Protein AF-A0A0P9TXM3-F1 (afdb_monomer_lite)

Foldseek 3Di:
DVVDLLAADEAEDQDQDALVRVQVVCQVPLCVLQQADDDPFAEDDDSVVSSVSSVRYAAEYCYNNADWHQRPNGIHGHHHQVQAAWEFDQPLDQELVHGDLARHTPDPVDFLQDQHDPRGYGYAYEYHHEHNDHDDLVSCQPPVQAPLSVCCSLPPRCCVRNVRDGHPHYHYPPCVHHQNVQVNLCLVQNWKWFFLAFFNPSVHGTQHIHRWDPDDDPWIDKDKDFPPDSSHHALRTWWIKTAQHAAQKKKKFDLDRVNFPQAKIKIKGFHHGHYHPDIDIDRGLDDWDDDPTITMDIQHAPGRNRRTGIMIIGGHDDLLQLQAWKKFFALAFQSDYHTQWIGRQRAWDKWWAPPPTDPTNRHALRGFKMKTQWAAAQWKKKWALDRVPDQQRKMKIKTFRHTPNDIDMRRGLQDFDDDNGMGIDIDNHGPSNRRTTMMTTGTDRPPPDDPPPPPPPDDD

Structure (mmCIF, N/CA/C/O backbone):
data_AF-A0A0P9TXM3-F1
#
_entry.id   AF-A0A0P9TXM3-F1
#
loop_
_atom_site.group_PDB
_atom_site.id
_atom_site.type_symbol
_atom_site.label_atom_id
_atom_site.label_alt_id
_atom_site.label_comp_id
_atom_site.label_asym_id
_atom_site.label_entity_id
_atom_site.label_seq_id
_atom_site.pdbx_PDB_ins_code
_atom_site.Cartn_x
_atom_site.Cartn_y
_atom_site.Cartn_z
_atom_site.occupancy
_atom_site.B_iso_or_equiv
_atom_site.auth_seq_id
_atom_site.auth_comp_id
_atom_site.auth_asym_id
_atom_site.auth_atom_id
_atom_site.pdbx_PDB_model_num
ATOM 1 N N . MET A 1 1 ? 19.476 -16.121 -15.595 1.00 88.12 1 MET A N 1
ATOM 2 C CA . MET A 1 1 ? 18.408 -16.994 -16.146 1.00 88.12 1 MET A CA 1
ATOM 3 C C . MET A 1 1 ? 18.594 -18.487 -15.880 1.00 88.12 1 MET A C 1
ATOM 5 O O . MET A 1 1 ? 17.586 -19.148 -15.661 1.00 88.12 1 MET A O 1
ATOM 9 N N . LYS A 1 2 ? 19.824 -19.037 -15.873 1.00 90.19 2 LYS A N 1
ATOM 10 C CA . LYS A 1 2 ? 20.076 -20.423 -15.410 1.00 90.19 2 LYS A CA 1
ATOM 11 C C . LYS A 1 2 ? 19.761 -20.600 -13.911 1.00 90.19 2 LYS A C 1
ATOM 13 O O . LYS A 1 2 ? 19.123 -21.569 -13.533 1.00 90.19 2 LYS A O 1
ATOM 18 N N . LYS A 1 3 ? 20.149 -19.619 -13.082 1.00 93.31 3 LYS A N 1
ATOM 19 C CA . LYS A 1 3 ? 19.954 -19.621 -11.616 1.00 93.31 3 LYS A CA 1
ATOM 20 C C . LYS A 1 3 ? 18.492 -19.497 -11.164 1.00 93.31 3 LYS A C 1
ATOM 22 O O . LYS A 1 3 ? 18.127 -20.059 -10.144 1.00 93.31 3 LYS A O 1
ATOM 27 N N . ASP A 1 4 ? 17.681 -18.743 -11.901 1.00 92.00 4 ASP A N 1
ATOM 28 C CA . ASP A 1 4 ? 16.283 -18.480 -11.559 1.00 92.00 4 ASP A CA 1
ATOM 29 C C . ASP A 1 4 ? 15.416 -18.730 -12.791 1.00 92.00 4 ASP A C 1
ATOM 31 O O . ASP A 1 4 ? 15.574 -18.054 -13.814 1.00 92.00 4 ASP A O 1
ATOM 35 N N . ARG A 1 5 ? 14.529 -19.726 -12.693 1.00 90.56 5 ARG A N 1
ATOM 36 C CA . ARG A 1 5 ? 13.625 -20.168 -13.763 1.00 90.56 5 ARG A CA 1
ATOM 37 C C . ARG A 1 5 ? 12.443 -19.218 -13.978 1.00 90.56 5 ARG A C 1
ATOM 39 O O . ARG A 1 5 ? 11.879 -19.231 -15.075 1.00 90.56 5 ARG A O 1
ATOM 46 N N . ASN A 1 6 ? 12.117 -18.397 -12.985 1.00 90.94 6 ASN A N 1
ATOM 47 C CA . ASN A 1 6 ? 11.002 -17.453 -13.006 1.00 90.94 6 ASN A CA 1
ATOM 48 C C . ASN A 1 6 ? 11.439 -16.044 -13.424 1.00 90.94 6 ASN A C 1
ATOM 50 O O . ASN A 1 6 ? 10.600 -15.240 -13.818 1.00 90.94 6 ASN A O 1
ATOM 54 N N . ALA A 1 7 ? 12.742 -15.749 -13.395 1.00 91.75 7 ALA A N 1
ATOM 55 C CA . ALA A 1 7 ? 13.265 -14.473 -13.867 1.00 91.75 7 ALA A CA 1
ATOM 56 C C . ALA A 1 7 ? 12.969 -14.258 -15.361 1.00 91.75 7 ALA A C 1
ATOM 58 O O . ALA A 1 7 ? 13.367 -15.081 -16.195 1.00 91.75 7 ALA A O 1
ATOM 59 N N . VAL A 1 8 ? 12.330 -13.127 -15.668 1.00 93.75 8 VAL A N 1
ATOM 60 C CA . VAL A 1 8 ? 12.175 -12.554 -17.011 1.00 93.75 8 VAL A CA 1
ATOM 61 C C . VAL A 1 8 ? 13.026 -11.292 -17.076 1.00 93.75 8 VAL A C 1
ATOM 63 O O . VAL A 1 8 ? 12.968 -10.457 -16.177 1.00 93.75 8 VAL A O 1
ATOM 66 N N . ILE A 1 9 ? 13.852 -11.178 -18.111 1.00 95.31 9 ILE A N 1
ATOM 67 C CA . ILE A 1 9 ? 14.848 -10.117 -18.259 1.00 95.31 9 ILE A CA 1
ATOM 68 C C . ILE A 1 9 ? 14.579 -9.363 -19.556 1.00 95.31 9 ILE A C 1
ATOM 70 O O . ILE A 1 9 ? 14.288 -9.957 -20.594 1.00 95.31 9 ILE A O 1
ATOM 74 N N . SER A 1 10 ? 14.703 -8.042 -19.503 1.00 94.81 10 SER A N 1
ATOM 75 C CA . SER A 1 10 ? 14.757 -7.195 -20.691 1.00 94.81 10 SER A CA 1
ATOM 76 C C . SER A 1 10 ? 16.107 -6.501 -20.745 1.00 94.81 10 SER A C 1
ATOM 78 O O . SER A 1 10 ? 16.549 -5.936 -19.747 1.00 94.81 10 SER A O 1
ATOM 80 N N . MET A 1 11 ? 16.768 -6.571 -21.894 1.00 93.44 11 MET A N 1
ATOM 81 C CA . MET A 1 11 ? 18.023 -5.881 -22.160 1.00 93.44 11 MET A CA 1
ATOM 82 C C . MET A 1 11 ? 17.757 -4.786 -23.187 1.00 93.44 11 MET A C 1
ATOM 84 O O . MET A 1 11 ? 17.397 -5.079 -24.327 1.00 93.44 11 MET A O 1
ATOM 88 N N . LEU A 1 12 ? 17.888 -3.533 -22.760 1.00 90.94 12 LEU A N 1
ATOM 89 C CA . LEU A 1 12 ? 17.726 -2.355 -23.606 1.00 90.94 12 LEU A CA 1
ATOM 90 C C . LEU A 1 12 ? 19.124 -1.802 -23.884 1.00 90.94 12 LEU A C 1
ATOM 92 O O . LEU A 1 12 ? 19.784 -1.316 -22.969 1.00 90.94 12 LEU A O 1
ATOM 96 N N . PHE A 1 13 ? 19.585 -1.907 -25.128 1.00 85.00 13 PHE A N 1
ATOM 97 C CA . PHE A 1 13 ? 20.918 -1.458 -25.518 1.00 85.00 13 PHE A CA 1
ATOM 98 C C . PHE A 1 13 ? 20.850 -0.166 -26.335 1.00 85.00 13 PHE A C 1
ATOM 100 O O . PHE A 1 13 ? 20.314 -0.147 -27.449 1.00 85.00 13 PHE A O 1
ATOM 107 N N . GLU A 1 14 ? 21.498 0.885 -25.835 1.00 81.94 14 GLU A N 1
ATOM 108 C CA . GLU A 1 14 ? 21.903 2.055 -26.628 1.00 81.94 14 GLU A CA 1
ATOM 109 C C . GLU A 1 14 ? 23.142 1.692 -27.458 1.00 81.94 14 GLU A C 1
ATOM 111 O O . GLU A 1 14 ? 24.258 2.125 -27.187 1.00 81.94 14 GLU A O 1
ATOM 116 N N . SER A 1 15 ? 22.956 0.786 -28.418 1.00 79.56 15 SER A N 1
ATOM 117 C CA . SER A 1 15 ? 24.051 0.227 -29.207 1.00 79.56 15 SER A CA 1
ATOM 118 C C . SER A 1 15 ? 24.254 0.996 -30.505 1.00 79.56 15 SER A C 1
ATOM 120 O O . SER A 1 15 ? 23.298 1.277 -31.227 1.00 79.56 15 SER A O 1
ATOM 122 N N . THR A 1 16 ? 25.514 1.272 -30.826 1.00 84.81 16 THR A N 1
ATOM 123 C CA . THR A 1 16 ? 25.953 1.743 -32.145 1.00 84.81 16 THR A CA 1
ATOM 124 C C . THR A 1 16 ? 26.417 0.599 -33.049 1.00 84.81 16 THR A C 1
ATOM 126 O O . THR A 1 16 ? 26.791 0.858 -34.191 1.00 84.81 16 THR A O 1
ATOM 129 N N . LEU A 1 17 ? 26.394 -0.648 -32.560 1.00 90.19 17 LEU A N 1
ATOM 130 C CA . LEU A 1 17 ? 26.839 -1.814 -33.318 1.00 90.19 17 LEU A CA 1
ATOM 131 C C . LEU A 1 17 ? 25.897 -2.107 -34.484 1.00 90.19 17 LEU A C 1
ATOM 133 O O . LEU A 1 17 ? 24.669 -2.039 -34.361 1.00 90.19 17 LEU A O 1
ATOM 137 N N . SER A 1 18 ? 26.492 -2.518 -35.596 1.00 93.00 18 SER A N 1
ATOM 138 C CA . SER A 1 18 ? 25.791 -3.127 -36.713 1.00 93.00 18 SER A CA 1
ATOM 139 C C . SER A 1 18 ? 25.423 -4.590 -36.424 1.00 93.00 18 SER A C 1
ATOM 141 O O . SER A 1 18 ? 26.015 -5.247 -35.561 1.00 93.00 18 SER A O 1
ATOM 143 N N . PRO A 1 19 ? 24.479 -5.152 -37.198 1.00 93.94 19 PRO A N 1
ATOM 144 C CA . PRO A 1 19 ? 24.193 -6.580 -37.239 1.00 93.94 19 PRO A CA 1
ATOM 145 C C . PRO A 1 19 ? 25.423 -7.496 -37.265 1.00 93.94 19 PRO A C 1
ATOM 147 O O . PRO A 1 19 ? 25.481 -8.464 -36.508 1.00 93.94 19 PRO A O 1
ATOM 150 N N . ALA A 1 20 ? 26.400 -7.174 -38.117 1.00 95.00 20 ALA A N 1
ATOM 151 C CA . ALA A 1 20 ? 27.601 -7.976 -38.325 1.00 95.00 20 ALA A CA 1
ATOM 152 C C . ALA A 1 20 ? 28.582 -7.895 -37.148 1.00 95.00 20 ALA A C 1
ATOM 154 O O . ALA A 1 20 ? 29.306 -8.851 -36.900 1.00 95.00 20 ALA A O 1
ATOM 155 N N . GLU A 1 21 ? 28.590 -6.782 -36.412 1.00 94.88 21 GLU A N 1
ATOM 156 C CA . GLU A 1 21 ? 29.445 -6.601 -35.234 1.00 94.88 21 GLU A CA 1
ATOM 157 C C . GLU A 1 21 ? 28.839 -7.234 -33.977 1.00 94.88 21 GLU A C 1
ATOM 159 O O . GLU A 1 21 ? 29.572 -7.738 -33.131 1.00 94.88 21 GLU A O 1
ATOM 164 N N . LEU A 1 22 ? 27.505 -7.246 -33.850 1.00 93.50 22 LEU A N 1
ATOM 165 C CA . LEU A 1 22 ? 26.840 -7.884 -32.711 1.00 93.50 22 LEU A CA 1
ATOM 166 C C . LEU A 1 22 ? 26.825 -9.419 -32.820 1.00 93.50 22 LEU A C 1
ATOM 168 O O . LEU A 1 22 ? 26.863 -10.094 -31.794 1.00 93.50 22 LEU A O 1
ATOM 172 N N . LEU A 1 23 ? 26.764 -9.979 -34.035 1.00 95.56 23 LEU A N 1
ATOM 173 C CA . LEU A 1 23 ? 26.659 -11.430 -34.232 1.00 95.56 23 LEU A CA 1
ATOM 174 C C . LEU A 1 23 ? 27.795 -12.217 -33.538 1.00 95.56 23 LEU A C 1
ATOM 176 O O . LEU A 1 23 ? 27.452 -13.093 -32.745 1.00 95.56 23 LEU A O 1
ATOM 180 N N . PRO A 1 24 ? 29.093 -11.893 -33.717 1.00 96.19 24 PRO A N 1
ATOM 181 C CA . PRO A 1 24 ? 30.177 -12.604 -33.033 1.00 96.19 24 PRO A CA 1
ATOM 182 C C . PRO A 1 24 ? 30.057 -12.577 -31.503 1.00 96.19 24 PRO A C 1
ATOM 184 O O . PRO A 1 24 ? 30.315 -13.580 -30.849 1.00 96.19 24 PRO A O 1
ATOM 187 N N . VAL A 1 25 ? 29.592 -11.462 -30.924 1.00 93.62 25 VAL A N 1
ATOM 188 C CA . VAL A 1 25 ? 29.378 -11.336 -29.469 1.00 93.62 25 VAL A CA 1
ATOM 189 C C . VAL A 1 25 ? 28.266 -12.274 -28.991 1.00 93.62 25 VAL A C 1
ATOM 191 O O . VAL A 1 25 ? 28.370 -12.888 -27.932 1.00 93.62 25 VAL A O 1
ATOM 194 N N . LEU A 1 26 ? 27.186 -12.406 -29.766 1.00 94.62 26 LEU A N 1
ATOM 195 C CA . LEU A 1 26 ? 26.107 -13.345 -29.454 1.00 94.62 26 LEU A CA 1
ATOM 196 C C . LEU A 1 26 ? 26.537 -14.809 -29.650 1.00 94.62 26 LEU A C 1
ATOM 198 O O . LEU A 1 26 ? 26.047 -15.684 -28.936 1.00 94.62 26 LEU A O 1
ATOM 202 N N . GLU A 1 27 ? 27.445 -15.082 -30.588 1.00 96.69 27 GLU A N 1
ATOM 203 C CA . GLU A 1 27 ? 28.004 -16.417 -30.837 1.00 96.69 27 GLU A CA 1
ATOM 204 C C . GLU A 1 27 ? 28.936 -16.906 -29.720 1.00 96.69 27 GLU A C 1
ATOM 206 O O . GLU A 1 27 ? 29.068 -18.117 -29.547 1.00 96.69 27 GLU A O 1
ATOM 211 N N . GLU A 1 28 ? 29.511 -16.009 -28.911 1.00 97.19 28 GLU A N 1
ATOM 212 C CA . GLU A 1 28 ? 30.228 -16.386 -27.681 1.00 97.19 28 GLU A CA 1
ATOM 213 C C . GLU A 1 28 ? 29.291 -16.982 -26.615 1.00 97.19 28 GLU A C 1
ATOM 215 O O . GLU A 1 28 ? 29.739 -17.719 -25.733 1.00 97.19 28 GLU A O 1
ATOM 220 N N . VAL A 1 29 ? 27.986 -16.688 -26.692 1.00 94.94 29 VAL A N 1
ATOM 221 C CA . VAL A 1 29 ? 26.965 -17.142 -25.732 1.00 94.94 29 VAL A CA 1
ATOM 222 C C . VAL A 1 29 ? 25.712 -17.646 -26.471 1.00 94.94 29 VAL A C 1
ATOM 224 O O . VAL A 1 29 ? 24.613 -17.097 -26.311 1.00 94.94 29 VAL A O 1
ATOM 227 N N . PRO A 1 30 ? 25.824 -18.708 -27.291 1.00 95.50 30 PRO A N 1
ATOM 228 C CA . PRO A 1 30 ? 24.750 -19.137 -28.186 1.00 95.50 30 PRO A CA 1
ATOM 229 C C . PRO A 1 30 ? 23.513 -19.645 -27.430 1.00 95.50 30 PRO A C 1
ATOM 231 O O . PRO A 1 30 ? 22.404 -19.631 -27.974 1.00 95.50 30 PRO A O 1
ATOM 234 N N . GLU A 1 31 ? 23.652 -20.035 -26.155 1.00 94.81 31 GLU A N 1
ATOM 235 C CA . GLU A 1 31 ? 22.516 -20.410 -25.307 1.00 94.81 31 GLU A CA 1
ATOM 236 C C . GLU A 1 31 ? 21.523 -19.262 -25.072 1.00 94.81 31 GLU A C 1
ATOM 238 O O . GLU A 1 31 ? 20.410 -19.498 -24.604 1.00 94.81 31 GLU A O 1
ATOM 243 N N . ILE A 1 32 ? 21.872 -18.012 -25.392 1.00 94.88 32 ILE A N 1
ATOM 244 C CA . ILE A 1 32 ? 20.954 -16.878 -25.259 1.00 94.88 32 ILE A CA 1
ATOM 245 C C . ILE A 1 32 ? 19.688 -17.063 -26.116 1.00 94.88 32 ILE A C 1
ATOM 247 O O . ILE A 1 32 ? 18.595 -16.666 -25.700 1.00 94.88 32 ILE A O 1
ATOM 251 N N . ALA A 1 33 ? 19.796 -17.763 -27.254 1.00 96.88 33 ALA A N 1
ATOM 252 C CA . ALA A 1 33 ? 18.666 -18.108 -28.120 1.00 96.88 33 ALA A CA 1
ATOM 253 C C . ALA A 1 33 ? 17.669 -19.084 -27.466 1.00 96.88 33 ALA A C 1
ATOM 255 O O . ALA A 1 33 ? 16.483 -19.105 -27.818 1.00 96.88 33 ALA A O 1
ATOM 256 N N . ASP A 1 34 ? 18.093 -19.856 -26.458 1.00 96.31 34 ASP A N 1
ATOM 257 C CA . ASP A 1 34 ? 17.166 -20.690 -25.687 1.00 96.31 34 ASP A CA 1
ATOM 258 C C . ASP A 1 34 ? 16.156 -19.852 -24.917 1.00 96.31 34 ASP A C 1
ATOM 260 O O . ASP A 1 34 ? 14.999 -20.259 -24.783 1.00 96.31 34 ASP A O 1
ATOM 264 N N . TYR A 1 35 ? 16.572 -18.661 -24.497 1.00 97.19 35 TYR A N 1
ATOM 265 C CA . TYR A 1 35 ? 15.777 -17.757 -23.682 1.00 97.19 35 TYR A CA 1
ATOM 266 C C . TYR A 1 35 ? 15.163 -16.600 -24.469 1.00 97.19 35 TYR A C 1
ATOM 268 O O . TYR A 1 35 ? 14.219 -15.984 -23.983 1.00 97.19 35 TYR A O 1
ATOM 276 N N . SER A 1 36 ? 15.687 -16.279 -25.651 1.00 97.44 36 SER A N 1
ATOM 277 C CA . SER A 1 36 ? 15.246 -15.119 -26.425 1.00 97.44 36 SER A CA 1
ATOM 278 C C . SER A 1 36 ? 13.789 -15.249 -26.874 1.00 97.44 36 SER A C 1
ATOM 280 O O . SER A 1 36 ? 13.385 -16.238 -27.491 1.00 97.44 36 SER A O 1
ATOM 282 N N . HIS A 1 37 ? 12.996 -14.234 -26.546 1.00 96.00 37 HIS A N 1
ATOM 283 C CA . HIS A 1 37 ? 11.673 -14.032 -27.102 1.00 96.00 37 HIS A CA 1
ATOM 284 C C . HIS A 1 37 ? 11.800 -13.607 -28.565 1.00 96.00 37 HIS A C 1
ATOM 286 O O . HIS A 1 37 ? 12.473 -12.628 -28.874 1.00 96.00 37 HIS A O 1
ATOM 292 N N . VAL A 1 38 ? 11.115 -14.341 -29.440 1.00 95.62 38 VAL A N 1
ATOM 293 C CA . VAL A 1 38 ? 10.945 -13.997 -30.851 1.00 95.62 38 VAL A CA 1
ATOM 294 C C . VAL A 1 38 ? 9.496 -13.566 -31.037 1.00 95.62 38 VAL A C 1
ATOM 296 O O . VAL A 1 38 ? 8.570 -14.319 -30.728 1.00 95.62 38 VAL A O 1
ATOM 299 N N . SER A 1 39 ? 9.310 -12.342 -31.507 1.00 91.75 39 SER A N 1
ATOM 300 C CA . SER A 1 39 ? 8.022 -11.683 -31.640 1.00 91.75 39 SER A CA 1
ATOM 301 C C . SER A 1 39 ? 7.202 -12.258 -32.793 1.00 91.75 39 SER A C 1
ATOM 303 O O . SER A 1 39 ? 7.714 -12.559 -33.877 1.00 91.75 39 SER A O 1
ATOM 305 N N . ASN A 1 40 ? 5.889 -12.351 -32.566 1.00 89.12 40 ASN A N 1
ATOM 306 C CA . ASN A 1 40 ? 4.890 -12.611 -33.605 1.00 89.12 40 ASN A CA 1
ATOM 307 C C . ASN A 1 40 ? 4.419 -11.322 -34.312 1.00 89.12 40 ASN A C 1
ATOM 309 O O . ASN A 1 40 ? 3.592 -11.386 -35.217 1.00 89.12 40 ASN A O 1
ATOM 313 N N . GLY A 1 41 ? 4.912 -10.157 -33.880 1.00 86.69 41 GLY A N 1
ATOM 314 C CA . GLY A 1 41 ? 4.560 -8.839 -34.403 1.00 86.69 41 GLY A CA 1
ATOM 315 C C . GLY A 1 41 ? 3.231 -8.263 -33.906 1.00 86.69 41 GLY A C 1
ATOM 316 O O . GLY A 1 41 ? 2.978 -7.094 -34.166 1.00 86.69 41 GLY A O 1
ATOM 317 N N . GLN A 1 42 ? 2.408 -9.024 -33.178 1.00 86.00 42 GLN A N 1
ATOM 318 C CA . GLN A 1 42 ? 1.020 -8.660 -32.858 1.00 86.00 42 GLN A CA 1
ATOM 319 C C . GLN A 1 42 ? 0.779 -8.390 -31.370 1.00 86.00 42 GLN A C 1
ATOM 321 O O . GLN A 1 42 ? 0.073 -7.448 -31.018 1.00 86.00 42 GLN A O 1
ATOM 326 N N . SER A 1 43 ? 1.351 -9.199 -30.477 1.00 89.19 43 SER A N 1
ATOM 327 C CA . SER A 1 43 ? 1.072 -9.119 -29.039 1.00 89.19 43 SER A CA 1
ATOM 328 C C . SER A 1 43 ? 2.281 -9.494 -28.190 1.00 89.19 43 SER A C 1
ATOM 330 O O . SER A 1 43 ? 3.051 -10.381 -28.552 1.00 89.19 43 SER A O 1
ATOM 332 N N . TRP A 1 44 ? 2.402 -8.876 -27.014 1.00 91.50 44 TRP A N 1
ATOM 333 C CA . TRP A 1 44 ? 3.348 -9.340 -26.002 1.00 91.50 44 TRP A CA 1
ATOM 334 C C . TRP A 1 44 ? 2.830 -10.610 -25.324 1.00 91.50 44 TRP A C 1
ATOM 336 O O . TRP A 1 44 ? 1.644 -10.655 -24.984 1.00 91.50 44 TRP A O 1
ATOM 346 N N . PRO A 1 45 ? 3.689 -11.615 -25.079 1.00 92.94 45 PRO A N 1
ATOM 347 C CA . PRO A 1 45 ? 3.343 -12.700 -24.176 1.00 92.94 45 PRO A CA 1
ATOM 348 C C . PRO A 1 45 ? 3.173 -12.161 -22.753 1.00 92.94 45 PRO A C 1
ATOM 350 O O . PRO A 1 45 ? 3.824 -11.199 -22.333 1.00 92.94 45 PRO A O 1
ATOM 353 N N . THR A 1 46 ? 2.328 -12.819 -21.975 1.00 91.69 46 THR A N 1
ATOM 354 C CA . THR A 1 46 ? 2.283 -12.622 -20.529 1.00 91.69 46 THR A CA 1
ATOM 355 C C . THR A 1 46 ? 3.593 -13.087 -19.891 1.00 91.69 46 THR A C 1
ATOM 357 O O . THR A 1 46 ? 4.272 -13.988 -20.388 1.00 91.69 46 THR A O 1
ATOM 360 N N . VAL A 1 47 ? 3.926 -12.535 -18.719 1.00 89.75 47 VAL A N 1
ATOM 361 C CA . VAL A 1 47 ? 5.085 -12.991 -17.927 1.00 89.75 47 VAL A CA 1
ATOM 362 C C . VAL A 1 47 ? 5.021 -14.501 -17.675 1.00 89.75 47 VAL A C 1
ATOM 364 O O . VAL A 1 47 ? 6.046 -15.176 -17.714 1.00 89.75 47 VAL A O 1
ATOM 367 N N . ARG A 1 48 ? 3.818 -15.055 -17.470 1.00 90.50 48 ARG A N 1
ATOM 368 C CA . ARG A 1 48 ? 3.641 -16.491 -17.254 1.00 90.50 48 ARG A CA 1
ATOM 369 C C . ARG A 1 48 ? 3.942 -17.315 -18.502 1.00 90.50 48 ARG A C 1
ATOM 371 O O . ARG A 1 48 ? 4.684 -18.278 -18.392 1.00 90.50 48 ARG A O 1
ATOM 378 N N . GLU A 1 49 ? 3.473 -16.908 -19.679 1.00 95.06 49 GLU A N 1
ATOM 379 C CA . GLU A 1 49 ? 3.804 -17.592 -20.940 1.00 95.06 49 GLU A CA 1
ATOM 380 C C . GLU A 1 49 ? 5.305 -17.541 -21.246 1.00 95.06 49 GLU A C 1
ATOM 382 O O . GLU A 1 49 ? 5.883 -18.532 -21.699 1.00 95.06 49 GLU A O 1
ATOM 387 N N . MET A 1 50 ? 5.966 -16.415 -20.959 1.00 96.00 50 MET A N 1
ATOM 388 C CA . MET A 1 50 ? 7.424 -16.303 -21.079 1.00 96.00 50 MET A CA 1
ATOM 389 C C . MET A 1 50 ? 8.133 -17.286 -20.149 1.00 96.00 50 MET A C 1
ATOM 391 O O . MET A 1 50 ? 9.076 -17.966 -20.563 1.00 96.00 50 MET A O 1
ATOM 395 N N . ILE A 1 51 ? 7.668 -17.392 -18.899 1.00 94.75 51 ILE A N 1
ATOM 396 C CA . ILE A 1 51 ? 8.181 -18.376 -17.949 1.00 94.75 51 ILE A CA 1
ATOM 397 C C . ILE A 1 51 ? 7.924 -19.782 -18.485 1.00 94.75 51 ILE A C 1
ATOM 399 O O . ILE A 1 51 ? 8.886 -20.511 -18.701 1.00 94.75 51 ILE A O 1
ATOM 403 N N . ASP A 1 52 ? 6.692 -20.165 -18.785 1.00 95.56 52 ASP A N 1
ATOM 404 C CA . ASP A 1 52 ? 6.337 -21.537 -19.160 1.00 95.56 52 ASP A CA 1
ATOM 405 C C . ASP A 1 52 ? 7.085 -22.002 -20.426 1.00 95.56 52 ASP A C 1
ATOM 407 O O . ASP A 1 52 ? 7.676 -23.083 -20.435 1.00 95.56 52 ASP A O 1
ATOM 411 N N . SER A 1 53 ? 7.206 -21.139 -21.440 1.00 95.69 53 SER A N 1
ATOM 412 C CA . SER A 1 53 ? 7.936 -21.422 -22.692 1.00 95.69 53 SER A CA 1
ATOM 413 C C . SER A 1 53 ? 9.466 -21.332 -22.591 1.00 95.69 53 SER A C 1
ATOM 415 O O . SER A 1 53 ? 10.174 -21.621 -23.556 1.00 95.69 53 SER A O 1
ATOM 417 N N . ASN A 1 54 ? 9.996 -20.897 -21.443 1.00 96.25 54 ASN A N 1
ATOM 418 C CA . ASN A 1 54 ? 11.403 -20.537 -21.233 1.00 96.25 54 ASN A CA 1
ATOM 419 C C . ASN A 1 54 ? 11.911 -19.388 -22.134 1.00 96.25 54 ASN A C 1
ATOM 421 O O . ASN A 1 54 ? 13.106 -19.100 -22.107 1.00 96.25 54 ASN A O 1
ATOM 425 N N . LYS A 1 55 ? 11.037 -18.679 -22.861 1.00 97.00 55 LYS A N 1
ATOM 426 C CA . LYS A 1 55 ? 11.381 -17.497 -23.669 1.00 97.00 55 LYS A CA 1
ATOM 427 C C . LYS A 1 55 ? 11.324 -16.221 -22.828 1.00 97.00 55 LYS A C 1
ATOM 429 O O . LYS A 1 55 ? 10.411 -15.409 -22.943 1.00 97.00 55 LYS A O 1
ATOM 434 N N . ARG A 1 56 ? 12.293 -16.097 -21.918 1.00 96.75 56 ARG A N 1
ATOM 435 C CA . ARG A 1 56 ? 12.339 -15.141 -20.797 1.00 96.75 56 ARG A CA 1
ATOM 436 C C . ARG A 1 56 ? 13.284 -13.954 -20.996 1.00 96.75 56 ARG A C 1
ATOM 438 O O . ARG A 1 56 ? 13.509 -13.210 -20.046 1.00 96.75 56 ARG A O 1
ATOM 445 N N . LEU A 1 57 ? 13.851 -13.786 -22.185 1.00 97.38 57 LEU A N 1
ATOM 446 C CA . LEU A 1 57 ? 14.745 -12.682 -22.517 1.00 97.38 57 LEU A CA 1
ATOM 447 C C . LEU A 1 57 ? 14.169 -11.847 -23.660 1.00 97.38 57 LEU A C 1
ATOM 449 O O . LEU A 1 57 ? 14.016 -12.349 -24.770 1.00 97.38 57 LEU A O 1
ATOM 453 N N . VAL A 1 58 ? 13.920 -10.565 -23.413 1.00 96.38 58 VAL A N 1
ATOM 454 C CA . VAL A 1 58 ? 13.597 -9.581 -24.458 1.00 96.38 58 VAL A CA 1
ATOM 455 C C . VAL A 1 58 ? 14.826 -8.719 -24.701 1.00 96.38 58 VAL A C 1
ATOM 457 O O . VAL A 1 58 ? 15.374 -8.162 -23.754 1.00 96.38 58 VAL A O 1
ATOM 460 N N . MET A 1 59 ? 15.262 -8.592 -25.949 1.00 95.88 59 MET A N 1
ATOM 461 C CA . MET A 1 59 ? 16.360 -7.701 -26.322 1.00 95.88 59 MET A CA 1
ATOM 462 C C . MET A 1 59 ? 15.815 -6.585 -27.199 1.00 95.88 59 MET A C 1
ATOM 464 O O . MET A 1 59 ? 15.066 -6.849 -28.139 1.00 95.88 59 MET A O 1
ATOM 468 N N . LEU A 1 60 ? 16.176 -5.346 -26.885 1.00 94.19 60 LEU A N 1
ATOM 469 C CA . LEU A 1 60 ? 15.748 -4.159 -27.612 1.00 94.19 60 LEU A CA 1
ATOM 470 C C . LEU A 1 60 ? 16.961 -3.289 -27.934 1.00 94.19 60 LEU A C 1
ATOM 472 O O . LEU A 1 60 ? 17.853 -3.130 -27.099 1.00 94.19 60 LEU A O 1
ATOM 476 N N . SER A 1 61 ? 16.986 -2.701 -29.127 1.00 93.12 61 SER A N 1
ATOM 477 C CA . SER A 1 61 ? 18.028 -1.754 -29.522 1.00 93.12 61 SER A CA 1
ATOM 478 C C . SER A 1 61 ? 17.456 -0.560 -30.271 1.00 93.12 61 SER A C 1
ATOM 480 O O . SER A 1 61 ? 16.571 -0.709 -31.115 1.00 93.12 61 SER A O 1
ATOM 482 N N . ASN A 1 62 ? 17.993 0.624 -29.973 1.00 87.75 62 ASN A N 1
ATOM 483 C CA . ASN A 1 62 ? 17.736 1.851 -30.731 1.00 87.75 62 ASN A CA 1
ATOM 484 C C . ASN A 1 62 ? 18.621 1.970 -31.992 1.00 87.75 62 ASN A C 1
ATOM 486 O O . ASN A 1 62 ? 18.393 2.859 -32.812 1.00 87.75 62 ASN A O 1
ATOM 490 N N . GLY A 1 63 ? 19.605 1.078 -32.159 1.00 85.31 63 GLY A N 1
ATOM 491 C CA . GLY A 1 63 ? 20.557 1.067 -33.269 1.00 85.31 63 GLY A CA 1
ATOM 492 C C . GLY A 1 63 ? 20.211 0.089 -34.394 1.00 85.31 63 GLY A C 1
ATOM 493 O O . GLY A 1 63 ? 19.136 -0.512 -34.439 1.00 85.31 63 GLY A O 1
ATOM 494 N N . SER A 1 64 ? 21.158 -0.085 -35.317 1.00 88.81 64 SER A N 1
ATOM 495 C CA . SER A 1 64 ? 21.018 -0.958 -36.491 1.00 88.81 64 SER A CA 1
ATOM 496 C C . SER A 1 64 ? 21.107 -2.452 -36.163 1.00 88.81 64 SER A C 1
ATOM 498 O O . SER A 1 64 ? 20.724 -3.268 -36.994 1.00 88.81 64 SER A O 1
ATOM 500 N N . ALA A 1 65 ? 21.541 -2.821 -34.955 1.00 91.88 65 ALA A N 1
ATOM 501 C CA . ALA A 1 65 ? 21.582 -4.201 -34.465 1.00 91.88 65 ALA A CA 1
ATOM 502 C C . ALA A 1 65 ? 20.204 -4.892 -34.344 1.00 91.88 65 ALA A C 1
ATOM 504 O O . ALA A 1 65 ? 20.129 -6.075 -34.023 1.00 91.88 65 ALA A O 1
ATOM 505 N N . ALA A 1 66 ? 19.096 -4.181 -34.553 1.00 92.62 66 ALA A N 1
ATOM 506 C CA . ALA A 1 66 ? 17.766 -4.768 -34.470 1.00 92.62 66 ALA A CA 1
ATOM 507 C C . ALA A 1 66 ? 17.471 -5.713 -35.651 1.00 92.62 66 ALA A C 1
ATOM 509 O O . ALA A 1 66 ? 17.157 -5.265 -36.754 1.00 92.62 66 ALA A O 1
ATOM 510 N N . GLN A 1 67 ? 17.547 -7.024 -35.412 1.00 93.44 67 GLN A N 1
ATOM 511 C CA . GLN A 1 67 ? 17.175 -8.074 -36.361 1.00 93.44 67 GLN A CA 1
ATOM 512 C C . GLN A 1 67 ? 16.978 -9.430 -35.660 1.00 93.44 67 GLN A C 1
ATOM 514 O O . GLN A 1 67 ? 17.172 -9.571 -34.448 1.00 93.44 67 GLN A O 1
ATOM 519 N N . LYS A 1 68 ? 16.646 -10.456 -36.451 1.00 96.19 68 LYS A N 1
ATOM 520 C CA . LYS A 1 68 ? 16.696 -11.860 -36.031 1.00 96.19 68 LYS A CA 1
ATOM 521 C C . LYS A 1 68 ? 18.081 -12.446 -36.306 1.00 96.19 68 LYS A C 1
ATOM 523 O O . LYS A 1 68 ? 18.613 -12.308 -37.404 1.00 96.19 68 LYS A O 1
ATOM 528 N N . TYR A 1 69 ? 18.635 -13.115 -35.306 1.00 97.00 69 TYR A N 1
ATOM 529 C CA . TYR A 1 69 ? 19.920 -13.799 -35.319 1.00 97.00 69 TYR A CA 1
ATOM 530 C C . TYR A 1 69 ? 19.696 -15.305 -35.206 1.00 97.00 69 TYR A C 1
ATOM 532 O O . TYR A 1 69 ? 18.839 -15.759 -34.447 1.00 97.00 69 TYR A O 1
ATOM 540 N N . THR A 1 70 ? 20.495 -16.088 -35.931 1.00 97.44 70 THR A N 1
ATOM 541 C CA . THR A 1 70 ? 20.495 -17.550 -35.808 1.00 97.44 70 THR A CA 1
ATOM 542 C C . THR A 1 70 ? 21.737 -17.980 -35.042 1.00 97.44 70 THR A C 1
ATOM 544 O O . THR A 1 70 ? 22.841 -17.841 -35.552 1.00 97.44 70 THR A O 1
ATOM 547 N N . LEU A 1 71 ? 21.558 -18.513 -33.834 1.00 97.19 71 LEU A N 1
ATOM 548 C CA . LEU A 1 71 ? 22.633 -18.958 -32.944 1.00 97.19 71 LEU A CA 1
ATOM 549 C C . LEU A 1 71 ? 22.451 -20.451 -32.674 1.00 97.19 71 LEU A C 1
ATOM 551 O O . LEU A 1 71 ? 21.400 -20.865 -32.183 1.00 97.19 71 LEU A O 1
ATOM 555 N N . ALA A 1 72 ? 23.437 -21.274 -33.041 1.00 94.94 72 ALA A N 1
ATOM 556 C CA . ALA A 1 72 ? 23.377 -22.736 -32.899 1.00 94.94 72 ALA A CA 1
ATOM 557 C C . ALA A 1 72 ? 22.048 -23.360 -33.405 1.00 94.94 72 ALA A C 1
ATOM 559 O O . ALA A 1 72 ? 21.461 -24.234 -32.765 1.00 94.94 72 ALA A O 1
ATOM 560 N N . GLY A 1 73 ? 21.538 -22.870 -34.544 1.00 95.50 73 GLY A N 1
ATOM 561 C CA . GLY A 1 73 ? 20.289 -23.338 -35.163 1.00 95.50 73 GLY A CA 1
ATOM 562 C C . GLY A 1 73 ? 18.992 -22.826 -34.516 1.00 95.50 73 GLY A C 1
ATOM 563 O O . GLY A 1 73 ? 17.907 -23.215 -34.946 1.00 95.50 73 GLY A O 1
ATOM 564 N N . LYS A 1 74 ? 19.072 -21.950 -33.508 1.00 97.19 74 LYS A N 1
ATOM 565 C CA . LYS A 1 74 ? 17.921 -21.348 -32.816 1.00 97.19 74 LYS A CA 1
ATOM 566 C C . LYS A 1 74 ? 17.843 -19.852 -33.098 1.00 97.19 74 LYS A C 1
ATOM 568 O O . LYS A 1 74 ? 18.851 -19.207 -33.361 1.00 97.19 74 LYS A O 1
ATOM 573 N N . GLN A 1 75 ? 16.635 -19.301 -33.040 1.00 97.50 75 GLN A N 1
ATOM 574 C CA . GLN A 1 75 ? 16.405 -17.878 -33.276 1.00 97.50 75 GLN A CA 1
ATOM 575 C C . GLN A 1 75 ? 16.547 -17.072 -31.982 1.00 97.50 75 GLN A C 1
ATOM 577 O O . GLN A 1 75 ? 16.006 -17.460 -30.944 1.00 97.50 75 GLN A O 1
ATOM 582 N N . ALA A 1 76 ? 17.219 -15.931 -32.081 1.00 97.31 76 ALA A N 1
ATOM 583 C CA . ALA A 1 76 ? 17.198 -14.856 -31.103 1.00 97.31 76 ALA A CA 1
ATOM 584 C C . ALA A 1 76 ? 16.810 -13.552 -31.806 1.00 97.31 76 ALA A C 1
ATOM 586 O O . ALA A 1 76 ? 17.241 -13.310 -32.929 1.00 97.31 76 ALA A O 1
ATOM 587 N N . GLU A 1 77 ? 15.998 -12.709 -31.179 1.00 96.12 77 GLU A N 1
ATOM 588 C CA . GLU A 1 77 ? 15.552 -11.455 -31.789 1.00 96.12 77 GLU A CA 1
ATOM 589 C C . GLU A 1 77 ? 15.953 -10.253 -30.941 1.00 96.12 77 GLU A C 1
ATOM 591 O O . GLU A 1 77 ? 15.706 -10.212 -29.734 1.00 96.12 77 GLU A O 1
ATOM 596 N N . VAL A 1 78 ? 16.560 -9.267 -31.603 1.00 95.56 78 VAL A N 1
ATOM 597 C CA . VAL A 1 78 ? 16.754 -7.918 -31.076 1.00 95.56 78 VAL A CA 1
ATOM 598 C C . VAL A 1 78 ? 15.704 -7.031 -31.732 1.00 95.56 78 VAL A C 1
ATOM 600 O O . VAL A 1 78 ? 15.745 -6.771 -32.933 1.00 95.56 78 VAL A O 1
ATOM 603 N N . LEU A 1 79 ? 14.736 -6.582 -30.941 1.00 93.94 79 LEU A N 1
ATOM 604 C CA . LEU A 1 79 ? 13.640 -5.749 -31.412 1.00 93.94 79 LEU A CA 1
ATOM 605 C C . LEU A 1 79 ? 14.113 -4.309 -31.621 1.00 93.94 79 LEU A C 1
ATOM 607 O O . LEU A 1 79 ? 14.862 -3.760 -30.811 1.00 93.94 79 LEU A O 1
ATOM 611 N N . TRP A 1 80 ? 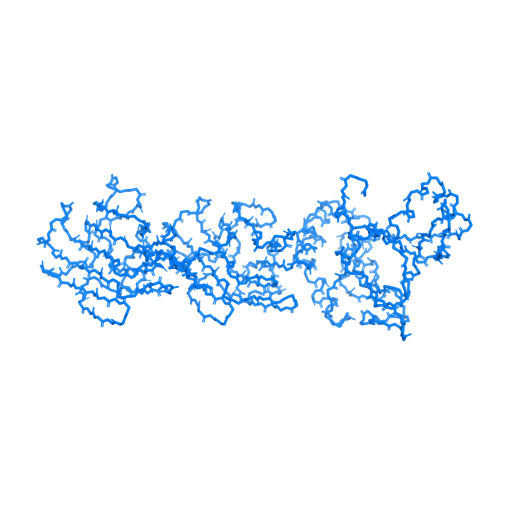13.631 -3.674 -32.690 1.00 91.62 80 TRP A N 1
ATOM 612 C CA . TRP A 1 80 ? 13.893 -2.257 -32.924 1.00 91.62 80 TRP A CA 1
ATOM 613 C C . TRP A 1 80 ? 13.046 -1.425 -31.966 1.00 91.62 80 TRP A C 1
ATOM 615 O O . TRP A 1 80 ? 11.827 -1.303 -32.136 1.00 91.62 80 TRP A O 1
ATOM 625 N N . ALA A 1 81 ? 13.701 -0.864 -30.953 1.00 90.25 81 ALA A N 1
ATOM 626 C CA . ALA A 1 81 ? 13.064 -0.167 -29.847 1.00 90.25 81 ALA A CA 1
ATOM 627 C C . ALA A 1 81 ? 12.079 0.921 -30.310 1.00 90.25 81 ALA A C 1
ATOM 629 O O . ALA A 1 81 ? 10.941 0.912 -29.838 1.00 90.25 81 ALA A O 1
ATOM 630 N N . PRO A 1 82 ? 12.378 1.783 -31.300 1.00 87.25 82 PRO A N 1
ATOM 631 C CA . PRO A 1 82 ? 11.412 2.791 -31.724 1.00 87.25 82 PRO A CA 1
ATOM 632 C C . PRO A 1 82 ? 10.176 2.236 -32.470 1.00 87.25 82 PRO A C 1
ATOM 634 O O . PRO A 1 82 ? 9.289 3.018 -32.814 1.00 87.25 82 PRO A O 1
ATOM 637 N N . ASN A 1 83 ? 10.018 0.918 -32.675 1.00 87.38 83 ASN A N 1
ATOM 638 C CA . ASN A 1 83 ? 8.735 0.282 -33.042 1.00 87.38 83 ASN A CA 1
ATOM 639 C C . ASN A 1 83 ? 8.013 -0.334 -31.835 1.00 87.38 83 ASN A C 1
ATOM 641 O O . ASN A 1 83 ? 6.800 -0.512 -31.893 1.00 87.38 83 ASN A O 1
ATOM 645 N N . THR A 1 84 ? 8.725 -0.648 -30.755 1.00 90.19 84 THR A N 1
ATOM 646 C CA . THR A 1 84 ? 8.208 -1.428 -29.619 1.00 90.19 84 THR A CA 1
ATOM 647 C C . THR A 1 84 ? 8.121 -0.643 -28.317 1.00 90.19 84 THR A C 1
ATOM 649 O O . THR A 1 84 ? 7.516 -1.132 -27.366 1.00 90.19 84 THR A O 1
ATOM 652 N N . GLN A 1 85 ? 8.685 0.562 -28.250 1.00 92.38 85 GLN A N 1
ATOM 653 C CA . GLN A 1 85 ? 8.629 1.418 -27.071 1.00 92.38 85 GLN A CA 1
ATOM 654 C C . GLN A 1 85 ? 8.409 2.893 -27.414 1.00 92.38 85 GLN A C 1
ATOM 656 O O . GLN A 1 85 ? 8.600 3.325 -28.551 1.00 92.38 85 GLN A O 1
ATOM 661 N N . VAL A 1 86 ? 7.963 3.653 -26.421 1.00 94.25 86 VAL A N 1
ATOM 662 C CA . VAL A 1 86 ? 8.100 5.112 -26.353 1.00 94.25 86 VAL A CA 1
ATOM 663 C C . VAL A 1 86 ? 8.893 5.455 -25.104 1.00 94.25 86 VAL A C 1
ATOM 665 O O . VAL A 1 86 ? 8.883 4.703 -24.125 1.00 94.25 86 VAL A O 1
ATOM 668 N N . GLU A 1 87 ? 9.537 6.613 -25.121 1.00 94.50 87 GLU A N 1
ATOM 669 C CA . GLU A 1 87 ? 10.392 7.039 -24.024 1.00 94.50 87 GLU A CA 1
ATOM 670 C C . GLU A 1 87 ? 10.331 8.549 -23.857 1.00 94.50 87 GLU A C 1
ATOM 672 O O . GLU A 1 87 ? 10.306 9.287 -24.853 1.00 94.50 87 GLU A O 1
ATOM 677 N N . ASN A 1 88 ? 10.356 9.025 -22.613 1.00 94.50 88 ASN A N 1
ATOM 678 C CA . ASN A 1 88 ? 10.709 10.419 -22.378 1.00 94.50 88 ASN A CA 1
ATOM 679 C C . ASN A 1 88 ? 12.228 10.606 -22.488 1.00 94.50 88 ASN A C 1
ATOM 681 O O . ASN A 1 88 ? 13.004 9.653 -22.382 1.00 94.50 88 ASN A O 1
ATOM 685 N N . SER A 1 89 ? 12.655 11.843 -22.725 1.00 91.56 89 SER A N 1
ATOM 686 C CA . SER A 1 89 ? 14.065 12.214 -22.759 1.00 91.56 89 SER A CA 1
ATOM 687 C C . SER A 1 89 ? 14.739 11.885 -21.434 1.00 91.56 89 SER A C 1
ATOM 689 O O . SER A 1 89 ? 14.106 11.982 -20.384 1.00 91.56 89 SER A O 1
ATOM 691 N N . TYR A 1 90 ? 16.038 11.612 -21.477 1.00 88.19 90 TYR A N 1
ATOM 692 C CA . TYR A 1 90 ? 16.822 11.316 -20.280 1.00 88.19 90 TYR A CA 1
ATOM 693 C C . TYR A 1 90 ? 16.929 12.478 -19.304 1.00 88.19 90 TYR A C 1
ATOM 695 O O . TYR A 1 90 ? 17.143 12.236 -18.131 1.00 88.19 90 TYR A O 1
ATOM 703 N N . ASN A 1 91 ? 16.775 13.710 -19.791 1.00 83.69 91 ASN A N 1
ATOM 704 C CA . ASN A 1 91 ? 17.147 14.925 -19.085 1.00 83.69 91 ASN A CA 1
ATOM 705 C C . ASN A 1 91 ? 16.284 15.184 -17.837 1.00 83.69 91 ASN A C 1
ATOM 707 O O . ASN A 1 91 ? 15.261 15.862 -17.925 1.00 83.69 91 ASN A O 1
ATOM 711 N N . LEU A 1 92 ? 16.725 14.674 -16.684 1.00 89.19 92 LEU A N 1
ATOM 712 C CA . LEU A 1 92 ? 16.309 15.180 -15.378 1.00 89.19 92 LEU A CA 1
ATOM 713 C C . LEU A 1 92 ? 17.041 16.479 -15.038 1.00 89.19 92 LEU A C 1
ATOM 715 O O . LEU A 1 92 ? 16.589 17.215 -14.185 1.00 89.19 92 LEU A O 1
ATOM 719 N N . GLY A 1 93 ? 18.139 16.792 -15.718 1.00 85.62 93 GLY A N 1
ATOM 720 C CA . GLY A 1 93 ? 18.910 18.014 -15.540 1.00 85.62 93 GLY A CA 1
ATOM 721 C C . GLY A 1 93 ? 20.391 17.773 -15.794 1.00 85.62 93 GLY A C 1
ATOM 722 O O . GLY A 1 93 ? 20.866 16.637 -15.750 1.00 85.62 93 GLY A O 1
ATOM 723 N N . ILE A 1 94 ? 21.141 18.847 -16.059 1.00 82.81 94 ILE A N 1
ATOM 724 C CA . ILE A 1 94 ? 22.579 18.738 -16.358 1.00 82.81 94 ILE A CA 1
ATOM 725 C C . ILE A 1 94 ? 23.359 18.254 -15.131 1.00 82.81 94 ILE A C 1
ATOM 727 O O . ILE A 1 94 ? 24.273 17.452 -15.284 1.00 82.81 94 ILE A O 1
ATOM 731 N N . THR A 1 95 ? 22.993 18.729 -13.940 1.00 83.94 95 THR A N 1
ATOM 732 C CA . THR A 1 95 ? 23.639 18.401 -12.662 1.00 83.94 95 THR A CA 1
ATOM 733 C C . THR A 1 95 ? 22.592 18.038 -11.615 1.00 83.94 95 THR A C 1
ATOM 735 O O . THR A 1 95 ? 21.427 18.397 -11.772 1.00 83.94 95 THR A O 1
ATOM 738 N N . SER A 1 96 ? 23.016 17.425 -10.508 1.00 82.38 96 SER A N 1
ATOM 739 C CA . SER A 1 96 ? 22.154 17.108 -9.357 1.00 82.38 96 SER A CA 1
ATOM 740 C C . SER A 1 96 ? 21.530 18.331 -8.661 1.00 82.38 96 SER A C 1
ATOM 742 O O . SER A 1 96 ? 20.695 18.182 -7.780 1.00 82.38 96 SER A O 1
ATOM 744 N N . LEU A 1 97 ? 21.935 19.555 -9.021 1.00 84.62 97 LEU A N 1
ATOM 745 C CA . LEU A 1 97 ? 21.403 20.797 -8.446 1.00 84.62 97 LEU A CA 1
ATOM 746 C C . LEU A 1 97 ? 20.220 21.372 -9.237 1.00 84.62 97 LEU A C 1
ATOM 748 O O . LEU A 1 97 ? 19.622 22.357 -8.809 1.00 84.62 97 LEU A O 1
ATOM 752 N N . VAL A 1 98 ? 19.922 20.821 -10.415 1.00 86.31 98 VAL A N 1
ATOM 753 C CA . VAL A 1 98 ? 18.894 21.343 -11.319 1.00 86.31 98 VAL A CA 1
ATOM 754 C C . VAL A 1 98 ? 18.008 20.199 -11.773 1.00 86.31 98 VAL A C 1
ATOM 756 O O . VAL A 1 98 ? 18.497 19.280 -12.423 1.00 86.31 98 VAL A O 1
ATOM 759 N N . HIS A 1 99 ? 16.704 20.305 -11.514 1.00 90.19 99 HIS A N 1
ATOM 760 C CA . HIS A 1 99 ? 15.727 19.293 -11.908 1.00 90.19 99 HIS A CA 1
ATOM 761 C C . HIS A 1 99 ? 14.731 19.810 -12.949 1.00 90.19 99 HIS A C 1
ATOM 763 O O . HIS A 1 99 ? 13.940 20.713 -12.684 1.00 90.19 99 HIS A O 1
ATOM 769 N N . ASP A 1 100 ? 14.727 19.189 -14.124 1.00 92.12 100 ASP A N 1
ATOM 770 C CA . ASP A 1 100 ? 13.668 19.264 -15.123 1.00 92.12 100 ASP A CA 1
ATOM 771 C C . ASP A 1 100 ? 12.749 18.042 -14.986 1.00 92.12 100 ASP A C 1
ATOM 773 O O . ASP A 1 100 ? 12.981 16.948 -15.521 1.00 92.12 100 ASP A O 1
ATOM 777 N N . TRP A 1 101 ? 11.667 18.235 -14.233 1.00 91.88 101 TRP A N 1
ATOM 778 C CA . TRP A 1 101 ? 10.680 17.187 -14.002 1.00 91.88 101 TRP A CA 1
ATOM 779 C C . TRP A 1 101 ? 9.782 16.906 -15.221 1.00 91.88 101 TRP A C 1
ATOM 781 O O . TRP A 1 101 ? 9.006 15.950 -15.206 1.00 91.88 101 TRP A O 1
ATOM 791 N N . GLN A 1 102 ? 9.869 17.703 -16.293 1.00 91.94 102 GLN A N 1
ATOM 792 C CA . GLN A 1 102 ? 8.948 17.613 -17.426 1.00 91.94 102 GLN A CA 1
ATOM 793 C C . GLN A 1 102 ? 9.094 16.298 -18.205 1.00 91.94 102 GLN A C 1
ATOM 795 O O . GLN A 1 102 ? 10.188 15.855 -18.557 1.00 91.94 102 GLN A O 1
ATOM 800 N N . CYS A 1 103 ? 7.963 15.696 -18.576 1.00 93.75 103 CYS A N 1
ATOM 801 C CA . CYS A 1 103 ? 7.933 14.457 -19.350 1.00 93.75 103 CYS A CA 1
ATOM 802 C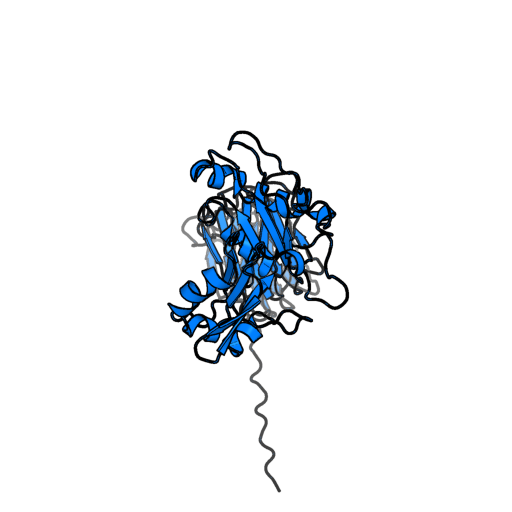 C . CYS A 1 103 ? 8.035 14.711 -20.862 1.00 93.75 103 CYS A C 1
ATOM 804 O O . CYS A 1 103 ? 7.104 14.470 -21.632 1.00 93.75 103 CYS A O 1
ATOM 806 N N . LYS A 1 104 ? 9.174 15.248 -21.303 1.00 94.31 104 LYS A N 1
ATOM 807 C CA . LYS A 1 104 ? 9.422 15.551 -22.720 1.00 94.31 104 LYS A CA 1
ATOM 808 C C . LYS A 1 104 ? 9.634 14.264 -23.504 1.00 94.31 104 LYS A C 1
ATOM 810 O O . LYS A 1 104 ? 10.425 13.422 -23.096 1.00 94.31 104 LYS A O 1
ATOM 815 N N . ARG A 1 105 ? 8.972 14.113 -24.650 1.00 94.44 105 ARG A N 1
ATOM 816 C CA . ARG A 1 105 ? 9.210 12.980 -25.560 1.00 94.44 105 ARG A CA 1
ATOM 817 C C . ARG A 1 105 ? 10.673 12.939 -26.012 1.00 94.44 105 ARG A C 1
ATOM 819 O O . ARG A 1 105 ? 11.240 13.974 -26.357 1.00 94.44 105 ARG A O 1
ATOM 826 N N . ARG A 1 106 ? 11.267 11.744 -26.040 1.00 91.56 106 ARG A N 1
ATOM 827 C CA . ARG A 1 106 ? 12.621 11.524 -26.576 1.00 91.56 106 ARG A CA 1
ATOM 828 C C . ARG A 1 106 ? 12.665 11.738 -28.089 1.00 91.56 106 ARG A C 1
ATOM 830 O O . ARG A 1 106 ? 13.592 12.355 -28.600 1.00 91.56 106 ARG A O 1
ATOM 837 N N . TYR A 1 107 ? 11.650 11.246 -28.795 1.00 89.81 107 TYR A N 1
ATOM 838 C CA . TYR A 1 107 ? 11.548 11.328 -30.250 1.00 89.81 107 TYR A CA 1
ATOM 839 C C . TYR A 1 107 ? 10.503 12.372 -30.645 1.00 89.81 107 TYR A C 1
ATOM 841 O O . TYR A 1 107 ? 9.341 12.274 -30.258 1.00 89.81 107 TYR A O 1
ATOM 849 N N . SER A 1 108 ? 10.893 13.366 -31.445 1.00 89.19 108 SER A N 1
ATOM 850 C CA . SER A 1 108 ? 10.012 14.475 -31.847 1.00 89.19 108 SER A CA 1
ATOM 851 C C . SER A 1 108 ? 8.802 14.044 -32.684 1.00 89.19 108 SER A C 1
ATOM 853 O O . SER A 1 108 ? 7.806 14.757 -32.718 1.00 89.19 108 SER A O 1
ATOM 855 N N . TYR A 1 109 ? 8.879 12.887 -33.339 1.00 89.50 109 TYR A N 1
ATOM 856 C CA . TYR A 1 109 ? 7.830 12.327 -34.193 1.00 89.50 109 TYR A CA 1
ATOM 857 C C . TYR A 1 109 ? 6.951 11.284 -33.481 1.00 89.50 109 TYR A C 1
ATOM 859 O O . TYR A 1 109 ? 6.110 10.660 -34.125 1.00 89.50 109 TYR A O 1
ATOM 867 N N . MET A 1 110 ? 7.166 11.037 -32.184 1.00 90.75 110 MET A N 1
ATOM 868 C CA . MET A 1 110 ? 6.493 9.961 -31.456 1.00 90.75 110 MET A CA 1
ATOM 869 C C . MET A 1 110 ? 5.958 10.453 -30.114 1.00 90.75 110 MET A C 1
ATOM 871 O O . MET A 1 110 ? 6.720 10.756 -29.195 1.00 90.75 110 MET A O 1
ATOM 875 N N . ASP A 1 111 ? 4.635 10.503 -29.993 1.00 93.50 111 ASP A N 1
ATOM 876 C CA . ASP A 1 111 ? 3.987 10.916 -28.754 1.00 93.50 111 ASP A CA 1
ATOM 877 C C . ASP A 1 111 ? 4.058 9.828 -27.682 1.00 93.50 111 ASP A C 1
ATOM 879 O O . ASP A 1 111 ? 3.928 8.631 -27.953 1.00 93.50 111 ASP A O 1
ATOM 883 N N . LEU A 1 112 ? 4.206 10.256 -26.426 1.00 94.88 112 LEU A N 1
ATOM 884 C CA . LEU A 1 112 ? 4.268 9.356 -25.273 1.00 94.88 112 LEU A CA 1
ATOM 885 C C . LEU A 1 112 ? 2.946 8.630 -25.006 1.00 94.88 112 LEU A C 1
ATOM 887 O O . LEU A 1 112 ? 2.938 7.640 -24.274 1.00 94.88 112 LEU A O 1
ATOM 891 N N . SER A 1 113 ? 1.834 9.068 -25.592 1.00 94.44 113 SER A N 1
ATOM 892 C CA . SER A 1 113 ? 0.540 8.388 -25.514 1.00 94.44 113 SER A CA 1
ATOM 893 C C . SER A 1 113 ? 0.406 7.253 -26.535 1.00 94.44 113 SER A C 1
ATOM 895 O O . SER A 1 113 ? -0.431 6.369 -26.343 1.00 94.44 113 SER A O 1
ATOM 897 N N . LEU A 1 114 ? 1.267 7.197 -27.562 1.00 92.25 114 LEU A N 1
ATOM 898 C CA . LEU A 1 114 ? 1.171 6.232 -28.658 1.00 92.25 114 LEU A CA 1
ATOM 899 C C . LEU A 1 114 ? 1.255 4.782 -28.150 1.00 92.25 114 LEU A C 1
ATOM 901 O O . LEU A 1 114 ? 2.240 4.378 -27.520 1.00 92.25 114 LEU A O 1
ATOM 905 N N . ARG A 1 115 ? 0.207 3.994 -28.423 1.00 89.00 115 ARG A N 1
ATOM 906 C CA . ARG A 1 115 ? 0.065 2.605 -27.952 1.00 89.00 115 ARG A CA 1
ATOM 907 C C . ARG A 1 115 ? 0.446 1.566 -28.996 1.00 89.00 115 ARG A C 1
ATOM 909 O O . ARG A 1 115 ? 1.016 0.561 -28.618 1.00 89.00 115 ARG A O 1
ATOM 916 N N . THR A 1 116 ? 0.180 1.786 -30.274 1.00 81.00 116 THR A N 1
ATOM 917 C CA . THR A 1 116 ? 0.518 0.858 -31.365 1.00 81.00 116 THR A CA 1
ATOM 918 C C . THR A 1 116 ? 0.781 1.659 -32.636 1.00 81.00 116 THR A C 1
ATOM 920 O O . THR A 1 116 ? 0.292 2.776 -32.788 1.00 81.00 116 THR A O 1
ATOM 923 N N . ARG A 1 117 ? 1.583 1.100 -33.543 1.00 68.81 117 ARG A N 1
ATOM 924 C CA . ARG A 1 117 ? 1.641 1.511 -34.953 1.00 68.81 117 ARG A CA 1
ATOM 925 C C . ARG A 1 117 ? 0.852 0.451 -35.719 1.00 68.81 117 ARG A C 1
ATOM 927 O O . ARG A 1 117 ? 1.129 -0.718 -35.477 1.00 68.81 117 ARG A O 1
ATOM 934 N N . ASP A 1 118 ? -0.137 0.839 -36.522 1.00 59.97 118 ASP A N 1
ATOM 935 C CA . ASP A 1 118 ? -1.110 -0.035 -37.211 1.00 59.97 118 ASP A CA 1
ATOM 936 C C . ASP A 1 118 ? -0.647 -1.492 -37.408 1.00 59.97 118 ASP A C 1
ATOM 938 O O . ASP A 1 118 ? 0.265 -1.769 -38.184 1.00 59.97 118 ASP A O 1
ATOM 942 N N . GLY A 1 119 ? -1.266 -2.428 -36.677 1.00 62.25 119 GLY A N 1
ATOM 943 C CA . GLY A 1 119 ? -0.994 -3.868 -36.797 1.00 62.25 119 GLY A CA 1
ATOM 944 C C . GLY A 1 119 ? 0.300 -4.390 -36.150 1.00 62.25 119 GLY A C 1
ATOM 945 O O . GLY A 1 119 ? 0.628 -5.555 -36.361 1.00 62.25 119 GLY A O 1
ATOM 946 N N . GLY A 1 120 ? 1.027 -3.569 -35.382 1.00 76.06 120 GLY A N 1
ATOM 947 C CA . GLY A 1 120 ? 2.256 -3.943 -34.670 1.00 76.06 120 GLY A CA 1
ATOM 948 C C . GLY A 1 120 ? 2.096 -4.162 -33.157 1.00 76.06 120 GLY A C 1
ATOM 949 O O . GLY A 1 120 ? 1.053 -3.862 -32.573 1.00 76.06 120 GLY A O 1
ATOM 950 N N . LEU A 1 121 ? 3.174 -4.628 -32.510 1.00 87.19 121 LEU A N 1
ATOM 951 C CA . LEU A 1 121 ? 3.252 -4.829 -31.058 1.00 87.19 121 LEU A CA 1
ATOM 952 C C . LEU A 1 121 ? 2.805 -3.580 -30.269 1.00 87.19 121 LEU A C 1
ATOM 954 O O . LEU A 1 121 ? 3.209 -2.461 -30.610 1.00 87.19 121 LEU A O 1
ATOM 958 N N . PRO A 1 122 ? 2.061 -3.750 -29.157 1.00 90.06 122 PRO A N 1
ATOM 959 C CA . PRO A 1 122 ? 1.813 -2.665 -28.217 1.00 90.06 122 PRO A CA 1
ATOM 960 C C . PRO A 1 122 ? 3.122 -2.051 -27.718 1.00 90.06 122 PRO A C 1
ATOM 962 O O . PRO A 1 122 ? 4.033 -2.752 -27.293 1.00 90.06 122 PRO A O 1
ATOM 965 N N . ARG A 1 123 ? 3.232 -0.730 -27.749 1.00 92.25 123 ARG A N 1
ATOM 966 C CA . ARG A 1 123 ? 4.421 -0.008 -27.317 1.00 92.25 123 ARG A CA 1
ATOM 967 C C . ARG A 1 123 ? 4.521 -0.010 -25.804 1.00 92.25 123 ARG A C 1
ATOM 969 O O . ARG A 1 123 ? 3.623 0.487 -25.120 1.00 92.25 123 ARG A O 1
ATOM 976 N N . LEU A 1 124 ? 5.646 -0.497 -25.304 1.00 93.31 124 LEU A N 1
ATOM 977 C CA . LEU A 1 124 ? 6.043 -0.355 -23.912 1.00 93.31 124 LEU A CA 1
ATOM 978 C C . LEU A 1 124 ? 6.409 1.108 -23.625 1.00 93.31 124 LEU A C 1
ATOM 980 O O . LEU A 1 124 ? 6.804 1.853 -24.522 1.00 93.31 124 LEU A O 1
ATOM 984 N N . PHE A 1 125 ? 6.264 1.540 -22.380 1.00 94.50 125 PHE A N 1
ATOM 985 C CA . PHE A 1 125 ? 6.722 2.851 -21.933 1.00 94.50 125 PHE A CA 1
ATOM 986 C C . PHE A 1 125 ? 7.942 2.703 -21.034 1.00 94.50 125 PHE A C 1
ATOM 988 O O . PHE A 1 125 ? 7.866 2.066 -19.981 1.00 94.50 125 PHE A O 1
ATOM 995 N N . VAL A 1 126 ? 9.050 3.309 -21.454 1.00 95.19 126 VAL A N 1
ATOM 996 C CA . VAL A 1 126 ? 10.236 3.501 -20.620 1.00 95.19 126 VAL A CA 1
ATOM 997 C C . VAL A 1 126 ? 10.183 4.923 -20.081 1.00 95.19 126 VAL A C 1
ATOM 999 O O . VAL A 1 126 ? 10.251 5.885 -20.850 1.00 95.19 126 VAL A O 1
ATOM 1002 N N . LEU A 1 127 ? 10.040 5.055 -18.766 1.00 95.88 127 LEU A N 1
ATOM 1003 C CA . LEU A 1 127 ? 10.222 6.337 -18.108 1.00 95.88 127 LEU A CA 1
ATOM 1004 C C . LEU A 1 127 ? 11.689 6.475 -17.731 1.00 95.88 127 LEU A C 1
ATOM 1006 O O . LEU A 1 127 ? 12.209 5.649 -16.989 1.00 95.88 127 LEU A O 1
ATOM 1010 N N . ASN A 1 128 ? 12.333 7.518 -18.236 1.00 94.00 128 ASN A N 1
ATOM 1011 C CA . ASN A 1 128 ? 13.727 7.830 -17.973 1.00 94.00 128 ASN A CA 1
ATOM 1012 C C . ASN A 1 128 ? 13.857 8.998 -16.988 1.00 94.00 128 ASN A C 1
ATOM 1014 O O . ASN A 1 128 ? 13.156 10.005 -17.115 1.00 94.00 128 ASN A O 1
ATOM 1018 N N . GLN A 1 129 ? 14.789 8.889 -16.052 1.00 92.38 129 GLN A N 1
ATOM 1019 C CA . GLN A 1 129 ? 15.087 9.899 -15.047 1.00 92.38 129 GLN A CA 1
ATOM 1020 C C . GLN A 1 129 ? 16.584 9.835 -14.704 1.00 92.38 129 GLN A C 1
ATOM 1022 O O . GLN A 1 129 ? 16.991 9.191 -13.741 1.00 92.38 129 GLN A O 1
ATOM 1027 N N . PHE A 1 130 ? 17.400 10.478 -15.540 1.00 90.75 130 PHE A N 1
ATOM 1028 C CA . PHE A 1 130 ? 18.858 10.480 -15.420 1.00 90.75 130 PHE A CA 1
ATOM 1029 C C . PHE A 1 130 ? 19.393 11.912 -15.414 1.00 90.75 130 PHE A C 1
ATOM 1031 O O . PHE A 1 130 ? 18.907 12.780 -16.148 1.00 90.75 130 PHE A O 1
ATOM 1038 N N . HIS A 1 131 ? 20.440 12.168 -14.644 1.00 89.56 131 HIS A N 1
ATOM 1039 C CA . HIS A 1 131 ? 21.217 13.389 -14.817 1.00 89.56 131 HIS A CA 1
ATOM 1040 C C . HIS A 1 131 ? 22.288 13.188 -15.890 1.00 89.56 131 HIS A C 1
ATOM 1042 O O . HIS A 1 131 ? 22.894 12.125 -16.006 1.00 89.56 131 HIS A O 1
ATOM 1048 N N . ALA A 1 132 ? 22.545 14.228 -16.687 1.00 84.12 132 ALA A N 1
ATOM 1049 C CA . ALA A 1 132 ? 23.568 14.147 -17.732 1.00 84.12 132 ALA A CA 1
ATOM 1050 C C . ALA A 1 132 ? 24.988 14.049 -17.146 1.00 84.12 132 ALA A C 1
ATOM 1052 O O . ALA A 1 132 ? 25.872 13.442 -17.750 1.00 84.12 132 ALA A O 1
ATOM 1053 N N . TRP A 1 133 ? 25.217 14.666 -15.985 1.00 81.38 133 TRP A N 1
ATOM 1054 C CA . TRP A 1 133 ? 26.504 14.673 -15.306 1.00 81.38 133 TRP A CA 1
ATOM 1055 C C . TRP A 1 133 ? 26.338 14.891 -13.794 1.00 81.38 133 TRP A C 1
ATOM 1057 O O . TRP A 1 133 ? 25.383 15.514 -13.337 1.00 81.38 133 TRP A O 1
ATOM 1067 N N . GLY A 1 134 ? 27.290 14.399 -12.998 1.00 80.94 134 GLY A N 1
ATOM 1068 C CA . GLY A 1 134 ? 27.401 14.753 -11.577 1.00 80.94 134 GLY A CA 1
ATOM 1069 C C . GLY A 1 134 ? 26.337 14.164 -10.643 1.00 80.94 134 GLY A C 1
ATOM 1070 O O . GLY A 1 134 ? 26.245 14.605 -9.500 1.00 80.94 134 GLY A O 1
ATOM 1071 N N . SER A 1 135 ? 25.552 13.177 -11.090 1.00 86.06 135 SER A N 1
ATOM 1072 C CA . SER A 1 135 ? 24.680 12.405 -10.196 1.00 86.06 135 SER A CA 1
ATOM 1073 C C . SER A 1 135 ? 25.512 11.633 -9.172 1.00 86.06 135 SER A C 1
ATOM 1075 O O . SER A 1 135 ? 26.593 11.126 -9.486 1.00 86.06 135 SER A O 1
ATOM 1077 N N . THR A 1 136 ? 25.005 11.508 -7.949 1.00 90.31 136 THR A N 1
ATOM 1078 C CA . THR A 1 136 ? 25.643 10.725 -6.883 1.00 90.31 136 THR A CA 1
ATOM 1079 C C . THR A 1 136 ? 24.625 9.796 -6.243 1.00 90.31 136 THR A C 1
ATOM 1081 O O . THR A 1 136 ? 23.431 10.081 -6.251 1.00 90.31 136 THR A O 1
ATOM 1084 N N . THR A 1 137 ? 25.094 8.706 -5.634 1.00 91.69 137 THR A N 1
ATOM 1085 C CA . THR A 1 137 ? 24.230 7.768 -4.902 1.00 91.69 137 THR A CA 1
ATOM 1086 C C . THR A 1 137 ? 23.445 8.452 -3.784 1.00 91.69 137 THR A C 1
ATOM 1088 O O . THR A 1 137 ? 22.274 8.149 -3.593 1.00 91.69 137 THR A O 1
ATOM 1091 N N . LEU A 1 138 ? 24.058 9.393 -3.058 1.00 89.94 138 LEU A N 1
ATOM 1092 C CA . LEU A 1 138 ? 23.395 10.108 -1.965 1.00 89.94 138 LEU A CA 1
ATOM 1093 C C . LEU A 1 138 ? 22.249 10.984 -2.483 1.00 89.94 138 LEU A C 1
ATOM 1095 O O . LEU A 1 138 ? 21.136 10.918 -1.970 1.00 89.94 138 LEU A O 1
ATOM 1099 N N . HIS A 1 139 ? 22.522 11.782 -3.516 1.00 91.06 139 HIS A N 1
ATOM 1100 C CA . HIS A 1 139 ? 21.523 12.658 -4.124 1.00 91.06 139 HIS A CA 1
ATOM 1101 C C . HIS A 1 139 ? 20.383 11.863 -4.764 1.00 91.06 139 HIS A C 1
ATOM 1103 O O . HIS A 1 139 ? 19.214 12.135 -4.499 1.00 91.06 139 HIS A O 1
ATOM 1109 N N . ALA A 1 140 ? 20.727 10.835 -5.543 1.00 91.69 140 ALA A N 1
ATOM 1110 C CA . ALA A 1 140 ? 19.739 9.975 -6.173 1.00 91.69 140 ALA A CA 1
ATOM 1111 C C . ALA A 1 140 ? 18.849 9.296 -5.126 1.00 91.69 140 ALA A C 1
ATOM 1113 O O . ALA A 1 140 ? 17.643 9.257 -5.302 1.00 91.69 140 ALA A O 1
ATOM 1114 N N . GLY A 1 141 ? 19.403 8.814 -4.009 1.00 90.44 141 GLY A N 1
ATOM 1115 C CA . GLY A 1 141 ? 18.608 8.194 -2.947 1.00 90.44 141 GLY A CA 1
ATOM 1116 C C . GLY A 1 141 ? 17.655 9.168 -2.251 1.00 90.44 141 GLY A C 1
ATOM 1117 O O . GLY A 1 141 ? 16.491 8.836 -2.052 1.00 90.44 141 GLY A O 1
ATOM 1118 N N . ASN A 1 142 ? 18.137 10.366 -1.910 1.00 89.31 142 ASN A N 1
ATOM 1119 C CA . ASN A 1 142 ? 17.380 11.330 -1.107 1.00 89.31 142 ASN A CA 1
ATOM 1120 C C . ASN A 1 142 ? 16.366 12.147 -1.917 1.00 89.31 142 ASN A C 1
ATOM 1122 O O . ASN A 1 142 ? 15.406 12.656 -1.344 1.00 89.31 142 ASN A O 1
ATOM 1126 N N . MET A 1 143 ? 16.588 12.318 -3.222 1.00 90.25 143 MET A N 1
ATOM 1127 C CA . MET A 1 143 ? 15.774 13.202 -4.054 1.00 90.25 143 MET A CA 1
ATOM 1128 C C . MET A 1 143 ? 15.199 12.479 -5.266 1.00 90.25 143 MET A C 1
ATOM 1130 O O . MET A 1 143 ? 13.987 12.316 -5.346 1.00 90.25 143 MET A O 1
ATOM 1134 N N . ASP A 1 144 ? 16.036 12.022 -6.196 1.00 91.88 144 ASP A N 1
ATOM 1135 C CA . ASP A 1 144 ? 15.548 11.531 -7.492 1.00 91.88 144 ASP A CA 1
ATOM 1136 C C . ASP A 1 144 ? 14.706 10.252 -7.323 1.00 91.88 144 ASP A C 1
ATOM 1138 O O . ASP A 1 144 ? 13.578 10.149 -7.808 1.00 91.88 144 ASP A O 1
ATOM 1142 N N . ASN A 1 145 ? 15.235 9.292 -6.574 1.00 93.31 145 ASN A N 1
ATOM 1143 C CA . ASN A 1 145 ? 14.641 7.985 -6.327 1.00 93.31 145 ASN A CA 1
ATOM 1144 C C . ASN A 1 145 ? 13.823 7.945 -5.031 1.00 93.31 145 ASN A C 1
ATOM 1146 O O . ASN A 1 145 ? 13.377 6.866 -4.643 1.00 93.31 145 ASN A O 1
ATOM 1150 N N . ASN A 1 146 ? 13.620 9.083 -4.362 1.00 92.81 146 ASN A N 1
ATOM 1151 C CA . ASN A 1 146 ? 12.668 9.173 -3.261 1.00 92.81 146 ASN A CA 1
ATOM 1152 C C . ASN A 1 146 ? 11.239 8.968 -3.795 1.00 92.81 146 ASN A C 1
ATOM 1154 O O . ASN A 1 146 ? 10.894 9.433 -4.891 1.00 92.81 146 ASN A O 1
ATOM 1158 N N . LEU A 1 147 ? 10.398 8.274 -3.026 1.00 94.25 147 LEU A N 1
ATOM 1159 C CA . LEU A 1 147 ? 9.053 7.902 -3.461 1.00 94.25 147 LEU A CA 1
ATOM 1160 C C . LEU A 1 147 ? 8.200 9.092 -3.910 1.00 94.25 147 LEU A C 1
ATOM 1162 O O . LEU A 1 147 ? 7.511 8.985 -4.928 1.00 94.25 147 LEU A O 1
ATOM 1166 N N . THR A 1 148 ? 8.262 10.220 -3.202 1.00 93.62 148 THR A N 1
ATOM 1167 C CA . THR A 1 148 ? 7.519 11.436 -3.553 1.00 93.62 148 THR A CA 1
ATOM 1168 C C . THR A 1 148 ? 7.817 11.859 -4.987 1.00 93.62 148 THR A C 1
ATOM 1170 O O . THR A 1 148 ? 6.903 12.085 -5.785 1.00 93.62 148 THR A O 1
ATOM 1173 N N . TRP A 1 149 ? 9.096 11.933 -5.351 1.00 93.12 149 TRP A N 1
ATOM 1174 C CA . TRP A 1 149 ? 9.512 12.398 -6.672 1.00 93.12 149 TRP A CA 1
ATOM 1175 C C . TRP A 1 149 ? 9.283 11.357 -7.759 1.00 93.12 149 TRP A C 1
ATOM 1177 O O . TRP A 1 149 ? 8.787 11.711 -8.832 1.00 93.12 149 TRP A O 1
ATOM 1187 N N . LEU A 1 150 ? 9.518 10.076 -7.470 1.00 94.62 150 LEU A N 1
ATOM 1188 C CA . LEU A 1 150 ? 9.176 8.987 -8.386 1.00 94.62 150 LEU A CA 1
ATOM 1189 C C . LEU A 1 150 ? 7.673 8.965 -8.701 1.00 94.62 150 LEU A C 1
ATOM 1191 O O . LEU A 1 150 ? 7.284 8.901 -9.873 1.00 94.62 150 LEU A O 1
ATOM 1195 N N . GLN A 1 151 ? 6.819 9.070 -7.676 1.00 94.56 151 GLN A N 1
ATOM 1196 C CA . GLN A 1 151 ? 5.370 9.097 -7.856 1.00 94.56 151 GLN A CA 1
ATOM 1197 C C . GLN A 1 151 ? 4.924 10.343 -8.614 1.00 94.56 151 GLN A C 1
ATOM 1199 O O . GLN A 1 151 ? 4.159 10.224 -9.575 1.00 94.56 151 GLN A O 1
ATOM 1204 N N . ARG A 1 152 ? 5.427 11.529 -8.251 1.00 93.31 152 ARG A N 1
ATOM 1205 C CA . ARG A 1 152 ? 5.124 12.769 -8.982 1.00 93.31 152 ARG A CA 1
ATOM 1206 C C . ARG A 1 152 ? 5.564 12.670 -10.440 1.00 93.31 152 ARG A C 1
ATOM 1208 O O . ARG A 1 152 ? 4.820 13.108 -11.318 1.00 93.31 152 ARG A O 1
ATOM 1215 N N . ARG A 1 153 ? 6.727 12.079 -10.734 1.00 93.56 153 ARG A N 1
ATOM 1216 C CA . ARG A 1 153 ? 7.209 11.920 -12.114 1.00 93.56 153 ARG A CA 1
ATOM 1217 C C . ARG A 1 153 ? 6.268 11.050 -12.936 1.00 93.56 153 ARG A C 1
ATOM 1219 O O . ARG A 1 153 ? 5.875 11.466 -14.023 1.00 93.56 153 ARG A O 1
ATOM 1226 N N . VAL A 1 154 ? 5.868 9.892 -12.415 1.00 94.38 154 VAL A N 1
ATOM 1227 C CA . VAL A 1 154 ? 4.935 8.982 -13.099 1.00 94.38 154 VAL A CA 1
ATOM 1228 C C . VAL A 1 154 ? 3.547 9.600 -13.244 1.00 94.38 154 VAL A C 1
ATOM 1230 O O . VAL A 1 154 ? 2.993 9.601 -14.342 1.00 94.38 154 VAL A O 1
ATOM 1233 N N . GLU A 1 155 ? 2.976 10.097 -12.149 1.00 91.69 155 GLU A N 1
ATOM 1234 C CA . GLU A 1 155 ? 1.557 10.448 -12.084 1.00 91.69 155 GLU A CA 1
ATOM 1235 C C . GLU A 1 155 ? 1.303 11.902 -12.497 1.00 91.69 155 GLU A C 1
ATOM 1237 O O . GLU A 1 155 ? 0.423 12.148 -13.312 1.00 91.69 155 GLU A O 1
ATOM 1242 N N . ASN A 1 156 ? 2.089 12.870 -12.024 1.00 92.12 156 ASN A N 1
ATOM 1243 C CA . ASN A 1 156 ? 1.806 14.288 -12.271 1.00 92.12 156 ASN A CA 1
ATOM 1244 C C . ASN A 1 156 ? 2.485 14.797 -13.547 1.00 92.12 156 ASN A C 1
ATOM 1246 O O . ASN A 1 156 ? 1.842 15.425 -14.384 1.00 92.12 156 ASN A O 1
ATOM 1250 N N . TYR A 1 157 ? 3.779 14.519 -13.721 1.00 94.06 157 TYR A N 1
ATOM 1251 C CA . TYR A 1 157 ? 4.537 15.057 -14.854 1.00 94.06 157 TYR A CA 1
ATOM 1252 C C . TYR A 1 157 ? 4.366 14.234 -16.136 1.00 94.06 157 TYR A C 1
ATOM 1254 O O . TYR A 1 157 ? 4.287 14.803 -17.224 1.00 94.06 157 TYR A O 1
ATOM 1262 N N . CYS A 1 158 ? 4.320 12.902 -16.028 1.00 95.50 158 CYS A N 1
ATOM 1263 C CA . CYS A 1 158 ? 4.150 12.001 -17.171 1.00 95.50 158 CYS A CA 1
ATOM 1264 C C . CYS A 1 158 ? 2.713 11.510 -17.377 1.00 95.50 158 CYS A C 1
ATOM 1266 O O . CYS A 1 158 ? 2.432 10.942 -18.436 1.00 95.50 158 CYS A O 1
ATOM 1268 N N . GLY A 1 159 ? 1.806 11.722 -16.418 1.00 94.31 159 GLY A N 1
ATOM 1269 C CA . GLY A 1 159 ? 0.441 11.195 -16.459 1.00 94.31 159 GLY A CA 1
ATOM 1270 C C . GLY A 1 159 ? -0.281 11.550 -17.753 1.00 94.31 159 GLY A C 1
ATOM 1271 O O . GLY A 1 159 ? -0.508 10.684 -18.594 1.00 94.31 159 GLY A O 1
ATOM 1272 N N . GLU A 1 160 ? -0.566 12.831 -17.975 1.00 95.06 160 GLU A N 1
ATOM 1273 C CA . GLU A 1 160 ? -1.282 13.280 -19.175 1.00 95.06 160 GLU A CA 1
ATOM 1274 C C . GLU A 1 160 ? -0.535 12.940 -20.475 1.00 95.06 160 GLU A C 1
ATOM 1276 O O . GLU A 1 160 ? -1.119 12.345 -21.383 1.00 95.06 160 GLU A O 1
ATOM 1281 N N . ALA A 1 161 ? 0.771 13.226 -20.545 1.00 95.00 161 ALA A N 1
ATOM 1282 C CA . ALA A 1 161 ? 1.584 13.004 -21.746 1.00 95.00 161 ALA A CA 1
ATOM 1283 C C . ALA A 1 161 ? 1.572 11.539 -22.212 1.00 95.00 161 ALA A C 1
ATOM 1285 O O . ALA A 1 161 ? 1.648 11.249 -23.407 1.00 95.00 161 ALA A O 1
ATOM 1286 N N . THR A 1 162 ? 1.451 10.600 -21.274 1.00 94.62 162 THR A N 1
ATOM 1287 C CA . THR A 1 162 ? 1.407 9.166 -21.568 1.00 94.62 162 THR A CA 1
ATOM 1288 C C . THR A 1 162 ? -0.019 8.640 -21.755 1.00 94.62 162 THR A C 1
ATOM 1290 O O . THR A 1 162 ? -0.206 7.457 -22.061 1.00 94.62 162 THR A O 1
ATOM 1293 N N . GLY A 1 163 ? -1.049 9.475 -21.605 1.00 93.44 163 GLY A N 1
ATOM 1294 C CA . GLY A 1 163 ? -2.441 9.028 -21.526 1.00 93.44 163 GLY A CA 1
ATOM 1295 C C . GLY A 1 163 ? -2.675 8.144 -20.299 1.00 93.44 163 GLY A C 1
ATOM 1296 O O . GLY A 1 163 ? -3.282 7.080 -20.413 1.00 93.44 163 GLY A O 1
ATOM 1297 N N . TRP A 1 164 ? -2.093 8.541 -19.168 1.00 91.69 164 TRP A N 1
ATOM 1298 C CA . TRP A 1 164 ? -2.191 7.927 -17.844 1.00 91.69 164 TRP A CA 1
ATOM 1299 C C . TRP A 1 164 ? -1.779 6.449 -17.787 1.00 91.69 164 TRP A C 1
ATOM 1301 O O . TRP A 1 164 ? -2.268 5.697 -16.942 1.00 91.69 164 TRP A O 1
ATOM 1311 N N . ARG A 1 165 ? -0.862 6.006 -18.668 1.00 90.75 165 ARG A N 1
ATOM 1312 C CA . ARG A 1 165 ? -0.250 4.677 -18.497 1.00 90.75 165 ARG A CA 1
ATOM 1313 C C . ARG A 1 165 ? 0.872 4.741 -17.484 1.00 90.75 165 ARG A C 1
ATOM 1315 O O . ARG A 1 165 ? 1.689 5.654 -17.478 1.00 90.75 165 ARG A O 1
ATOM 1322 N N . LYS A 1 166 ? 0.980 3.668 -16.718 1.00 92.12 166 LYS A N 1
ATOM 1323 C CA . LYS A 1 166 ? 2.173 3.399 -15.929 1.00 92.12 166 LYS A CA 1
ATOM 1324 C C . LYS A 1 166 ? 3.339 2.993 -16.834 1.00 92.12 166 LYS A C 1
ATOM 1326 O O . LYS A 1 166 ? 3.105 2.398 -17.892 1.00 92.12 166 LYS A O 1
ATOM 1331 N N . PRO A 1 167 ? 4.581 3.287 -16.429 1.00 95.19 167 PRO A N 1
ATOM 1332 C CA . PRO A 1 167 ? 5.751 2.783 -17.126 1.00 95.19 167 PRO A CA 1
ATOM 1333 C C . PRO A 1 167 ? 5.854 1.265 -17.016 1.00 95.19 167 PRO A C 1
ATOM 1335 O O . PRO A 1 167 ? 5.528 0.668 -15.990 1.00 95.19 167 PRO A O 1
ATOM 1338 N N . ASN A 1 168 ? 6.342 0.651 -18.089 1.00 93.50 168 ASN A N 1
ATOM 1339 C CA . ASN A 1 168 ? 6.792 -0.736 -18.092 1.00 93.50 168 ASN A CA 1
ATOM 1340 C C . ASN A 1 168 ? 8.209 -0.849 -17.516 1.00 93.50 168 ASN A C 1
ATOM 1342 O O . ASN A 1 168 ? 8.527 -1.854 -16.887 1.00 93.50 168 ASN A O 1
ATOM 1346 N N . TYR A 1 169 ? 9.029 0.190 -17.703 1.00 93.94 169 TYR A N 1
ATOM 1347 C CA . TYR A 1 169 ? 10.379 0.290 -17.155 1.00 93.94 169 TYR A CA 1
ATOM 1348 C C . TYR A 1 169 ? 10.606 1.672 -16.543 1.00 93.94 169 TYR A C 1
ATOM 1350 O O . TYR A 1 169 ? 10.242 2.682 -17.146 1.00 93.94 169 TYR A O 1
ATOM 1358 N N . LEU A 1 170 ? 11.236 1.699 -15.370 1.00 94.69 170 LEU A N 1
ATOM 1359 C CA . LEU A 1 170 ? 11.810 2.899 -14.764 1.00 94.69 170 LEU A CA 1
ATOM 1360 C C . LEU A 1 170 ? 13.328 2.855 -14.983 1.00 94.69 170 LEU A C 1
ATOM 1362 O O . LEU A 1 170 ? 14.015 2.033 -14.377 1.00 94.69 170 LEU A O 1
ATOM 1366 N N . GLY A 1 171 ? 13.838 3.691 -15.881 1.00 93.56 171 GLY A N 1
ATOM 1367 C CA . GLY A 1 171 ? 15.266 3.921 -16.082 1.00 93.56 171 GLY A CA 1
ATOM 1368 C C . GLY A 1 171 ? 15.715 5.097 -15.223 1.00 93.56 171 GLY A C 1
ATOM 1369 O O . GLY A 1 171 ? 15.287 6.219 -15.476 1.00 93.56 171 GLY A O 1
ATOM 1370 N N . ILE A 1 172 ? 16.546 4.839 -14.215 1.00 93.25 172 ILE A N 1
ATOM 1371 C CA . ILE A 1 172 ? 16.975 5.833 -13.221 1.00 93.25 172 ILE A CA 1
ATOM 1372 C C . ILE A 1 172 ? 18.461 5.674 -12.881 1.00 93.25 172 ILE A C 1
ATOM 1374 O O . ILE A 1 172 ? 19.007 4.569 -12.994 1.00 93.25 172 ILE A O 1
ATOM 1378 N N . ASP A 1 173 ? 19.096 6.748 -12.410 1.00 92.06 173 ASP A N 1
ATOM 1379 C CA . ASP A 1 173 ? 20.434 6.685 -11.813 1.00 92.06 173 ASP A CA 1
ATOM 1380 C C . ASP A 1 173 ? 20.414 5.896 -10.492 1.00 92.06 173 ASP A C 1
ATOM 1382 O O . ASP A 1 173 ? 19.511 6.054 -9.675 1.00 92.06 173 ASP A O 1
ATOM 1386 N N . PHE A 1 174 ? 21.429 5.053 -10.264 1.00 92.62 174 PHE A N 1
ATOM 1387 C CA . PHE A 1 174 ? 21.643 4.319 -9.003 1.00 92.62 174 PHE A CA 1
ATOM 1388 C C . PHE A 1 174 ? 20.385 3.612 -8.462 1.00 92.62 174 PHE A C 1
ATOM 1390 O O . PHE A 1 174 ? 19.961 3.829 -7.331 1.00 92.62 174 PHE A O 1
ATOM 1397 N N . ASN A 1 175 ? 19.776 2.726 -9.250 1.00 91.00 175 ASN A N 1
ATOM 1398 C CA . ASN A 1 175 ? 18.507 2.071 -8.896 1.00 91.00 175 ASN A CA 1
ATOM 1399 C C . ASN A 1 175 ? 18.504 1.219 -7.603 1.00 91.00 175 ASN A C 1
ATOM 1401 O O . ASN A 1 175 ? 17.470 0.651 -7.252 1.00 91.00 175 ASN A O 1
ATOM 1405 N N . GLN A 1 176 ? 19.644 1.090 -6.919 1.00 91.12 176 GLN A N 1
ATOM 1406 C CA . GLN A 1 176 ? 19.777 0.404 -5.635 1.00 91.12 176 GLN A CA 1
ATOM 1407 C C . GLN A 1 176 ? 19.537 1.317 -4.420 1.00 91.12 176 GLN A C 1
ATOM 1409 O O . GLN A 1 176 ? 19.527 0.812 -3.299 1.00 91.12 176 GLN A O 1
ATOM 1414 N N . VAL A 1 177 ? 19.375 2.631 -4.617 1.00 91.31 177 VAL A N 1
ATOM 1415 C CA . VAL A 1 177 ? 19.104 3.603 -3.542 1.00 91.31 177 VAL A CA 1
ATOM 1416 C C . VAL A 1 177 ? 17.708 4.217 -3.666 1.00 91.31 177 VAL A C 1
ATOM 1418 O O . VAL A 1 177 ? 17.131 4.252 -4.755 1.00 91.31 177 VAL A O 1
ATOM 1421 N N . GLY A 1 178 ? 17.186 4.726 -2.548 1.00 91.56 178 GLY A N 1
ATOM 1422 C CA . GLY A 1 178 ? 15.831 5.276 -2.457 1.00 91.56 178 GLY A CA 1
ATOM 1423 C C . GLY A 1 178 ? 14.745 4.197 -2.540 1.00 91.56 178 GLY A C 1
ATOM 1424 O O . GLY A 1 178 ? 14.970 3.030 -2.206 1.00 91.56 178 GLY A O 1
ATOM 1425 N N . ASP A 1 179 ? 13.574 4.584 -3.039 1.00 93.50 179 ASP A N 1
ATOM 1426 C CA . ASP A 1 179 ? 12.336 3.792 -3.035 1.00 93.50 179 ASP A CA 1
ATOM 1427 C C . ASP A 1 179 ? 11.995 3.183 -4.402 1.00 93.50 179 ASP A C 1
ATOM 1429 O O . ASP A 1 179 ? 10.891 2.681 -4.635 1.00 93.50 179 ASP A O 1
ATOM 1433 N N . ALA A 1 180 ? 12.950 3.187 -5.331 1.00 92.69 180 ALA A N 1
ATOM 1434 C CA . ALA A 1 180 ? 12.736 2.741 -6.703 1.00 92.69 180 ALA A CA 1
ATOM 1435 C C . ALA A 1 180 ? 12.225 1.298 -6.809 1.00 92.69 180 ALA A C 1
ATOM 1437 O O . ALA A 1 180 ? 11.277 1.022 -7.547 1.00 92.69 180 ALA A O 1
ATOM 1438 N N . LEU A 1 181 ? 12.835 0.369 -6.069 1.00 91.69 181 LEU A N 1
ATOM 1439 C CA . LEU A 1 181 ? 12.454 -1.045 -6.089 1.00 91.69 181 LEU A CA 1
ATOM 1440 C C . LEU A 1 181 ? 11.046 -1.300 -5.521 1.00 91.69 181 LEU A C 1
ATOM 1442 O O . LEU A 1 181 ? 10.248 -1.930 -6.226 1.00 91.69 181 LEU A O 1
ATOM 1446 N N . PRO A 1 182 ? 10.687 -0.840 -4.301 1.00 92.19 182 PRO A N 1
ATOM 1447 C CA . PRO A 1 182 ? 9.324 -1.011 -3.799 1.00 92.19 182 PRO A CA 1
ATOM 1448 C C . PRO A 1 182 ? 8.288 -0.287 -4.667 1.00 92.19 182 PRO A C 1
ATOM 1450 O O . PRO A 1 182 ? 7.214 -0.844 -4.905 1.00 92.19 182 PRO A O 1
ATOM 1453 N N . TYR A 1 183 ? 8.611 0.884 -5.225 1.00 94.50 183 TYR A N 1
ATOM 1454 C CA . TYR A 1 183 ? 7.704 1.597 -6.123 1.00 94.50 183 TYR A CA 1
ATOM 1455 C C . TYR A 1 183 ? 7.498 0.878 -7.464 1.00 94.50 183 TYR A C 1
ATOM 1457 O O . TYR A 1 183 ? 6.357 0.705 -7.898 1.00 94.50 183 TYR A O 1
ATOM 1465 N N . ALA A 1 184 ? 8.560 0.369 -8.095 1.00 93.00 184 ALA A N 1
ATOM 1466 C CA . ALA A 1 184 ? 8.458 -0.445 -9.310 1.00 93.00 184 ALA A CA 1
ATOM 1467 C C . ALA A 1 184 ? 7.630 -1.722 -9.075 1.00 93.00 184 ALA A C 1
ATOM 1469 O O . ALA A 1 184 ? 6.798 -2.110 -9.907 1.00 93.00 184 ALA A O 1
ATOM 1470 N N . ALA A 1 185 ? 7.807 -2.359 -7.913 1.00 90.69 185 ALA A N 1
ATOM 1471 C CA . ALA A 1 185 ? 6.968 -3.476 -7.501 1.00 90.69 185 ALA A CA 1
ATOM 1472 C C . ALA A 1 185 ? 5.504 -3.039 -7.350 1.00 90.69 185 ALA A C 1
ATOM 1474 O O . ALA A 1 185 ? 4.624 -3.683 -7.911 1.00 90.69 185 ALA A O 1
ATOM 1475 N N . ALA A 1 186 ? 5.224 -1.913 -6.692 1.00 93.19 186 ALA A N 1
ATOM 1476 C CA . ALA A 1 186 ? 3.860 -1.418 -6.517 1.00 93.19 186 ALA A CA 1
ATOM 1477 C C . ALA A 1 186 ? 3.181 -1.034 -7.845 1.00 93.19 186 ALA A C 1
ATOM 1479 O O . ALA A 1 186 ? 1.999 -1.312 -8.049 1.00 93.19 186 ALA A O 1
ATOM 1480 N N . LEU A 1 187 ? 3.919 -0.468 -8.804 1.00 92.69 187 LEU A N 1
ATOM 1481 C CA . LEU A 1 187 ? 3.389 -0.154 -10.135 1.00 92.69 187 LEU A CA 1
ATOM 1482 C C . LEU A 1 187 ? 2.922 -1.399 -10.898 1.00 92.69 187 LEU A C 1
ATOM 1484 O O . LEU A 1 187 ? 1.922 -1.324 -11.616 1.00 92.69 187 LEU A O 1
ATOM 1488 N N . SER A 1 188 ? 3.620 -2.524 -10.730 1.00 88.00 188 SER A N 1
ATOM 1489 C CA . SER A 1 188 ? 3.341 -3.785 -11.429 1.00 88.00 188 SER A CA 1
ATOM 1490 C C . SER A 1 188 ? 2.413 -4.727 -10.656 1.00 88.00 188 SER A C 1
ATOM 1492 O O . SER A 1 188 ? 1.705 -5.528 -11.265 1.00 88.00 188 SER A O 1
ATOM 1494 N N . GLN A 1 189 ? 2.391 -4.626 -9.328 1.00 86.94 189 GLN A N 1
ATOM 1495 C CA . GLN A 1 189 ? 1.725 -5.575 -8.429 1.00 86.94 189 GLN A CA 1
ATOM 1496 C C . GLN A 1 189 ? 0.603 -4.931 -7.609 1.00 86.94 189 GLN A C 1
ATOM 1498 O O . GLN A 1 189 ? -0.110 -5.636 -6.901 1.00 86.94 189 GLN A O 1
ATOM 1503 N N . GLY A 1 190 ? 0.425 -3.617 -7.687 1.00 92.38 190 GLY A N 1
ATOM 1504 C CA . GLY A 1 190 ? -0.412 -2.871 -6.755 1.00 92.38 190 GLY A CA 1
ATOM 1505 C C . GLY A 1 190 ? 0.324 -2.621 -5.444 1.00 92.38 190 GLY A C 1
ATOM 1506 O O . GLY A 1 190 ? 1.307 -3.294 -5.117 1.00 92.38 190 GLY A O 1
ATOM 1507 N N . GLY A 1 191 ? -0.164 -1.662 -4.669 1.00 94.31 191 GLY A N 1
ATOM 1508 C CA . GLY A 1 191 ? 0.477 -1.274 -3.423 1.00 94.31 191 GLY A CA 1
ATOM 1509 C C . GLY A 1 191 ? -0.435 -0.527 -2.462 1.00 94.31 191 GLY A C 1
ATOM 1510 O O . GLY A 1 191 ? -1.527 -0.076 -2.823 1.00 94.31 191 GLY A O 1
ATOM 1511 N N . LEU A 1 192 ? 0.062 -0.419 -1.234 1.00 96.31 192 LEU A N 1
ATOM 1512 C CA . LEU A 1 192 ? -0.402 0.479 -0.186 1.00 96.31 192 LEU A CA 1
ATOM 1513 C C . LEU A 1 192 ? 0.488 1.719 -0.227 1.00 96.31 192 LEU A C 1
ATOM 1515 O O . LEU A 1 192 ? 1.684 1.599 0.024 1.00 96.31 192 LEU A O 1
ATOM 1519 N N . TYR A 1 193 ? -0.072 2.867 -0.582 1.00 96.62 193 TYR A N 1
ATOM 1520 C CA . TYR A 1 193 ? 0.650 4.132 -0.714 1.00 96.62 193 TYR A CA 1
ATOM 1521 C C . TYR A 1 193 ? 0.350 4.972 0.514 1.00 96.62 193 TYR A C 1
ATOM 1523 O O . TYR A 1 193 ? -0.816 5.292 0.726 1.00 96.62 193 TYR A O 1
ATOM 1531 N N . PHE A 1 194 ? 1.358 5.285 1.320 1.00 97.19 194 PHE A N 1
ATOM 1532 C CA . PHE A 1 194 ? 1.201 6.035 2.562 1.00 97.19 194 PHE A CA 1
ATOM 1533 C C . PHE A 1 194 ? 1.653 7.482 2.384 1.00 97.19 194 PHE A C 1
ATOM 1535 O O . PHE A 1 194 ? 2.653 7.752 1.719 1.00 97.19 194 PHE A O 1
ATOM 1542 N N . TYR A 1 195 ? 0.913 8.400 2.995 1.00 96.50 195 TYR A N 1
ATOM 1543 C CA . TYR A 1 195 ? 1.110 9.841 2.869 1.00 96.50 195 TYR A CA 1
ATOM 1544 C C . TYR A 1 195 ? 1.251 10.487 4.241 1.00 96.50 195 TYR A C 1
ATOM 1546 O O . TYR A 1 195 ? 0.587 10.070 5.198 1.00 96.50 195 TYR A O 1
ATOM 1554 N N . GLU A 1 196 ? 2.073 11.529 4.294 1.00 95.19 196 GLU A N 1
ATOM 1555 C CA . GLU A 1 196 ? 2.351 12.305 5.512 1.00 95.19 196 GLU A CA 1
ATOM 1556 C C . GLU A 1 196 ? 1.271 13.341 5.807 1.00 95.19 196 GLU A C 1
ATOM 1558 O O . GLU A 1 196 ? 1.111 13.820 6.923 1.00 95.19 196 GLU A O 1
ATOM 1563 N N . ASP A 1 197 ? 0.473 13.646 4.790 1.00 96.25 197 ASP A N 1
ATOM 1564 C CA . ASP A 1 197 ? -0.697 14.497 4.872 1.00 96.25 197 ASP A CA 1
ATOM 1565 C C . ASP A 1 197 ? -1.980 13.673 4.892 1.00 96.25 197 ASP A C 1
ATOM 1567 O O . ASP A 1 197 ? -2.062 12.558 4.369 1.00 96.25 197 ASP A O 1
ATOM 1571 N N . ASN A 1 198 ? -3.044 14.281 5.409 1.00 97.38 198 ASN A N 1
ATOM 1572 C CA . ASN A 1 198 ? -4.389 13.741 5.278 1.00 97.38 198 ASN A CA 1
ATOM 1573 C C . ASN A 1 198 ? -4.915 13.813 3.831 1.00 97.38 198 ASN A C 1
ATOM 1575 O O . ASN A 1 198 ? -4.475 14.613 3.006 1.00 97.38 198 ASN A O 1
ATOM 1579 N N . ARG A 1 199 ? -5.934 13.000 3.535 1.00 96.81 199 ARG A N 1
ATOM 1580 C CA . ARG A 1 199 ? -6.644 12.897 2.243 1.00 96.81 199 ARG A CA 1
ATOM 1581 C C . ARG A 1 199 ? -5.772 12.439 1.078 1.00 96.81 199 ARG A C 1
ATOM 1583 O O . ARG A 1 199 ? -6.050 12.824 -0.059 1.00 96.81 199 ARG A O 1
ATOM 1590 N N . ALA A 1 200 ? -4.760 11.621 1.359 1.00 94.62 200 ALA A N 1
ATOM 1591 C CA . ALA A 1 200 ? -3.754 11.164 0.407 1.00 94.62 200 ALA A CA 1
ATOM 1592 C C . ALA A 1 200 ? -3.264 12.307 -0.487 1.00 94.62 200 ALA A C 1
ATOM 1594 O O . ALA A 1 200 ? -3.367 12.252 -1.717 1.00 94.62 200 ALA A O 1
ATOM 1595 N N . ASN A 1 201 ? -2.849 13.406 0.144 1.00 93.19 201 ASN A N 1
ATOM 1596 C CA . ASN A 1 201 ? -2.470 14.611 -0.570 1.00 93.19 201 ASN A CA 1
ATOM 1597 C C . ASN A 1 201 ? -1.204 14.367 -1.402 1.00 93.19 201 ASN A C 1
ATOM 1599 O O . ASN A 1 201 ? -0.087 14.458 -0.908 1.00 93.19 201 ASN A O 1
ATOM 1603 N N . ARG A 1 202 ? -1.381 14.128 -2.701 1.00 87.69 202 ARG A N 1
ATOM 1604 C CA . ARG A 1 202 ? -0.275 13.892 -3.644 1.00 87.69 202 ARG A CA 1
ATOM 1605 C C . ARG A 1 202 ? 0.556 15.139 -3.963 1.00 87.69 202 ARG A C 1
ATOM 1607 O O . ARG A 1 202 ? 1.568 15.033 -4.657 1.00 87.69 202 ARG A O 1
ATOM 1614 N N . ALA A 1 203 ? 0.102 16.318 -3.534 1.00 87.25 203 ALA A N 1
ATOM 1615 C CA . ALA A 1 203 ? 0.910 17.532 -3.587 1.00 87.25 203 ALA A CA 1
ATOM 1616 C C . ALA A 1 203 ? 1.893 17.615 -2.410 1.00 87.25 203 ALA A C 1
ATOM 1618 O O . ALA A 1 203 ? 2.917 18.275 -2.553 1.00 87.25 203 ALA A O 1
ATOM 1619 N N . GLY A 1 204 ? 1.592 16.941 -1.295 1.00 88.75 204 GLY A N 1
ATOM 1620 C CA . GLY A 1 204 ? 2.510 16.727 -0.179 1.00 88.75 204 GLY A CA 1
ATOM 1621 C C . GLY A 1 204 ? 3.420 15.525 -0.420 1.00 88.75 204 GLY A C 1
ATOM 1622 O O . GLY A 1 204 ? 3.535 15.035 -1.556 1.00 88.75 204 GLY A O 1
ATOM 1623 N N . ASP A 1 205 ? 4.072 15.074 0.643 1.00 90.06 205 ASP A N 1
ATOM 1624 C CA . ASP A 1 205 ? 5.074 14.019 0.572 1.00 90.06 205 ASP A CA 1
ATOM 1625 C C . ASP A 1 205 ? 4.440 12.631 0.742 1.00 90.06 205 ASP A C 1
ATOM 1627 O O . ASP A 1 205 ? 3.474 12.401 1.482 1.00 90.06 205 ASP A O 1
ATOM 1631 N N . THR A 1 206 ? 4.939 11.701 -0.068 1.00 93.06 206 THR A N 1
ATOM 1632 C CA . THR A 1 206 ? 4.572 10.288 -0.020 1.00 93.06 206 THR A CA 1
ATOM 1633 C C . THR A 1 206 ? 5.656 9.573 0.763 1.00 93.06 206 THR A C 1
ATOM 1635 O O . THR A 1 206 ? 6.742 9.361 0.231 1.00 93.06 206 THR A O 1
ATOM 1638 N N . SER A 1 207 ? 5.343 9.196 2.001 1.00 92.56 207 SER A N 1
ATOM 1639 C CA . SER A 1 207 ? 6.321 8.605 2.914 1.00 92.56 207 SER A CA 1
ATOM 1640 C C . SER A 1 207 ? 6.850 7.275 2.379 1.00 92.56 207 SER A C 1
ATOM 1642 O O . SER A 1 207 ? 8.042 7.115 2.157 1.00 92.56 207 SER A O 1
ATOM 1644 N N . CYS A 1 208 ? 5.966 6.309 2.092 1.00 93.62 208 CYS A N 1
ATOM 1645 C CA . CYS A 1 208 ? 6.398 5.005 1.589 1.00 93.62 208 CYS A CA 1
ATOM 1646 C C . CYS A 1 208 ? 5.310 4.232 0.832 1.00 93.62 208 CYS A C 1
ATOM 1648 O O . CYS A 1 208 ? 4.125 4.577 0.840 1.00 93.62 208 CYS A O 1
ATOM 1650 N N . VAL A 1 209 ? 5.721 3.141 0.173 1.00 95.06 209 VAL A N 1
ATOM 1651 C CA . VAL A 1 209 ? 4.822 2.234 -0.546 1.00 95.06 209 VAL A CA 1
ATOM 1652 C C . VAL A 1 209 ? 5.136 0.772 -0.244 1.00 95.06 209 VAL A C 1
ATOM 1654 O O . VAL A 1 209 ? 6.281 0.329 -0.334 1.00 95.06 209 VAL A O 1
ATOM 1657 N N . LEU A 1 210 ? 4.099 -0.008 0.064 1.00 94.19 210 LEU A N 1
ATOM 1658 C CA . LEU A 1 210 ? 4.208 -1.450 0.297 1.00 94.19 210 LEU A CA 1
ATOM 1659 C C . LEU A 1 210 ? 3.524 -2.228 -0.842 1.00 94.19 210 LEU A C 1
ATOM 1661 O O . LEU A 1 210 ? 2.304 -2.132 -0.985 1.00 94.19 210 LEU A O 1
ATOM 1665 N N . PRO A 1 211 ? 4.255 -3.002 -1.666 1.00 92.56 211 PRO A N 1
ATOM 1666 C CA . PRO A 1 211 ? 3.660 -3.773 -2.760 1.00 92.56 211 PRO A CA 1
ATOM 1667 C C . PRO A 1 211 ? 2.843 -4.974 -2.249 1.00 92.56 211 PRO A C 1
ATOM 1669 O O . PRO A 1 211 ? 3.307 -5.744 -1.417 1.00 92.56 211 PRO A O 1
ATOM 1672 N N . VAL A 1 212 ? 1.630 -5.191 -2.767 1.00 86.38 212 VAL A N 1
ATOM 1673 C CA . VAL A 1 212 ? 0.666 -6.140 -2.151 1.00 86.38 212 VAL A CA 1
ATOM 1674 C C . VAL A 1 212 ? 0.495 -7.485 -2.863 1.00 86.38 212 VAL A C 1
ATOM 1676 O O . VAL A 1 212 ? -0.120 -8.392 -2.302 1.00 86.38 212 VAL A O 1
ATOM 1679 N N . ASN A 1 213 ? 1.041 -7.659 -4.071 1.00 70.88 213 ASN A N 1
ATOM 1680 C CA . ASN A 1 213 ? 0.956 -8.917 -4.828 1.00 70.88 213 ASN A CA 1
ATOM 1681 C C . ASN A 1 213 ? 2.342 -9.438 -5.244 1.00 70.88 213 ASN A C 1
ATOM 1683 O O . ASN A 1 213 ? 2.660 -9.522 -6.429 1.00 70.88 213 ASN A O 1
ATOM 1687 N N . GLN A 1 214 ? 3.168 -9.839 -4.280 1.00 55.88 214 GLN A N 1
ATOM 1688 C CA . GLN A 1 214 ? 4.427 -10.524 -4.571 1.00 55.88 214 GLN A CA 1
ATOM 1689 C C . GLN A 1 214 ? 4.136 -12.013 -4.834 1.00 55.88 214 GLN A C 1
ATOM 1691 O O . GLN A 1 214 ? 3.821 -12.765 -3.920 1.00 55.88 214 GLN A O 1
ATOM 1696 N N . GLY A 1 215 ? 4.212 -12.441 -6.097 1.00 47.66 215 GLY A N 1
ATOM 1697 C CA . GLY A 1 215 ? 4.456 -13.843 -6.467 1.00 47.66 215 GLY A CA 1
ATOM 1698 C C . GLY A 1 215 ? 3.379 -14.887 -6.122 1.00 47.66 215 GLY A C 1
ATOM 1699 O O . GLY A 1 215 ? 3.566 -15.714 -5.241 1.00 47.66 215 GLY A O 1
ATOM 1700 N N . GLY A 1 216 ? 2.311 -14.957 -6.921 1.00 43.75 216 GLY A N 1
ATOM 1701 C CA . GLY A 1 216 ? 1.748 -16.243 -7.380 1.00 43.75 216 GLY A CA 1
ATOM 1702 C C . GLY A 1 216 ? 1.043 -17.194 -6.395 1.00 43.75 216 GLY A C 1
ATOM 1703 O O . GLY A 1 216 ? 0.655 -18.276 -6.832 1.00 43.75 216 GLY A O 1
ATOM 1704 N N . GLY A 1 217 ? 0.843 -16.833 -5.126 1.00 52.09 217 GLY A N 1
ATOM 1705 C CA . GLY A 1 217 ? 0.015 -17.593 -4.176 1.00 52.09 217 GLY A CA 1
ATOM 1706 C C . GLY A 1 217 ? -1.441 -17.110 -4.093 1.00 52.09 217 GLY A C 1
ATOM 1707 O O . GLY A 1 217 ? -1.767 -16.000 -4.515 1.00 52.09 217 GLY A O 1
ATOM 1708 N N . THR A 1 218 ? -2.326 -17.931 -3.512 1.00 51.91 218 THR A N 1
ATOM 1709 C CA . THR A 1 218 ? -3.695 -17.526 -3.116 1.00 51.91 218 THR A CA 1
ATOM 1710 C C . THR A 1 218 ? -3.715 -16.646 -1.863 1.00 51.91 218 THR A C 1
ATOM 1712 O O . THR A 1 218 ? -4.712 -15.983 -1.598 1.00 51.91 218 THR A O 1
ATOM 1715 N N . SER A 1 219 ? -2.621 -16.630 -1.102 1.00 55.53 219 SER A N 1
ATOM 1716 C CA . SER A 1 219 ? -2.423 -15.782 0.074 1.00 55.53 219 SER A CA 1
ATOM 1717 C C . SER A 1 219 ? -1.690 -14.508 -0.349 1.00 55.53 219 SER A C 1
ATOM 1719 O O . SER A 1 219 ? -0.684 -14.597 -1.052 1.00 55.53 219 SER A O 1
ATOM 1721 N N . GLY A 1 220 ? -2.200 -13.332 0.027 1.00 61.28 220 GLY A N 1
ATOM 1722 C CA . GLY A 1 220 ? -1.531 -12.053 -0.246 1.00 61.28 220 GLY A CA 1
ATOM 1723 C C . GLY A 1 220 ? -0.166 -11.936 0.445 1.00 61.28 220 GLY A C 1
ATOM 1724 O O . GLY A 1 220 ? 0.245 -12.821 1.197 1.00 61.28 220 GLY A O 1
ATOM 1725 N N . VAL A 1 221 ? 0.542 -10.831 0.196 1.00 73.06 221 VAL A N 1
ATOM 1726 C CA . VAL A 1 221 ? 1.804 -10.539 0.895 1.00 73.06 221 VAL A CA 1
ATOM 1727 C C . VAL A 1 221 ? 1.515 -10.226 2.354 1.00 73.06 221 VAL A C 1
ATOM 1729 O O . VAL A 1 221 ? 0.588 -9.472 2.648 1.00 73.06 221 VAL A O 1
ATOM 1732 N N . GLN A 1 222 ? 2.322 -10.794 3.251 1.00 85.75 222 GLN A N 1
ATOM 1733 C CA . GLN A 1 222 ? 2.269 -10.465 4.666 1.00 85.75 222 GLN A CA 1
ATOM 1734 C C . GLN A 1 222 ? 3.420 -9.541 5.053 1.00 85.75 222 GLN A C 1
ATOM 1736 O O . GLN A 1 222 ? 4.574 -9.786 4.698 1.00 85.75 222 GLN A O 1
ATOM 1741 N N . TYR A 1 223 ? 3.089 -8.499 5.803 1.00 90.25 223 TYR A N 1
ATOM 1742 C CA . TYR A 1 223 ? 4.037 -7.571 6.400 1.00 90.25 223 TYR A CA 1
ATOM 1743 C C . TYR A 1 223 ? 3.823 -7.546 7.911 1.00 90.25 223 TYR A C 1
ATOM 1745 O O . TYR A 1 223 ? 2.688 -7.533 8.378 1.00 90.25 223 TYR A O 1
ATOM 1753 N N . ASP A 1 224 ? 4.918 -7.512 8.660 1.00 93.38 224 ASP A N 1
ATOM 1754 C CA . ASP A 1 224 ? 4.945 -7.124 10.067 1.00 93.38 224 ASP A CA 1
ATOM 1755 C C . ASP A 1 224 ? 6.235 -6.334 10.283 1.00 93.38 224 ASP A C 1
ATOM 1757 O O . ASP A 1 224 ? 7.333 -6.895 10.224 1.00 93.38 224 ASP A O 1
ATOM 1761 N N . MET A 1 225 ? 6.112 -5.015 10.399 1.00 93.06 225 MET A N 1
ATOM 1762 C CA . MET A 1 225 ? 7.254 -4.109 10.359 1.00 93.06 225 MET A CA 1
ATOM 1763 C C . MET A 1 225 ? 7.115 -2.979 11.373 1.00 93.06 225 MET A C 1
ATOM 1765 O O . MET A 1 225 ? 6.105 -2.280 11.401 1.00 93.06 225 MET A O 1
ATOM 1769 N N . LYS A 1 226 ? 8.164 -2.801 12.181 1.00 94.00 226 LYS A N 1
ATOM 1770 C CA . LYS A 1 226 ? 8.377 -1.618 13.023 1.00 94.00 226 LYS A CA 1
ATOM 1771 C C . LYS A 1 226 ? 8.988 -0.500 12.178 1.00 94.00 226 LYS A C 1
ATOM 1773 O O . LYS A 1 226 ? 9.823 -0.798 11.319 1.00 94.00 226 LYS A O 1
ATOM 1778 N N . LEU A 1 227 ? 8.587 0.744 12.398 1.00 90.69 227 LEU A N 1
ATOM 1779 C CA . LEU A 1 227 ? 9.142 1.910 11.711 1.00 90.69 227 LEU A CA 1
ATOM 1780 C C . LEU A 1 227 ? 10.305 2.511 12.537 1.00 90.69 227 LEU A C 1
ATOM 1782 O O . LEU A 1 227 ? 10.391 2.294 13.741 1.00 90.69 227 LEU A O 1
ATOM 1786 N N . ALA A 1 228 ? 11.298 3.170 11.934 1.00 86.12 228 ALA A N 1
ATOM 1787 C CA . ALA A 1 228 ? 11.479 3.392 10.500 1.00 86.12 228 ALA A CA 1
ATOM 1788 C C . ALA A 1 228 ? 12.024 2.141 9.776 1.00 86.12 228 ALA A C 1
ATOM 1790 O O . ALA A 1 228 ? 13.074 1.599 10.130 1.00 86.12 228 ALA A O 1
ATOM 1791 N N . SER A 1 229 ? 11.322 1.658 8.748 1.00 79.19 229 SER A N 1
ATOM 1792 C CA . SER A 1 229 ? 11.800 0.548 7.912 1.00 79.19 229 SER A CA 1
ATOM 1793 C C . SER A 1 229 ? 11.147 0.533 6.532 1.00 79.19 229 SER A C 1
ATOM 1795 O O . SER A 1 229 ? 10.032 1.009 6.346 1.00 79.19 229 SER A O 1
ATOM 1797 N N . ARG A 1 230 ? 11.849 -0.037 5.539 1.00 74.69 230 ARG A N 1
ATOM 1798 C CA . ARG A 1 230 ? 11.397 -0.125 4.132 1.00 74.69 230 ARG A CA 1
ATOM 1799 C C . ARG A 1 230 ? 10.996 1.231 3.520 1.00 74.69 230 ARG A C 1
ATOM 1801 O O . ARG A 1 230 ? 10.030 1.289 2.768 1.00 74.69 230 ARG A O 1
ATOM 1808 N N . GLY A 1 231 ? 11.729 2.290 3.861 1.00 75.75 231 GLY A N 1
ATOM 1809 C CA . GLY A 1 231 ? 11.445 3.653 3.398 1.00 75.75 231 GLY A CA 1
ATOM 1810 C C . GLY A 1 231 ? 10.283 4.333 4.127 1.00 75.75 231 GLY A C 1
ATOM 1811 O O . GLY A 1 231 ? 10.050 5.504 3.898 1.00 75.75 231 GLY A O 1
ATOM 1812 N N . CYS A 1 232 ? 9.571 3.638 5.022 1.00 83.88 232 CYS A N 1
ATOM 1813 C CA . CYS A 1 232 ? 8.545 4.248 5.863 1.00 83.88 232 CYS A CA 1
ATOM 1814 C C . CYS A 1 232 ? 9.186 4.873 7.102 1.00 83.88 232 CYS A C 1
ATOM 1816 O O . CYS A 1 232 ? 9.844 4.163 7.875 1.00 83.88 232 CYS A O 1
ATOM 1818 N N . GLU A 1 233 ? 8.968 6.168 7.295 1.00 86.75 233 GLU A N 1
ATOM 1819 C CA . GLU A 1 233 ? 9.421 6.924 8.463 1.00 86.75 233 GLU A CA 1
ATOM 1820 C C . GLU A 1 233 ? 8.493 6.685 9.664 1.00 86.75 233 GLU A C 1
ATOM 1822 O O . GLU A 1 233 ? 7.313 6.367 9.500 1.00 86.75 233 GLU A O 1
ATOM 1827 N N . ASN A 1 234 ? 9.048 6.758 10.877 1.00 86.00 234 ASN A N 1
ATOM 1828 C CA . ASN A 1 234 ? 8.260 6.624 12.104 1.00 86.00 234 ASN A CA 1
ATOM 1829 C C . ASN A 1 234 ? 7.462 7.906 12.327 1.00 86.00 234 ASN A C 1
ATOM 1831 O O . ASN A 1 234 ? 8.031 8.979 12.177 1.00 86.00 234 ASN A O 1
ATOM 1835 N N . ASP A 1 235 ? 6.201 7.789 12.733 1.00 87.38 235 ASP A N 1
ATOM 1836 C CA . ASP A 1 235 ? 5.380 8.930 13.159 1.00 87.38 235 ASP A CA 1
ATOM 1837 C C . ASP A 1 235 ? 5.091 9.990 12.085 1.00 87.38 235 ASP A C 1
ATOM 1839 O O . ASP A 1 235 ? 4.765 11.128 12.393 1.00 87.38 235 ASP A O 1
ATOM 1843 N N . GLU A 1 236 ? 5.111 9.620 10.806 1.00 91.12 236 GLU A N 1
ATOM 1844 C CA . GLU A 1 236 ? 4.757 10.565 9.734 1.00 91.12 236 GLU A CA 1
ATOM 1845 C C . GLU A 1 236 ? 3.417 10.226 9.068 1.00 91.12 236 GLU A C 1
ATOM 1847 O O . GLU A 1 236 ? 2.721 11.089 8.539 1.00 91.12 236 GLU A O 1
ATOM 1852 N N . LEU A 1 237 ? 2.977 8.967 9.129 1.00 95.50 237 LEU A N 1
ATOM 1853 C CA . LEU A 1 237 ? 1.868 8.490 8.300 1.00 95.50 237 LEU A CA 1
ATOM 1854 C C . LEU A 1 237 ? 0.504 8.993 8.800 1.00 95.50 237 LEU A C 1
ATOM 1856 O O . LEU A 1 237 ? 0.113 8.721 9.936 1.00 95.50 237 LEU A O 1
ATOM 1860 N N . ARG A 1 238 ? -0.281 9.623 7.916 1.00 97.50 238 ARG A N 1
ATOM 1861 C CA . ARG A 1 238 ? -1.641 10.119 8.222 1.00 97.50 238 ARG A CA 1
ATOM 1862 C C . ARG A 1 238 ? -2.735 9.528 7.351 1.00 97.50 238 ARG A C 1
ATOM 1864 O O . ARG A 1 238 ? -3.873 9.389 7.781 1.00 97.50 238 ARG A O 1
ATOM 1871 N N . SER A 1 239 ? -2.431 9.195 6.102 1.00 98.00 239 SER A N 1
ATOM 1872 C CA . SER A 1 239 ? -3.444 8.683 5.180 1.00 98.00 239 SER A CA 1
ATOM 1873 C C . SER A 1 239 ? -2.858 7.721 4.155 1.00 98.00 239 SER A C 1
ATOM 1875 O O . SER A 1 239 ? -1.642 7.526 4.090 1.00 98.00 239 SER A O 1
ATOM 1877 N N . MET A 1 240 ? -3.719 7.066 3.369 1.00 98.06 240 MET A N 1
ATOM 1878 C CA . MET A 1 240 ? -3.246 6.111 2.368 1.00 98.06 240 MET A CA 1
ATOM 1879 C C . MET A 1 240 ? -4.142 5.967 1.135 1.00 98.06 240 MET A C 1
ATOM 1881 O O . MET A 1 240 ? -5.334 6.285 1.154 1.00 98.06 240 MET A O 1
ATOM 1885 N N . GLU A 1 241 ? -3.580 5.392 0.073 1.00 97.88 241 GLU A N 1
ATOM 1886 C CA . GLU A 1 241 ? -4.316 4.850 -1.070 1.00 97.88 241 GLU A CA 1
ATOM 1887 C C . GLU A 1 241 ? -4.028 3.360 -1.274 1.00 97.88 241 GLU A C 1
ATOM 1889 O O . GLU A 1 241 ? -2.911 2.873 -1.101 1.00 97.88 241 GLU A O 1
ATOM 1894 N N . LEU A 1 242 ? -5.060 2.636 -1.696 1.00 97.31 242 LEU A N 1
ATOM 1895 C CA . LEU A 1 242 ? -5.029 1.217 -2.022 1.00 97.31 242 LEU A CA 1
ATOM 1896 C C . LEU A 1 242 ? -5.164 1.033 -3.536 1.00 97.31 242 LEU A C 1
ATOM 1898 O O . LEU A 1 242 ? -6.078 1.589 -4.148 1.00 97.31 242 LEU A O 1
ATOM 1902 N N . GLU A 1 243 ? -4.318 0.202 -4.139 1.00 95.31 243 GLU A N 1
ATOM 1903 C CA . GLU A 1 243 ? -4.478 -0.262 -5.523 1.00 95.31 243 GLU A CA 1
ATOM 1904 C C . GLU A 1 243 ? -4.032 -1.710 -5.666 1.00 95.31 243 GLU A C 1
ATOM 1906 O O . GLU A 1 243 ? -3.022 -2.113 -5.095 1.00 95.31 243 GLU A O 1
ATOM 1911 N N . GLY A 1 244 ? -4.760 -2.493 -6.465 1.00 92.38 244 GLY A N 1
ATOM 1912 C CA . GLY A 1 244 ? -4.409 -3.894 -6.695 1.00 92.38 244 GLY A CA 1
ATOM 1913 C C . GLY A 1 244 ? -4.579 -4.776 -5.452 1.00 92.38 244 GLY A C 1
ATOM 1914 O O . GLY A 1 244 ? -4.134 -5.920 -5.455 1.00 92.38 244 GLY A O 1
ATOM 1915 N N . VAL A 1 245 ? -5.195 -4.270 -4.379 1.00 92.81 245 VAL A N 1
ATOM 1916 C CA . VAL A 1 245 ? -5.342 -4.985 -3.105 1.00 92.81 245 VAL A CA 1
ATOM 1917 C C . VAL A 1 245 ? -6.516 -5.957 -3.178 1.00 92.81 245 VAL A C 1
ATOM 1919 O O . VAL A 1 245 ? -7.608 -5.596 -3.616 1.00 92.81 245 VAL A O 1
ATOM 1922 N N . ARG A 1 246 ? -6.310 -7.205 -2.753 1.00 90.25 246 ARG A N 1
ATOM 1923 C CA . ARG A 1 246 ? -7.339 -8.251 -2.810 1.00 90.25 246 ARG A CA 1
ATOM 1924 C C . ARG A 1 246 ? -8.339 -8.128 -1.658 1.00 90.25 246 ARG A C 1
ATOM 1926 O O . ARG A 1 246 ? -8.001 -7.676 -0.568 1.00 90.25 246 ARG A O 1
ATOM 1933 N N . ALA A 1 247 ? -9.573 -8.574 -1.895 1.00 90.81 247 ALA A N 1
ATOM 1934 C CA . ALA A 1 247 ? -10.521 -8.818 -0.812 1.00 90.81 247 ALA A CA 1
ATOM 1935 C C . ALA A 1 247 ? -9.939 -9.827 0.191 1.00 90.81 247 ALA A C 1
ATOM 1937 O O . ALA A 1 247 ? -9.257 -10.775 -0.202 1.00 90.81 247 ALA A O 1
ATOM 1938 N N . GLY A 1 248 ? -10.224 -9.625 1.475 1.00 88.44 248 GLY A N 1
ATOM 1939 C CA . GLY A 1 248 ? -9.676 -10.441 2.555 1.00 88.44 248 GLY A CA 1
ATOM 1940 C C . GLY A 1 248 ? -8.282 -10.012 3.016 1.00 88.44 248 GLY A C 1
ATOM 1941 O O . GLY A 1 248 ? -7.708 -10.688 3.857 1.00 88.44 248 GLY A O 1
ATOM 1942 N N . THR A 1 249 ? -7.727 -8.903 2.523 1.00 91.81 249 THR A N 1
ATOM 1943 C CA . THR A 1 249 ? -6.537 -8.284 3.127 1.00 91.81 249 THR A CA 1
ATOM 1944 C C . THR A 1 249 ? -6.937 -7.456 4.350 1.00 91.81 249 THR A C 1
ATOM 1946 O O . THR A 1 249 ? -7.863 -6.649 4.266 1.00 91.81 249 THR A O 1
ATOM 1949 N N . ARG A 1 250 ? -6.217 -7.624 5.462 1.00 92.62 250 ARG A N 1
ATOM 1950 C CA . ARG A 1 250 ? -6.255 -6.739 6.630 1.00 92.62 250 ARG A CA 1
ATOM 1951 C C . ARG A 1 250 ? -4.972 -5.921 6.699 1.00 92.62 250 ARG A C 1
ATOM 1953 O O . ARG A 1 250 ? -3.885 -6.473 6.559 1.00 92.62 250 ARG A O 1
ATOM 1960 N N . ILE A 1 251 ? -5.107 -4.628 6.949 1.00 95.94 251 ILE A N 1
ATOM 1961 C CA . ILE A 1 251 ? -4.012 -3.702 7.237 1.00 95.94 251 ILE A CA 1
ATOM 1962 C C . ILE A 1 251 ? -4.222 -3.207 8.665 1.00 95.94 251 ILE A C 1
ATOM 1964 O O . ILE A 1 251 ? -5.316 -2.769 9.012 1.00 95.94 251 ILE A O 1
ATOM 1968 N N . GLU A 1 252 ? -3.200 -3.305 9.497 1.00 95.62 252 GLU A N 1
ATOM 1969 C CA . GLU A 1 252 ? -3.222 -2.861 10.885 1.00 95.62 252 GLU A CA 1
ATOM 1970 C C . GLU A 1 252 ? -2.123 -1.822 11.082 1.00 95.62 252 GLU A C 1
ATOM 1972 O O . GLU A 1 252 ? -0.976 -2.042 10.687 1.00 95.62 252 GLU A O 1
ATOM 1977 N N . LEU A 1 253 ? -2.491 -0.699 11.682 1.00 97.62 253 LEU A N 1
ATOM 1978 C CA . LEU A 1 253 ? -1.621 0.431 11.970 1.00 97.62 253 LEU A CA 1
ATOM 1979 C C . LEU A 1 253 ? -1.650 0.660 13.474 1.00 97.62 253 LEU A C 1
ATOM 1981 O O . LEU A 1 253 ? -2.733 0.671 14.060 1.00 97.62 253 LEU A O 1
ATOM 1985 N N . TYR A 1 254 ? -0.480 0.819 14.076 1.00 97.06 254 TYR A N 1
ATOM 1986 C CA . TYR A 1 254 ? -0.320 0.972 15.517 1.00 97.06 254 TYR A CA 1
ATOM 1987 C C . TYR A 1 254 ? 0.574 2.164 15.813 1.00 97.06 254 TYR A C 1
ATOM 1989 O O . TYR A 1 254 ? 1.606 2.313 15.153 1.00 97.06 254 TYR A O 1
ATOM 1997 N N . ASP A 1 255 ? 0.196 2.946 16.821 1.00 95.56 255 ASP A N 1
ATOM 1998 C CA . ASP A 1 255 ? 1.084 3.939 17.422 1.00 95.56 255 ASP A CA 1
ATOM 1999 C C . ASP A 1 255 ? 2.226 3.223 18.146 1.00 95.56 255 ASP A C 1
ATOM 2001 O O . ASP A 1 255 ? 3.399 3.423 17.864 1.00 95.56 255 ASP A O 1
ATOM 2005 N N . ASN A 1 256 ? 1.895 2.214 18.953 1.00 94.06 256 ASN A N 1
ATOM 2006 C CA . ASN A 1 256 ? 2.906 1.465 19.682 1.00 94.06 256 ASN A CA 1
ATOM 2007 C C . ASN A 1 256 ? 3.736 0.520 18.767 1.00 94.06 256 ASN A C 1
ATOM 2009 O O . ASN A 1 256 ? 3.170 -0.347 18.080 1.00 94.06 256 ASN A O 1
ATOM 2013 N N . PRO A 1 257 ? 5.086 0.563 18.813 1.00 94.25 257 PRO A N 1
ATOM 2014 C CA . PRO A 1 257 ? 5.952 -0.270 17.971 1.00 94.25 257 PRO A CA 1
ATOM 2015 C C . PRO A 1 257 ? 5.863 -1.773 18.284 1.00 94.25 257 PRO A C 1
ATOM 2017 O O . PRO A 1 257 ? 6.249 -2.614 17.466 1.00 94.25 257 PRO A O 1
ATOM 2020 N N . ASP A 1 258 ? 5.341 -2.172 19.440 1.00 93.00 258 ASP A N 1
ATOM 2021 C CA . ASP A 1 258 ? 5.089 -3.573 19.792 1.00 93.00 258 ASP A CA 1
ATOM 2022 C C . ASP A 1 258 ? 3.703 -4.071 19.354 1.00 93.00 258 ASP A C 1
ATOM 2024 O O . ASP A 1 258 ? 3.391 -5.250 19.532 1.00 93.00 258 ASP A O 1
ATOM 2028 N N . ALA A 1 259 ? 2.937 -3.226 18.650 1.00 90.94 259 ALA A N 1
ATOM 2029 C CA . ALA A 1 259 ? 1.543 -3.457 18.269 1.00 90.94 259 ALA A CA 1
ATOM 2030 C C . ALA A 1 259 ? 0.622 -3.662 19.484 1.00 90.94 259 ALA A C 1
ATOM 2032 O O . ALA A 1 259 ? -0.336 -4.442 19.427 1.00 90.94 259 ALA A O 1
ATOM 2033 N N . ASP A 1 260 ? 0.938 -2.977 20.586 1.00 88.06 260 ASP A N 1
ATOM 2034 C CA . ASP A 1 260 ? 0.055 -2.907 21.741 1.00 88.06 260 ASP A CA 1
ATOM 2035 C C . ASP A 1 260 ? -1.213 -2.123 21.378 1.00 88.06 260 ASP A C 1
ATOM 2037 O O . ASP A 1 260 ? -1.158 -1.056 20.771 1.00 88.06 260 ASP A O 1
ATOM 2041 N N . LYS A 1 261 ? -2.367 -2.681 21.743 1.00 88.56 261 LYS A N 1
ATOM 2042 C CA . LYS A 1 261 ? -3.695 -2.093 21.519 1.00 88.56 261 LYS A CA 1
ATOM 2043 C C . LYS A 1 261 ? -4.173 -1.266 22.714 1.00 88.56 261 LYS A C 1
ATOM 2045 O O . LYS A 1 261 ? -5.339 -0.876 22.749 1.00 88.56 261 LYS A O 1
ATOM 2050 N N . GLN A 1 262 ? -3.325 -1.077 23.721 1.00 83.56 262 GLN A N 1
ATOM 2051 C CA . GLN A 1 262 ? -3.551 -0.103 24.788 1.00 83.56 262 GLN A CA 1
ATOM 2052 C C . GLN A 1 262 ? -3.351 1.338 24.302 1.00 83.56 262 GLN A C 1
ATOM 2054 O O . GLN A 1 262 ? -3.853 2.250 24.945 1.00 83.56 262 GLN A O 1
ATOM 2059 N N . ASP A 1 263 ? -2.693 1.528 23.156 1.00 88.31 263 ASP A N 1
ATOM 2060 C CA . ASP A 1 263 ? -2.558 2.828 22.500 1.00 88.31 263 ASP A CA 1
ATOM 2061 C C . ASP A 1 263 ? -3.392 2.923 21.214 1.00 88.31 263 ASP A C 1
ATOM 2063 O O . ASP A 1 263 ? -4.130 1.991 20.878 1.00 88.31 263 ASP A O 1
ATOM 2067 N N . ASP A 1 264 ? -3.288 4.036 20.489 1.00 92.38 264 ASP A N 1
ATOM 2068 C CA . ASP A 1 264 ? -3.967 4.243 19.211 1.00 92.38 264 ASP A CA 1
ATOM 2069 C C . ASP A 1 264 ? -3.670 3.127 18.192 1.00 92.38 264 ASP A C 1
ATOM 2071 O O . ASP A 1 264 ? -2.525 2.742 17.925 1.00 92.38 264 ASP A O 1
ATOM 2075 N N . PHE A 1 265 ? -4.730 2.612 17.567 1.00 95.31 265 PHE A N 1
ATOM 2076 C CA . PHE A 1 265 ? -4.598 1.670 16.459 1.00 95.31 265 PHE A CA 1
ATOM 2077 C C . PHE A 1 265 ? -5.775 1.747 15.493 1.00 95.31 265 PHE A C 1
ATOM 2079 O O . PHE A 1 265 ? -6.923 2.007 15.870 1.00 95.31 265 PHE A O 1
ATOM 2086 N N . THR A 1 266 ? -5.490 1.409 14.238 1.00 95.94 266 THR A N 1
ATOM 2087 C CA . THR A 1 266 ? -6.475 1.353 13.163 1.00 95.94 266 THR A CA 1
ATOM 2088 C C . THR A 1 266 ? -6.378 0.039 12.406 1.00 95.94 266 THR A C 1
ATOM 2090 O O . THR A 1 266 ? -5.314 -0.371 11.951 1.00 95.94 266 THR A O 1
ATOM 2093 N N . LEU A 1 267 ? -7.522 -0.625 12.248 1.00 94.31 267 LEU A N 1
ATOM 2094 C CA . LEU A 1 267 ? -7.680 -1.855 11.477 1.00 94.31 267 LEU A CA 1
ATOM 2095 C C . LEU A 1 267 ? -8.470 -1.550 10.206 1.00 94.31 267 LEU A C 1
ATOM 2097 O O . LEU A 1 267 ? -9.554 -0.969 10.269 1.00 94.31 267 LEU A O 1
ATOM 2101 N N . ILE A 1 268 ? -7.955 -1.960 9.053 1.00 95.44 268 ILE A N 1
ATOM 2102 C CA . ILE A 1 268 ? -8.574 -1.767 7.742 1.00 95.44 268 ILE A CA 1
ATOM 2103 C C . ILE A 1 268 ? -8.734 -3.128 7.068 1.00 95.44 268 ILE A C 1
ATOM 2105 O O . ILE A 1 268 ? -7.757 -3.756 6.672 1.00 95.44 268 ILE A O 1
ATOM 2109 N N . ASP A 1 269 ? -9.977 -3.558 6.884 1.00 92.62 269 ASP A N 1
ATOM 2110 C CA . ASP A 1 269 ? -10.340 -4.778 6.171 1.00 92.62 269 ASP A CA 1
ATOM 2111 C C . ASP A 1 269 ? -10.797 -4.454 4.750 1.00 92.62 269 ASP A C 1
ATOM 2113 O O . ASP A 1 269 ? -11.806 -3.771 4.547 1.00 92.62 269 ASP A O 1
ATOM 2117 N N . VAL A 1 270 ? -10.100 -4.986 3.749 1.00 93.75 270 VAL A N 1
ATOM 2118 C CA . VAL A 1 270 ? -10.491 -4.877 2.340 1.00 93.75 270 VAL A CA 1
ATOM 2119 C C . VAL A 1 270 ? -11.587 -5.900 2.044 1.00 93.75 270 VAL A C 1
ATOM 2121 O O . VAL A 1 270 ? -11.376 -7.111 2.102 1.00 93.75 270 VAL A O 1
ATOM 2124 N N . LY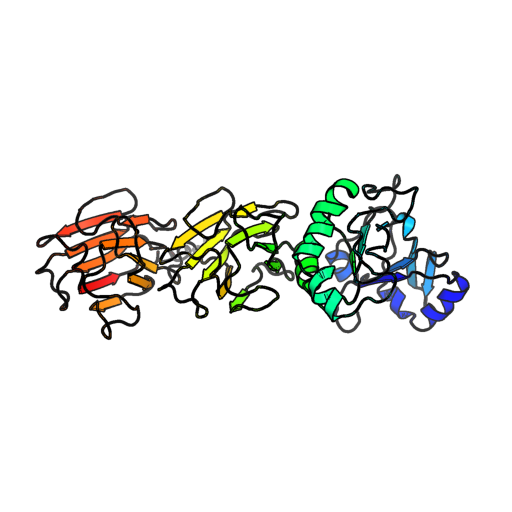S A 1 271 ? -12.782 -5.409 1.714 1.00 92.56 271 LYS A N 1
ATOM 2125 C CA . LYS A 1 271 ? -13.988 -6.218 1.473 1.00 92.56 271 LYS A CA 1
ATOM 2126 C C . LYS A 1 271 ? -14.142 -6.636 0.019 1.00 92.56 271 LYS A C 1
ATOM 2128 O O . LYS A 1 271 ? -14.737 -7.671 -0.256 1.00 92.56 271 LYS A O 1
ATOM 2133 N N . GLN A 1 272 ? -13.654 -5.809 -0.902 1.00 93.88 272 GLN A N 1
ATOM 2134 C CA . GLN A 1 272 ? -13.759 -6.022 -2.343 1.00 93.88 272 GLN A CA 1
ATOM 2135 C C . GLN A 1 272 ? -12.393 -5.826 -2.983 1.00 93.88 272 GLN A C 1
ATOM 2137 O O . GLN A 1 272 ? -11.698 -4.863 -2.664 1.00 93.88 272 GLN A O 1
ATOM 2142 N N . SER A 1 273 ? -12.025 -6.721 -3.901 1.00 92.94 273 SER A N 1
ATOM 2143 C CA . SER A 1 273 ? -10.758 -6.621 -4.620 1.00 92.94 273 SER A CA 1
ATOM 2144 C C . SER A 1 273 ? -10.711 -5.323 -5.422 1.00 92.94 273 SER A C 1
ATOM 2146 O O . SER A 1 273 ? -11.617 -5.013 -6.200 1.00 92.94 273 SER A O 1
ATOM 2148 N N . ILE A 1 274 ? -9.639 -4.567 -5.231 1.00 95.06 274 ILE A N 1
ATOM 2149 C CA . ILE A 1 274 ? -9.368 -3.313 -5.917 1.00 95.06 274 ILE A CA 1
ATOM 2150 C C . ILE A 1 274 ? -8.512 -3.652 -7.140 1.00 95.06 274 ILE A C 1
ATOM 2152 O O . ILE A 1 274 ? -7.416 -4.186 -6.974 1.00 95.06 274 ILE A O 1
ATOM 2156 N N . PRO A 1 275 ? -8.982 -3.394 -8.371 1.00 92.44 275 PRO A N 1
ATOM 2157 C CA . PRO A 1 275 ? -8.210 -3.713 -9.564 1.00 92.44 275 PRO A CA 1
ATOM 2158 C C . PRO A 1 275 ? -6.991 -2.792 -9.713 1.00 92.44 275 PRO A C 1
ATOM 2160 O O . PRO A 1 275 ? -6.954 -1.682 -9.180 1.00 92.44 275 PRO A O 1
ATOM 2163 N N . MET A 1 276 ? -6.005 -3.240 -10.493 1.00 89.62 276 MET A N 1
ATOM 2164 C CA . MET A 1 276 ? -4.919 -2.374 -10.962 1.00 89.62 276 MET A CA 1
ATOM 2165 C C . MET A 1 276 ? -5.481 -1.189 -11.758 1.00 89.62 276 MET A C 1
ATOM 2167 O O . MET A 1 276 ? -6.455 -1.338 -12.494 1.00 89.62 276 MET A O 1
ATOM 2171 N N . GLY A 1 277 ? -4.874 -0.013 -11.611 1.00 88.56 277 GLY A N 1
ATOM 2172 C CA . GLY A 1 277 ? -5.330 1.242 -12.213 1.00 88.56 277 GLY A CA 1
ATOM 2173 C C . GLY A 1 277 ? -6.426 1.957 -11.419 1.00 88.56 277 GLY A C 1
ATOM 2174 O O . GLY A 1 277 ? -6.764 3.091 -11.751 1.00 88.56 277 GLY A O 1
ATOM 2175 N N . LYS A 1 278 ? -6.976 1.338 -10.363 1.00 92.81 278 LYS A N 1
ATOM 2176 C CA . LYS A 1 278 ? -7.961 1.966 -9.477 1.00 92.81 278 LYS A CA 1
ATOM 2177 C C . LYS A 1 278 ? -7.358 2.258 -8.108 1.00 92.81 278 LYS A C 1
ATOM 2179 O O . LYS A 1 278 ? -6.910 1.349 -7.418 1.00 92.81 278 LYS A O 1
ATOM 2184 N N . ARG A 1 279 ? -7.434 3.524 -7.699 1.00 92.81 279 ARG A N 1
ATOM 2185 C CA . ARG A 1 279 ? -7.037 3.998 -6.369 1.00 92.81 279 ARG A CA 1
ATOM 2186 C C . ARG A 1 279 ? -8.264 4.133 -5.477 1.00 92.81 279 ARG A C 1
ATOM 2188 O O . ARG A 1 279 ? -9.249 4.762 -5.864 1.00 92.81 279 ARG A O 1
ATOM 2195 N N . VAL A 1 280 ? -8.211 3.532 -4.295 1.00 97.75 280 VAL A N 1
ATOM 2196 C CA . VAL A 1 280 ? -9.197 3.734 -3.228 1.00 97.75 280 VAL A CA 1
ATOM 2197 C C . VAL A 1 280 ? -8.510 4.466 -2.095 1.00 97.75 280 VAL A C 1
ATOM 2199 O O . VAL A 1 280 ? -7.523 3.978 -1.554 1.00 97.75 280 VAL A O 1
ATOM 2202 N N . ARG A 1 281 ? -9.038 5.633 -1.751 1.00 97.81 281 ARG A N 1
ATOM 2203 C CA . ARG A 1 281 ? -8.448 6.521 -0.760 1.00 97.81 281 ARG A CA 1
ATOM 2204 C C . ARG A 1 281 ? -8.990 6.250 0.638 1.00 97.81 281 ARG A C 1
ATOM 2206 O O . ARG A 1 281 ? -10.176 5.962 0.798 1.00 97.81 281 ARG A O 1
ATOM 2213 N N . ILE A 1 282 ? -8.116 6.380 1.626 1.00 98.31 282 ILE A N 1
ATOM 2214 C CA . ILE A 1 282 ? -8.431 6.406 3.050 1.00 98.31 282 ILE A CA 1
ATOM 2215 C C . ILE A 1 282 ? -7.918 7.741 3.572 1.00 98.31 282 ILE A C 1
ATOM 2217 O O . ILE A 1 282 ? -6.713 7.950 3.642 1.00 98.31 282 ILE A O 1
ATOM 2221 N N . ASP A 1 283 ? -8.842 8.649 3.887 1.00 97.75 283 ASP A N 1
ATOM 2222 C CA . ASP A 1 283 ? -8.534 10.074 4.066 1.00 97.75 283 ASP A CA 1
ATOM 2223 C C . ASP A 1 283 ? -7.754 10.415 5.341 1.00 97.75 283 ASP A C 1
ATOM 2225 O O . ASP A 1 283 ? -7.184 11.493 5.422 1.00 97.75 283 ASP A O 1
ATOM 2229 N N . SER A 1 284 ? -7.773 9.539 6.333 1.00 97.62 284 SER A N 1
ATOM 2230 C CA . SER A 1 284 ? -7.102 9.698 7.625 1.00 97.62 284 SER A CA 1
ATOM 2231 C C . SER A 1 284 ? -7.071 8.325 8.294 1.00 97.62 284 SER A C 1
ATOM 2233 O O . SER A 1 284 ? -7.913 7.471 7.960 1.00 97.62 284 SER A O 1
ATOM 2235 N N . PHE A 1 285 ? -6.165 8.081 9.230 1.00 97.25 285 PHE A N 1
ATOM 2236 C CA . PHE A 1 285 ? -6.212 6.905 10.096 1.00 97.25 285 PHE A CA 1
ATOM 2237 C C . PHE A 1 285 ? -7.140 7.098 11.294 1.00 97.25 285 PHE A C 1
ATOM 2239 O O . PHE A 1 285 ? -7.577 6.098 11.862 1.00 97.25 285 PHE A O 1
ATOM 2246 N N . GLU A 1 286 ? -7.601 8.321 11.550 1.00 94.38 286 GLU A N 1
ATOM 2247 C CA . GLU A 1 286 ? -8.609 8.634 12.564 1.00 94.38 286 GLU A CA 1
ATOM 2248 C C . GLU A 1 286 ? -10.026 8.219 12.183 1.00 94.38 286 GLU A C 1
ATOM 2250 O O . GLU A 1 286 ? -10.471 8.318 11.033 1.00 94.38 286 GLU A O 1
ATOM 2255 N N . GLY A 1 287 ? -10.797 7.827 13.193 1.00 90.06 287 GLY A N 1
ATOM 2256 C CA . GLY A 1 287 ? -12.213 7.515 13.041 1.00 90.06 287 GLY A CA 1
ATOM 2257 C C . GLY A 1 287 ? -12.488 6.238 12.239 1.00 90.06 287 GLY A C 1
ATOM 2258 O O . GLY A 1 287 ? -11.629 5.652 11.582 1.00 90.06 287 GLY A O 1
ATOM 2259 N N . SER A 1 288 ? -13.733 5.772 12.305 1.00 89.88 288 SER A N 1
ATOM 2260 C CA . SER A 1 288 ? -14.166 4.540 11.635 1.00 89.88 288 SER A CA 1
ATOM 2261 C C . SER A 1 288 ? -14.968 4.846 10.370 1.00 89.88 288 SER A C 1
ATOM 2263 O O . SER A 1 288 ? -15.652 5.864 10.294 1.00 89.88 288 SER A O 1
ATOM 2265 N N . ALA A 1 289 ? -14.897 3.963 9.374 1.00 92.44 289 ALA A N 1
ATOM 2266 C CA . ALA A 1 289 ? -15.618 4.099 8.110 1.00 92.44 289 ALA A CA 1
ATOM 2267 C C . ALA A 1 289 ? -15.999 2.724 7.544 1.00 92.44 289 ALA A C 1
ATOM 2269 O O . ALA A 1 289 ? -15.228 1.774 7.650 1.00 92.44 289 ALA A O 1
ATOM 2270 N N . ASP A 1 290 ? -17.152 2.620 6.885 1.00 92.06 290 ASP A N 1
ATOM 2271 C CA . ASP A 1 290 ? -17.544 1.425 6.133 1.00 92.06 290 ASP A CA 1
ATOM 2272 C C . ASP A 1 290 ? -17.940 1.841 4.711 1.00 92.06 290 ASP A C 1
ATOM 2274 O O . ASP A 1 290 ? -18.952 2.506 4.504 1.00 92.06 290 ASP A O 1
ATOM 2278 N N . THR A 1 291 ? -17.109 1.501 3.727 1.00 94.88 291 THR A N 1
ATOM 2279 C CA . THR A 1 291 ? -17.288 1.886 2.315 1.00 94.88 291 THR A CA 1
ATOM 2280 C C . THR A 1 291 ? -17.579 0.659 1.459 1.00 94.88 291 THR A C 1
ATOM 2282 O O . THR A 1 291 ? -17.622 -0.456 1.961 1.00 94.88 291 THR A O 1
ATOM 2285 N N . PHE A 1 292 ? -17.761 0.799 0.145 1.00 95.44 292 PHE A N 1
ATOM 2286 C CA . PHE A 1 292 ? -17.868 -0.378 -0.727 1.00 95.44 292 PHE A CA 1
ATOM 2287 C C . PHE A 1 292 ? -16.600 -1.258 -0.690 1.00 95.44 292 PHE A C 1
ATOM 2289 O O . PHE A 1 292 ? -16.696 -2.484 -0.650 1.00 95.44 292 PHE A O 1
ATOM 2296 N N . TYR A 1 293 ? -15.416 -0.638 -0.663 1.00 95.94 293 TYR A N 1
ATOM 2297 C CA . TYR A 1 293 ? -14.137 -1.336 -0.824 1.00 95.94 293 TYR A CA 1
ATOM 2298 C C . TYR A 1 293 ? -13.534 -1.839 0.474 1.00 95.94 293 TYR A C 1
ATOM 2300 O O . TYR A 1 293 ? -12.950 -2.920 0.494 1.00 95.94 293 TYR A O 1
ATOM 2308 N N . TYR A 1 294 ? -13.662 -1.070 1.547 1.00 95.31 294 TYR A N 1
ATOM 2309 C CA . TYR A 1 294 ? -12.994 -1.369 2.802 1.00 95.31 294 TYR A CA 1
ATOM 2310 C C . TYR A 1 294 ? -13.867 -1.014 3.993 1.00 95.31 294 TYR A C 1
ATOM 2312 O O . TYR A 1 294 ? -14.833 -0.253 3.896 1.00 95.31 294 TYR A O 1
ATOM 2320 N N . ARG A 1 295 ? -13.471 -1.558 5.131 1.00 92.31 295 ARG A N 1
ATOM 2321 C CA . ARG A 1 295 ? -13.958 -1.197 6.448 1.00 92.31 295 ARG A CA 1
ATOM 2322 C C . ARG A 1 295 ? -12.776 -0.787 7.296 1.00 92.31 295 ARG A C 1
ATOM 2324 O O . ARG A 1 295 ? -11.824 -1.545 7.395 1.00 92.31 295 ARG A O 1
ATOM 2331 N N . LYS A 1 296 ? -12.845 0.393 7.893 1.00 93.94 296 LYS A N 1
ATOM 2332 C CA . LYS A 1 296 ? -11.832 0.939 8.785 1.00 93.94 296 LYS A CA 1
ATOM 2333 C C . LYS A 1 296 ? -12.412 1.087 10.181 1.00 93.94 296 LYS A C 1
ATOM 2335 O O . LYS A 1 296 ? -13.493 1.651 10.344 1.00 93.94 296 LYS A O 1
ATOM 2340 N N . VAL A 1 297 ? -11.669 0.620 11.167 1.00 90.56 297 VAL A N 1
ATOM 2341 C CA . VAL A 1 297 ? -12.005 0.709 12.580 1.00 90.56 297 VAL A CA 1
ATOM 2342 C C . VAL A 1 297 ? -10.827 1.331 13.297 1.00 90.56 297 VAL A C 1
ATOM 2344 O O . VAL A 1 297 ? -9.763 0.725 13.341 1.00 90.56 297 VAL A O 1
ATOM 2347 N N . ALA A 1 298 ? -11.037 2.518 13.851 1.00 91.38 298 ALA A N 1
ATOM 2348 C CA . ALA A 1 298 ? -10.037 3.217 14.644 1.00 91.38 298 ALA A CA 1
ATOM 2349 C C . ALA A 1 298 ? -10.416 3.178 16.126 1.00 91.38 298 ALA A C 1
ATOM 2351 O O . ALA A 1 298 ? -11.595 3.349 16.490 1.00 91.38 298 ALA A O 1
ATOM 2352 N N . SER A 1 299 ? -9.415 2.978 16.969 1.00 89.94 299 SER A N 1
ATOM 2353 C CA . SER A 1 299 ? -9.494 3.126 18.417 1.00 89.94 299 SER A CA 1
ATOM 2354 C C . SER A 1 299 ? -8.603 4.289 18.813 1.00 89.94 299 SER A C 1
ATOM 2356 O O . SER A 1 299 ? -7.434 4.290 18.451 1.00 89.94 299 SER A O 1
ATOM 2358 N N . HIS A 1 300 ? -9.198 5.265 19.498 1.00 85.50 300 HIS A N 1
ATOM 2359 C CA . HIS A 1 300 ? -8.572 6.548 19.777 1.00 85.50 300 HIS A CA 1
ATOM 2360 C C . HIS A 1 300 ? -8.124 6.647 21.234 1.00 85.50 300 HIS A C 1
ATOM 2362 O O . HIS A 1 300 ? -8.950 6.402 22.115 1.00 85.50 300 HIS A O 1
ATOM 2368 N N . ASN A 1 301 ? -6.879 7.050 21.453 1.00 83.38 301 ASN A N 1
ATOM 2369 C CA . ASN A 1 301 ? -6.323 7.475 22.729 1.00 83.38 301 ASN A CA 1
ATOM 2370 C C . ASN A 1 301 ? -5.920 8.959 22.642 1.00 83.38 301 ASN A C 1
ATOM 2372 O O . ASN A 1 301 ? -6.571 9.813 23.237 1.00 83.38 301 ASN A O 1
ATOM 2376 N N . ASN A 1 302 ? -4.924 9.290 21.817 1.00 86.12 302 ASN A N 1
ATOM 2377 C CA . ASN A 1 302 ? -4.465 10.655 21.550 1.00 86.12 302 ASN A CA 1
ATOM 2378 C C . ASN A 1 302 ? -4.251 10.953 20.043 1.00 86.12 302 ASN A C 1
ATOM 2380 O O . ASN A 1 302 ? -3.741 12.025 19.691 1.00 86.12 302 ASN A O 1
ATOM 2384 N N . GLY A 1 303 ? -4.668 10.038 19.164 1.00 91.19 303 GLY A N 1
ATOM 2385 C CA . GLY A 1 303 ? -4.647 10.162 17.707 1.00 91.19 303 GLY A CA 1
ATOM 2386 C C . GLY A 1 303 ? -3.440 9.472 17.073 1.00 91.19 303 GLY A C 1
ATOM 2387 O O . GLY A 1 303 ? -2.308 9.698 17.488 1.00 91.19 303 GLY A O 1
ATOM 2388 N N . LEU A 1 304 ? -3.703 8.702 16.021 1.00 95.62 304 LEU A N 1
ATOM 2389 C CA . LEU A 1 304 ? -2.773 7.908 15.223 1.00 95.62 304 LEU A CA 1
ATOM 2390 C C . LEU A 1 304 ? -2.168 8.659 14.022 1.00 95.62 304 LEU A C 1
ATOM 2392 O O . LEU A 1 304 ? -1.106 8.272 13.530 1.00 95.62 304 LEU A O 1
ATOM 2396 N N . ASP A 1 305 ? -2.842 9.689 13.501 1.00 96.38 305 ASP A N 1
ATOM 2397 C CA . ASP A 1 305 ? -2.360 10.464 12.348 1.00 96.38 305 ASP A CA 1
ATOM 2398 C C . ASP A 1 305 ? -1.005 11.130 12.662 1.00 96.38 305 ASP A C 1
ATOM 2400 O O . ASP A 1 305 ? -0.939 12.128 13.387 1.00 96.38 305 ASP A O 1
ATOM 2404 N N . GLY A 1 306 ? 0.067 10.636 12.038 1.00 94.81 306 GLY A N 1
ATOM 2405 C CA . GLY A 1 306 ? 1.436 11.094 12.281 1.00 94.81 306 GLY A CA 1
ATOM 2406 C C . GLY A 1 306 ? 2.033 10.505 13.558 1.00 94.81 306 GLY A C 1
ATOM 2407 O O . GLY A 1 306 ? 2.776 11.189 14.247 1.00 94.81 306 GLY A O 1
ATOM 2408 N N . LYS A 1 307 ? 1.638 9.279 13.926 1.00 95.12 307 LYS A N 1
ATOM 2409 C CA . LYS A 1 307 ? 2.229 8.512 15.041 1.00 95.12 307 LYS A CA 1
ATOM 2410 C C . LYS A 1 307 ? 2.358 7.018 14.765 1.00 95.12 307 LYS A C 1
ATOM 2412 O O . LYS A 1 307 ? 2.605 6.222 15.655 1.00 95.12 307 LYS A O 1
ATOM 2417 N N . VAL A 1 308 ? 2.115 6.578 13.530 1.00 96.88 308 VAL A N 1
ATOM 2418 C CA . VAL A 1 308 ? 2.206 5.149 13.214 1.00 96.88 308 VAL A CA 1
ATOM 2419 C C . VAL A 1 308 ? 3.657 4.693 13.396 1.00 96.88 308 VAL A C 1
ATOM 2421 O O . VAL A 1 308 ? 4.521 5.112 12.630 1.00 96.88 308 VAL A O 1
ATOM 2424 N N . SER A 1 309 ? 3.900 3.769 14.330 1.00 96.50 309 SER A N 1
ATOM 2425 C CA . SER A 1 309 ? 5.211 3.129 14.521 1.00 96.50 309 SER A CA 1
ATOM 2426 C C . SER A 1 309 ? 5.255 1.659 14.099 1.00 96.50 309 SER A C 1
ATOM 2428 O O . SER A 1 309 ? 6.326 1.040 14.065 1.00 96.50 309 SER A O 1
ATOM 2430 N N . ARG A 1 310 ? 4.114 1.043 13.758 1.00 96.88 310 ARG A N 1
ATOM 2431 C CA . ARG A 1 310 ? 4.084 -0.333 13.233 1.00 96.88 310 ARG A CA 1
ATOM 2432 C C . ARG A 1 310 ? 2.962 -0.573 12.240 1.00 96.88 310 ARG A C 1
ATOM 2434 O O . ARG A 1 310 ? 1.813 -0.203 12.464 1.00 96.88 310 ARG A O 1
ATOM 2441 N N . ILE A 1 311 ? 3.306 -1.285 11.170 1.00 96.69 311 ILE A N 1
ATOM 2442 C CA . ILE A 1 311 ? 2.379 -1.710 10.123 1.00 96.69 311 ILE A CA 1
ATOM 2443 C C . ILE A 1 311 ? 2.360 -3.234 10.074 1.00 96.69 311 ILE A C 1
ATOM 2445 O O . ILE A 1 311 ? 3.409 -3.882 9.984 1.00 96.69 311 ILE A O 1
ATOM 2449 N N . LYS A 1 312 ? 1.158 -3.809 10.070 1.00 94.94 312 LYS A N 1
ATOM 2450 C CA . LYS A 1 312 ? 0.936 -5.206 9.696 1.00 94.94 312 LYS A CA 1
ATOM 2451 C C . LYS A 1 312 ? 0.013 -5.282 8.493 1.00 94.94 312 LYS A C 1
ATOM 2453 O O . LYS A 1 312 ? -0.982 -4.573 8.415 1.00 94.94 312 LYS A O 1
ATOM 2458 N N . VAL A 1 313 ? 0.323 -6.168 7.559 1.00 93.19 313 VAL A N 1
ATOM 2459 C CA . VAL A 1 313 ? -0.558 -6.515 6.442 1.00 93.19 313 VAL A CA 1
ATOM 2460 C C . VAL A 1 313 ? -0.698 -8.019 6.461 1.00 93.19 313 VAL A C 1
ATOM 2462 O O . VAL A 1 313 ? 0.302 -8.726 6.407 1.00 93.19 313 VAL A O 1
ATOM 2465 N N . LEU A 1 314 ? -1.916 -8.515 6.603 1.00 89.94 314 LEU A N 1
ATOM 2466 C CA . LEU A 1 314 ? -2.202 -9.920 6.860 1.00 89.94 314 LEU A CA 1
ATOM 2467 C C . LEU A 1 314 ? -3.412 -10.361 6.036 1.00 89.94 314 LEU A C 1
ATOM 2469 O O . LEU A 1 314 ? -4.156 -9.545 5.487 1.00 89.94 314 LEU A O 1
ATOM 2473 N N . ASN A 1 315 ? -3.645 -11.669 5.980 1.00 87.00 315 ASN A N 1
ATOM 2474 C CA . ASN A 1 315 ? -4.962 -12.155 5.590 1.00 87.00 315 ASN A CA 1
ATOM 2475 C C . ASN A 1 315 ? -5.924 -11.904 6.755 1.00 87.00 315 ASN A C 1
ATOM 2477 O O . ASN A 1 315 ? -5.620 -12.234 7.903 1.00 87.00 315 ASN A O 1
ATOM 2481 N N . LYS A 1 316 ? -7.087 -11.338 6.453 1.00 83.75 316 LYS A N 1
ATOM 2482 C CA . LYS A 1 316 ? -8.187 -11.205 7.396 1.00 83.75 316 LYS A CA 1
ATOM 2483 C C . LYS A 1 316 ? -8.627 -12.608 7.820 1.00 83.75 316 LYS A C 1
ATOM 2485 O O . LYS A 1 316 ? -8.846 -13.470 6.970 1.00 83.75 316 LYS A O 1
ATOM 2490 N N . ALA A 1 317 ? -8.761 -12.815 9.127 1.00 78.81 317 ALA A N 1
ATOM 2491 C CA . ALA A 1 317 ? -9.341 -14.035 9.668 1.00 78.81 317 ALA A CA 1
ATOM 2492 C C . ALA A 1 317 ? -10.788 -14.215 9.178 1.00 78.81 317 ALA A C 1
ATOM 2494 O O . ALA A 1 317 ? -11.493 -13.231 8.918 1.00 78.81 317 ALA A O 1
ATOM 2495 N N . ASP A 1 318 ? -11.235 -15.469 9.088 1.00 80.44 318 ASP A N 1
ATOM 2496 C CA . ASP A 1 318 ? -12.629 -15.779 8.775 1.00 80.44 318 ASP A CA 1
ATOM 2497 C C . ASP A 1 318 ? -13.568 -15.075 9.771 1.00 80.44 318 ASP A C 1
ATOM 2499 O O . ASP A 1 318 ? -13.247 -14.872 10.946 1.00 80.44 318 ASP A O 1
ATOM 2503 N N . ASP A 1 319 ? -14.766 -14.710 9.318 1.00 78.56 319 ASP A N 1
ATOM 2504 C CA . ASP A 1 319 ? -15.734 -13.992 10.157 1.00 78.56 319 ASP A CA 1
ATOM 2505 C C . ASP A 1 319 ? -16.164 -14.811 11.393 1.00 78.56 319 ASP A C 1
ATOM 2507 O O . ASP A 1 319 ? -16.453 -14.240 12.444 1.00 78.56 319 ASP A O 1
ATOM 2511 N N . ASN A 1 320 ? -16.113 -16.143 11.299 1.00 78.00 320 ASN A N 1
ATOM 2512 C CA . ASN A 1 320 ? -16.423 -17.062 12.400 1.00 78.00 320 ASN A CA 1
ATOM 2513 C C . ASN A 1 320 ? -15.220 -17.362 13.308 1.00 78.00 320 ASN A C 1
ATOM 2515 O O . ASN A 1 320 ? -15.388 -17.978 14.363 1.00 78.00 320 ASN A O 1
ATOM 2519 N N . ASP A 1 321 ? -14.014 -16.966 12.901 1.00 84.00 321 ASP A N 1
ATOM 2520 C CA . ASP A 1 321 ? -12.819 -17.078 13.727 1.00 84.00 321 ASP A CA 1
ATOM 2521 C C . ASP A 1 321 ? -12.806 -15.931 14.736 1.00 84.00 321 ASP A C 1
ATOM 2523 O O . ASP A 1 321 ? -12.868 -14.775 14.351 1.00 84.00 321 ASP A O 1
ATOM 2527 N N . ILE A 1 322 ? -12.745 -16.222 16.030 1.00 86.44 322 ILE A N 1
ATOM 2528 C CA . ILE A 1 322 ? -12.686 -15.193 17.076 1.00 86.44 322 ILE A CA 1
ATOM 2529 C C . ILE A 1 322 ? -11.269 -15.011 17.623 1.00 86.44 322 ILE A C 1
ATOM 2531 O O . ILE A 1 322 ? -11.106 -14.341 18.637 1.00 86.44 322 ILE A O 1
ATOM 2535 N N . SER A 1 323 ? -10.237 -15.592 17.002 1.00 87.25 323 SER A N 1
ATOM 2536 C CA . SER A 1 323 ? -8.854 -15.521 17.493 1.00 87.25 323 SER A CA 1
ATOM 2537 C C . SER A 1 323 ? -8.352 -14.087 17.659 1.00 87.25 323 SER A C 1
ATOM 2539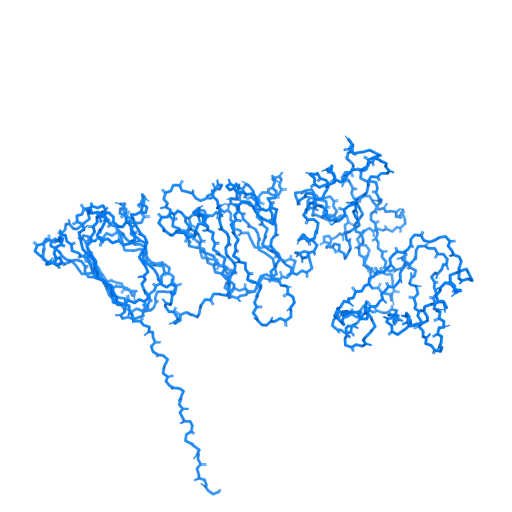 O O . SER A 1 323 ? -7.553 -13.817 18.555 1.00 87.25 323 SER A O 1
ATOM 2541 N N . ASP A 1 324 ? -8.836 -13.181 16.810 1.00 85.88 324 ASP A N 1
ATOM 2542 C CA . ASP A 1 324 ? -8.526 -11.753 16.782 1.00 85.88 324 ASP A CA 1
ATOM 2543 C C . ASP A 1 324 ? -9.576 -10.884 17.493 1.00 85.88 324 ASP A C 1
ATOM 2545 O O . ASP A 1 324 ? -9.473 -9.657 17.466 1.00 85.88 324 ASP A O 1
ATOM 2549 N N . ALA A 1 325 ? -10.589 -11.495 18.119 1.00 90.81 325 ALA A N 1
ATOM 2550 C CA . ALA A 1 325 ? -11.639 -10.765 18.807 1.00 90.81 325 ALA A CA 1
ATOM 2551 C C . ALA A 1 325 ? -11.088 -9.978 19.995 1.00 90.81 325 ALA A C 1
ATOM 2553 O O . ALA A 1 325 ? -10.260 -10.471 20.764 1.00 90.81 325 ALA A O 1
ATOM 2554 N N . SER A 1 326 ? -11.574 -8.751 20.160 1.00 93.12 326 SER A N 1
ATOM 2555 C CA . SER A 1 326 ? -11.188 -7.867 21.254 1.00 93.12 326 SER A CA 1
ATOM 2556 C C . SER A 1 326 ? -12.272 -6.844 21.578 1.00 93.12 326 SER A C 1
ATOM 2558 O O . SER A 1 326 ? -13.138 -6.514 20.758 1.00 93.12 326 SER A O 1
ATOM 2560 N N . ILE A 1 327 ? -12.207 -6.350 22.808 1.00 95.31 327 ILE A N 1
ATOM 2561 C CA . ILE A 1 327 ? -13.068 -5.310 23.358 1.00 95.31 327 ILE A CA 1
ATOM 2562 C C . ILE A 1 327 ? -12.164 -4.186 23.853 1.00 95.31 327 ILE A C 1
ATOM 2564 O O . ILE A 1 327 ? -11.260 -4.431 24.647 1.00 95.31 327 ILE A O 1
ATOM 2568 N N . VAL A 1 328 ? -12.413 -2.970 23.380 1.00 95.50 328 VAL A N 1
ATOM 2569 C CA . VAL A 1 328 ? -11.708 -1.759 23.813 1.00 95.50 328 VAL A CA 1
ATOM 2570 C C . VAL A 1 328 ? -12.581 -1.049 24.838 1.00 95.50 328 VAL A C 1
ATOM 2572 O O . VAL A 1 328 ? -13.755 -0.794 24.560 1.00 95.50 328 VAL A O 1
ATOM 2575 N N . LEU A 1 329 ? -12.037 -0.766 26.017 1.00 96.00 329 LEU A N 1
ATOM 2576 C CA . LEU A 1 329 ? -12.718 -0.094 27.122 1.00 96.00 329 LEU A CA 1
ATOM 2577 C C . LEU A 1 329 ? -12.245 1.359 27.209 1.00 96.00 329 LEU A C 1
ATOM 2579 O O . LEU A 1 329 ? -11.058 1.626 27.038 1.00 96.00 329 LEU A O 1
ATOM 2583 N N . TYR A 1 330 ? -13.174 2.280 27.461 1.00 95.38 330 TYR A N 1
ATOM 2584 C CA . TYR A 1 330 ? -12.936 3.725 27.378 1.00 95.38 330 TYR A CA 1
ATOM 2585 C C . TYR A 1 330 ? -13.332 4.460 28.656 1.00 95.38 330 TYR A C 1
ATOM 2587 O O . TYR A 1 330 ? -14.320 4.084 29.300 1.00 95.38 330 TYR A O 1
ATOM 2595 N N . GLU A 1 331 ? -12.609 5.545 28.942 1.00 94.50 331 GLU A N 1
ATOM 2596 C CA . GLU A 1 331 ? -12.885 6.483 30.041 1.00 94.50 331 GLU A CA 1
ATOM 2597 C C . GLU A 1 331 ? -14.163 7.285 29.794 1.00 94.50 331 GLU A C 1
ATOM 2599 O O . GLU A 1 331 ? -14.916 7.587 30.709 1.00 94.50 331 GLU A O 1
ATOM 2604 N N . GLY A 1 332 ? -14.460 7.628 28.544 1.00 94.81 332 GLY A N 1
ATOM 2605 C CA . GLY A 1 332 ? -15.637 8.411 28.198 1.00 94.81 332 GLY A CA 1
ATOM 2606 C C . GLY A 1 332 ? -16.841 7.538 27.880 1.00 94.81 332 GLY A C 1
ATOM 2607 O O . GLY A 1 332 ? -16.724 6.380 27.482 1.00 94.81 332 GLY A O 1
ATOM 2608 N N . ASN A 1 333 ? -18.042 8.110 27.986 1.00 96.25 333 ASN A N 1
ATOM 2609 C CA . ASN A 1 333 ? -19.248 7.468 27.460 1.00 96.25 333 ASN A CA 1
ATOM 2610 C C . ASN A 1 333 ? -19.262 7.511 25.925 1.00 96.25 333 ASN A C 1
ATOM 2612 O O . ASN A 1 333 ? -18.829 8.487 25.316 1.00 96.25 333 ASN A O 1
ATOM 2616 N N . GLY A 1 334 ? -19.800 6.471 25.287 1.00 93.62 334 GLY A N 1
ATOM 2617 C CA . GLY A 1 334 ? -19.920 6.399 23.827 1.00 93.62 334 GLY A CA 1
ATOM 2618 C C . GLY A 1 334 ? -18.613 6.105 23.086 1.00 93.62 334 GLY A C 1
ATOM 2619 O O . GLY A 1 334 ? -18.503 6.480 21.923 1.00 93.62 334 GLY A O 1
ATOM 2620 N N . ALA A 1 335 ? -17.658 5.428 23.730 1.00 92.44 335 ALA A N 1
ATOM 2621 C CA . ALA A 1 335 ? -16.295 5.210 23.244 1.00 92.44 335 ALA A CA 1
ATOM 2622 C C . ALA A 1 335 ? -15.575 6.535 22.927 1.00 92.44 335 ALA A C 1
ATOM 2624 O O . ALA A 1 335 ? -15.038 6.714 21.833 1.00 92.44 335 ALA A O 1
ATOM 2625 N N . THR A 1 336 ? -15.639 7.474 23.876 1.00 89.75 336 THR A N 1
ATOM 2626 C CA . THR A 1 336 ? -14.951 8.775 23.832 1.00 89.75 336 THR A CA 1
ATOM 2627 C C . THR A 1 336 ? -13.832 8.827 24.877 1.00 89.75 336 THR A C 1
ATOM 2629 O O . THR A 1 336 ? -13.762 7.939 25.724 1.00 89.75 336 THR A O 1
ATOM 2632 N N . GLN A 1 337 ? -12.999 9.876 24.840 1.00 89.62 337 GLN A N 1
ATOM 2633 C CA . GLN A 1 337 ? -11.796 10.020 25.679 1.00 89.62 337 GLN A CA 1
ATOM 2634 C C . GLN A 1 337 ? -10.793 8.878 25.438 1.00 89.62 337 GLN A C 1
ATOM 2636 O O . GLN A 1 337 ? -10.804 8.285 24.357 1.00 89.62 337 GLN A O 1
ATOM 2641 N N . ASN A 1 338 ? -9.923 8.613 26.410 1.00 89.81 338 ASN A N 1
ATOM 2642 C CA . ASN A 1 338 ? -8.803 7.699 26.265 1.00 89.81 338 ASN A CA 1
ATOM 2643 C C . ASN A 1 338 ? -9.240 6.231 26.323 1.00 89.81 338 ASN A C 1
ATOM 2645 O O . ASN A 1 338 ? -10.279 5.873 26.902 1.00 89.81 338 ASN A O 1
ATOM 2649 N N . ILE A 1 339 ? -8.409 5.373 25.730 1.00 92.25 339 ILE A N 1
ATOM 2650 C CA . ILE A 1 339 ? -8.485 3.926 25.929 1.00 92.25 339 ILE A CA 1
ATOM 2651 C C . ILE A 1 339 ? -8.001 3.646 27.350 1.00 92.25 339 ILE A C 1
ATOM 2653 O O . ILE A 1 339 ? -6.866 3.957 27.684 1.00 92.25 339 ILE A O 1
ATOM 2657 N N . VAL A 1 340 ? -8.841 3.007 28.164 1.00 93.75 340 VAL A N 1
ATOM 2658 C CA . VAL A 1 340 ? -8.399 2.467 29.460 1.00 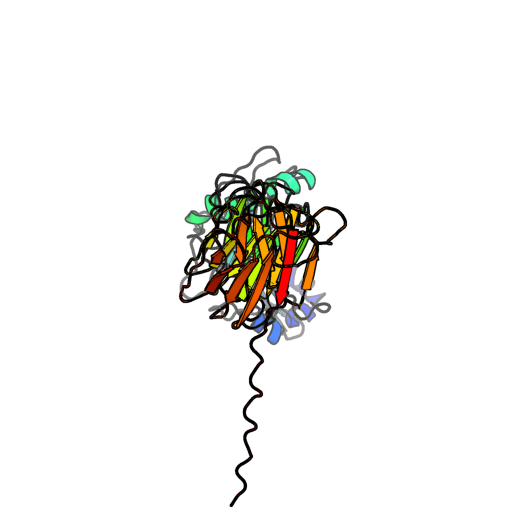93.75 340 VAL A CA 1
ATOM 2659 C C . VAL A 1 340 ? -7.598 1.193 29.227 1.00 93.75 340 VAL A C 1
ATOM 2661 O O . VAL A 1 340 ? -6.527 0.999 29.781 1.00 93.75 340 VAL A O 1
ATOM 2664 N N . CYS A 1 341 ? -8.138 0.287 28.410 1.00 93.12 341 CYS A N 1
ATOM 2665 C CA . CYS A 1 341 ? -7.435 -0.920 27.996 1.00 93.12 341 CYS A CA 1
ATOM 2666 C C . CYS A 1 341 ? -8.132 -1.608 26.821 1.00 93.12 341 CYS A C 1
ATOM 2668 O O . CYS A 1 341 ? -9.338 -1.452 26.599 1.00 93.12 341 CYS A O 1
ATOM 2670 N N . THR A 1 342 ? -7.389 -2.466 26.122 1.00 94.12 342 THR A N 1
ATOM 2671 C CA . THR A 1 342 ? -7.948 -3.408 25.147 1.00 94.12 342 THR A CA 1
ATOM 2672 C C . THR A 1 342 ? -7.797 -4.837 25.644 1.00 94.12 342 THR A C 1
ATOM 2674 O O . THR A 1 342 ? -6.695 -5.327 25.880 1.00 94.12 342 THR A O 1
ATOM 2677 N N . VAL A 1 343 ? -8.919 -5.544 25.745 1.00 94.31 343 VAL A N 1
ATOM 2678 C CA . VAL A 1 343 ? -8.980 -6.914 26.252 1.00 94.31 343 VAL A CA 1
ATOM 2679 C C . VAL A 1 343 ? -9.239 -7.875 25.092 1.00 94.31 343 VAL A C 1
ATOM 2681 O O . VAL A 1 343 ? -10.249 -7.733 24.394 1.00 94.31 343 VAL A O 1
ATOM 2684 N N . PRO A 1 344 ? -8.383 -8.887 24.867 1.00 92.94 344 PRO A N 1
ATOM 2685 C CA . PRO A 1 344 ? -8.691 -9.962 23.934 1.00 92.94 344 PRO A CA 1
ATOM 2686 C C . PRO A 1 344 ? -9.970 -10.699 24.355 1.00 92.94 344 PRO A C 1
ATOM 2688 O O . PRO A 1 344 ? -10.136 -11.098 25.509 1.00 92.94 344 PRO A O 1
ATOM 2691 N N . PHE A 1 345 ? -10.861 -10.936 23.401 1.00 94.19 345 PHE A N 1
ATOM 2692 C CA . PHE A 1 345 ? -12.156 -11.589 23.585 1.00 94.19 345 PHE A CA 1
ATOM 2693 C C . PHE A 1 345 ? -12.233 -12.917 22.823 1.00 94.19 345 PHE A C 1
ATOM 2695 O O . PHE A 1 345 ? -13.220 -13.245 22.175 1.00 94.19 345 PHE A O 1
ATOM 2702 N N . ASN A 1 346 ? -11.139 -13.674 22.896 1.00 91.94 346 ASN A N 1
ATOM 2703 C CA . ASN A 1 346 ? -10.940 -14.946 22.198 1.00 91.94 346 ASN A CA 1
ATOM 2704 C C . ASN A 1 346 ? -10.861 -16.179 23.125 1.00 91.94 346 ASN A C 1
ATOM 2706 O O . ASN A 1 346 ? -10.776 -17.301 22.640 1.00 91.94 346 ASN A O 1
ATOM 2710 N N . ALA A 1 347 ? -10.873 -15.984 24.447 1.00 92.81 347 ALA A N 1
ATOM 2711 C CA . ALA A 1 347 ? -10.902 -17.043 25.453 1.00 92.81 347 ALA A CA 1
ATOM 2712 C C . ALA A 1 347 ? -11.608 -16.556 26.727 1.00 92.81 347 ALA A C 1
ATOM 2714 O O . ALA A 1 347 ? -11.710 -15.344 26.948 1.00 92.81 347 ALA A O 1
ATOM 2715 N N . ASP A 1 348 ? -12.066 -17.498 27.554 1.00 94.75 348 ASP A N 1
ATOM 2716 C CA . ASP A 1 348 ? -12.641 -17.201 28.865 1.00 94.75 348 ASP A CA 1
ATOM 2717 C C . ASP A 1 348 ? -11.609 -16.501 29.750 1.00 94.75 348 ASP A C 1
ATOM 2719 O O . ASP A 1 348 ? -10.478 -16.970 29.917 1.00 94.75 348 ASP A O 1
ATOM 2723 N N . ARG A 1 349 ? -11.994 -15.356 30.311 1.00 93.75 349 ARG A N 1
ATOM 2724 C CA . ARG A 1 349 ? -11.127 -14.542 31.166 1.00 93.75 349 ARG A CA 1
ATOM 2725 C C . ARG A 1 349 ? -11.929 -13.899 32.274 1.00 93.75 349 ARG A C 1
ATOM 2727 O O . ARG A 1 349 ? -13.064 -13.478 32.080 1.00 93.75 349 ARG A O 1
ATOM 2734 N N . GLN A 1 350 ? -11.292 -13.746 33.419 1.00 95.69 350 GLN A N 1
ATOM 2735 C CA . GLN A 1 350 ? -11.788 -12.903 34.490 1.00 95.69 350 GLN A CA 1
ATOM 2736 C C . GLN A 1 350 ? -10.603 -12.256 35.186 1.00 95.69 350 GLN A C 1
ATOM 2738 O O . GLN A 1 350 ? -9.552 -12.887 35.321 1.00 95.69 350 GLN A O 1
ATOM 2743 N N . PHE A 1 351 ? -10.749 -11.000 35.577 1.00 95.69 351 PHE A N 1
ATOM 2744 C CA . PHE A 1 351 ? -9.679 -10.279 36.247 1.00 95.69 351 PHE A CA 1
ATOM 2745 C C . PHE A 1 351 ? -10.212 -9.062 36.992 1.00 95.69 351 PHE A C 1
ATOM 2747 O O . PHE A 1 351 ? -11.269 -8.509 36.674 1.00 95.69 351 PHE A O 1
ATOM 2754 N N . LYS A 1 352 ? -9.422 -8.653 37.982 1.00 96.50 352 LYS A N 1
ATOM 2755 C CA . LYS A 1 352 ? -9.605 -7.432 38.754 1.00 96.50 352 LYS A CA 1
ATOM 2756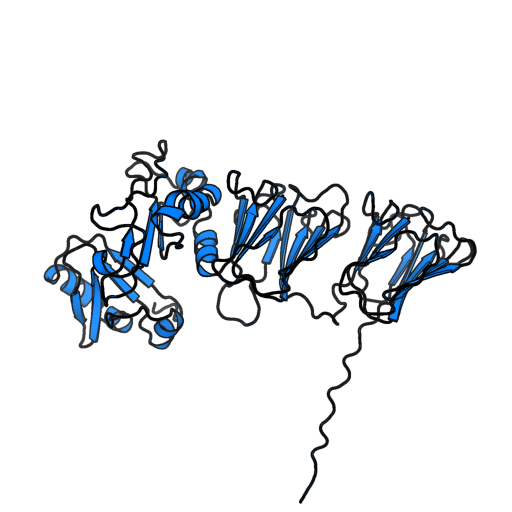 C C . LYS A 1 352 ? -8.917 -6.261 38.039 1.00 96.50 352 LYS A C 1
ATOM 2758 O O . LYS A 1 352 ? -7.833 -6.428 37.474 1.00 96.50 352 LYS A O 1
ATOM 2763 N N . MET A 1 353 ? -9.541 -5.088 38.077 1.00 94.81 353 MET A N 1
ATOM 2764 C CA . MET A 1 353 ? -8.977 -3.852 37.531 1.00 94.81 353 MET A CA 1
ATOM 2765 C C . MET A 1 353 ? -7.903 -3.257 38.453 1.00 94.81 353 MET A C 1
ATOM 2767 O O . MET A 1 353 ? -7.777 -3.618 39.627 1.00 94.81 353 MET A O 1
ATOM 2771 N N . GLY A 1 354 ? -7.123 -2.326 37.921 1.00 91.44 354 GLY A N 1
ATOM 2772 C CA . GLY A 1 354 ? -6.064 -1.612 38.620 1.00 91.44 354 GLY A CA 1
ATOM 2773 C C . GLY A 1 354 ? -4.679 -2.215 38.410 1.00 91.44 354 GLY A C 1
ATOM 2774 O O . GLY A 1 354 ? -4.518 -3.416 38.164 1.00 91.44 354 GLY A O 1
ATOM 2775 N N . SER A 1 355 ? -3.677 -1.349 38.547 1.00 84.81 355 SER A N 1
ATOM 2776 C CA . SER A 1 355 ? -2.267 -1.672 38.340 1.00 84.81 355 SER A CA 1
ATOM 2777 C C . SER A 1 355 ? -1.830 -2.930 39.102 1.00 84.81 355 SER A C 1
ATOM 2779 O O . SER A 1 355 ? -2.144 -3.116 40.280 1.00 84.81 355 SER A O 1
ATOM 2781 N N . GLY A 1 356 ? -1.135 -3.827 38.399 1.00 86.62 356 GLY A N 1
ATOM 2782 C CA . GLY A 1 356 ? -0.649 -5.105 38.929 1.00 86.62 356 GLY A CA 1
ATOM 2783 C C . GLY A 1 356 ? -1.692 -6.225 39.037 1.00 86.62 356 GLY A C 1
ATOM 2784 O O . GLY A 1 356 ? -1.308 -7.367 39.284 1.00 86.62 356 GLY A O 1
ATOM 2785 N N . ASN A 1 357 ? -2.986 -5.954 38.821 1.00 91.06 357 ASN A N 1
ATOM 2786 C CA . ASN A 1 357 ? -4.042 -6.977 38.915 1.00 91.06 357 ASN A CA 1
ATOM 2787 C C . ASN A 1 357 ? -4.361 -7.660 37.579 1.00 91.06 357 ASN A C 1
ATOM 2789 O O . ASN A 1 357 ? -5.000 -8.714 37.558 1.00 91.06 357 ASN A O 1
ATOM 2793 N N . ASN A 1 358 ? -3.947 -7.063 36.462 1.00 90.50 358 ASN A N 1
ATOM 2794 C CA . ASN A 1 358 ? -4.177 -7.591 35.125 1.00 90.50 358 ASN A CA 1
ATOM 2795 C C . ASN A 1 358 ? -3.028 -7.214 34.179 1.00 90.50 358 ASN A C 1
ATOM 2797 O O . ASN A 1 358 ? -2.330 -6.226 34.389 1.00 90.50 358 ASN A O 1
ATOM 2801 N N . SER A 1 359 ? -2.842 -8.011 33.128 1.00 87.62 359 SER A N 1
ATOM 2802 C CA . SER A 1 359 ? -1.804 -7.805 32.111 1.00 87.62 359 SER A CA 1
ATOM 2803 C C . SER A 1 359 ? -2.240 -6.891 30.962 1.00 87.62 359 SER A C 1
ATOM 2805 O O . SER A 1 359 ? -1.526 -6.795 29.971 1.00 87.62 359 SER A O 1
ATOM 2807 N N . TYR A 1 360 ? -3.436 -6.306 31.040 1.00 88.62 360 TYR A N 1
ATOM 2808 C CA . TYR A 1 360 ? -4.049 -5.538 29.952 1.00 88.62 360 TYR A CA 1
ATOM 2809 C C . TYR A 1 360 ? -3.999 -4.027 30.199 1.00 88.62 360 TYR A C 1
ATOM 2811 O O . TYR A 1 360 ? -4.539 -3.279 29.393 1.00 88.62 360 TYR A O 1
ATOM 2819 N N . GLY A 1 361 ? -3.421 -3.595 31.327 1.00 86.94 361 GLY A N 1
ATOM 2820 C CA . GLY A 1 361 ? -3.366 -2.187 31.719 1.00 86.94 361 GLY A CA 1
ATOM 2821 C C . GLY A 1 361 ? -4.710 -1.611 32.166 1.00 86.94 361 GLY A C 1
ATOM 2822 O O . GLY A 1 361 ? -4.833 -0.405 32.279 1.00 86.94 361 GLY A O 1
ATOM 2823 N N . CYS A 1 362 ? -5.731 -2.438 32.424 1.00 92.25 362 CYS A N 1
ATOM 2824 C CA . CYS A 1 362 ? -7.052 -1.921 32.772 1.00 92.25 362 CYS A CA 1
ATOM 2825 C C . CYS A 1 362 ? -7.038 -1.261 34.152 1.00 92.25 362 CYS A C 1
ATOM 2827 O O . CYS A 1 362 ? -6.917 -1.966 35.164 1.00 92.25 362 CYS A O 1
ATOM 2829 N N . ASP A 1 363 ? -7.215 0.055 34.185 1.00 92.25 363 ASP A N 1
ATOM 2830 C CA . ASP A 1 363 ? -7.288 0.837 35.413 1.00 92.25 363 ASP A CA 1
ATOM 2831 C C . ASP A 1 363 ? -8.616 0.670 36.150 1.00 92.25 363 ASP A C 1
ATOM 2833 O O . ASP A 1 363 ? -9.661 0.333 35.584 1.00 92.25 363 ASP A O 1
ATOM 2837 N N . ASN A 1 364 ? -8.539 0.833 37.469 1.00 93.12 364 ASN A N 1
ATOM 2838 C CA . ASN A 1 364 ? -9.678 0.679 38.358 1.00 93.12 364 ASN A CA 1
ATOM 2839 C C . ASN A 1 364 ? -10.523 1.950 38.344 1.00 93.12 364 ASN A C 1
ATOM 2841 O O . ASN A 1 364 ? -9.976 3.031 38.509 1.00 93.12 364 ASN A O 1
ATOM 2845 N N . ASP A 1 365 ? -11.840 1.794 38.234 1.00 93.25 365 ASP A N 1
ATOM 2846 C CA . ASP A 1 365 ? -12.817 2.884 38.328 1.00 93.25 365 ASP A CA 1
ATOM 2847 C C . ASP A 1 365 ? -12.733 3.944 37.210 1.00 93.25 365 ASP A C 1
ATOM 2849 O O . ASP A 1 365 ? -13.334 5.004 37.315 1.00 93.25 365 ASP A O 1
ATOM 2853 N N . GLU A 1 366 ? -12.098 3.629 36.079 1.00 94.12 366 GLU A N 1
ATOM 2854 C CA . GLU A 1 366 ? -12.024 4.546 34.925 1.00 94.12 366 GLU A CA 1
ATOM 2855 C C . GLU A 1 366 ? -13.047 4.211 33.825 1.00 94.12 366 GLU A C 1
ATOM 2857 O O . GLU A 1 366 ? -13.520 5.075 33.093 1.00 94.12 366 GLU A O 1
ATOM 2862 N N . ILE A 1 367 ? -13.449 2.943 33.698 1.00 96.31 367 ILE A N 1
ATOM 2863 C CA . ILE A 1 367 ? -14.197 2.456 32.528 1.00 96.31 367 ILE A CA 1
ATOM 2864 C C . ILE A 1 367 ? -15.657 2.935 32.539 1.00 96.31 367 ILE A C 1
ATOM 2866 O O . ILE A 1 367 ? -16.402 2.704 33.495 1.00 96.31 367 ILE A O 1
ATOM 2870 N N . ARG A 1 368 ? -16.111 3.517 31.422 1.00 97.44 368 ARG A N 1
ATOM 2871 C CA . ARG A 1 368 ? -17.493 4.011 31.241 1.00 97.44 368 ARG A CA 1
ATOM 2872 C C . ARG A 1 368 ? -18.199 3.441 30.023 1.00 97.44 368 ARG A C 1
ATOM 2874 O O . ARG A 1 368 ? -19.420 3.311 30.023 1.00 97.44 368 ARG A O 1
ATOM 2881 N N . SER A 1 369 ? -17.457 3.051 28.992 1.00 96.94 369 SER A N 1
ATOM 2882 C CA . SER A 1 369 ? -18.042 2.471 27.782 1.00 96.94 369 SER A CA 1
ATOM 2883 C C . SER A 1 369 ? -17.107 1.471 27.107 1.00 96.94 369 SER A C 1
ATOM 2885 O O . SER A 1 369 ? -15.967 1.277 27.532 1.00 96.94 369 SER A O 1
ATOM 2887 N N . ALA A 1 370 ? -17.601 0.803 26.062 1.00 96.62 370 ALA A N 1
ATOM 2888 C CA . ALA A 1 370 ? -16.810 -0.151 25.298 1.00 96.62 370 ALA A CA 1
ATOM 2889 C C . ALA A 1 370 ? -17.081 -0.078 23.797 1.00 96.62 370 ALA A C 1
ATOM 2891 O O . ALA A 1 370 ? -18.224 0.097 23.369 1.00 96.62 370 ALA A O 1
ATOM 2892 N N . LYS A 1 371 ? -16.044 -0.322 22.996 1.00 94.88 371 LYS A N 1
ATOM 2893 C CA . LYS A 1 371 ? -16.150 -0.649 21.572 1.00 94.88 371 LYS A CA 1
ATOM 2894 C C . LYS A 1 371 ? -15.826 -2.127 21.384 1.00 94.88 371 LYS A C 1
ATOM 2896 O O . LYS A 1 371 ? -14.735 -2.592 21.708 1.00 94.88 371 LYS A O 1
ATOM 2901 N N . ILE A 1 372 ? -16.788 -2.875 20.865 1.00 94.75 372 ILE A N 1
ATOM 2902 C CA . ILE A 1 372 ? -16.652 -4.307 20.608 1.00 94.75 372 ILE A CA 1
ATOM 2903 C C . ILE A 1 372 ? -16.129 -4.454 19.190 1.00 94.75 372 ILE A C 1
ATOM 2905 O O . ILE A 1 372 ? -16.877 -4.171 18.264 1.00 94.75 372 ILE A O 1
ATOM 2909 N N . LEU A 1 373 ? -14.875 -4.864 19.001 1.00 91.00 373 LEU A N 1
ATOM 2910 C CA . LEU A 1 373 ? -14.292 -4.947 17.656 1.00 91.00 373 LEU A CA 1
ATOM 2911 C C . LEU A 1 373 ? -14.784 -6.182 16.906 1.00 91.00 373 LEU A C 1
ATOM 2913 O O . LEU A 1 373 ? -15.093 -6.103 15.718 1.00 91.00 373 LEU A O 1
ATOM 2917 N N . LYS A 1 374 ? -14.884 -7.308 17.618 1.00 91.00 374 LYS A N 1
ATOM 2918 C CA . LYS A 1 374 ? -15.422 -8.571 17.114 1.00 91.00 374 LYS A CA 1
ATOM 2919 C C . LYS A 1 374 ? -15.883 -9.445 18.277 1.00 91.00 374 LYS A C 1
ATOM 2921 O O . LYS A 1 374 ? -15.290 -9.409 19.352 1.00 91.00 374 LYS A O 1
ATOM 2926 N N . ALA A 1 375 ? -16.945 -10.213 18.067 1.00 93.12 375 ALA A N 1
ATOM 2927 C CA . ALA A 1 375 ? -17.482 -11.164 19.041 1.00 93.12 375 ALA A CA 1
ATOM 2928 C C . ALA A 1 375 ? -18.323 -12.226 18.325 1.00 93.12 375 ALA A C 1
ATOM 2930 O O . ALA A 1 375 ? -19.057 -11.901 17.395 1.00 93.12 375 ALA A O 1
ATOM 2931 N N . GLY A 1 376 ? -18.271 -13.483 18.763 1.00 91.88 376 GLY A N 1
ATOM 2932 C CA . GLY A 1 376 ? -19.163 -14.512 18.224 1.00 91.88 376 GLY A CA 1
ATOM 2933 C C . GLY A 1 376 ? -20.572 -14.434 18.819 1.00 91.88 376 GLY A C 1
ATOM 2934 O O . GLY A 1 376 ? -20.780 -13.902 19.915 1.00 91.88 376 GLY A O 1
ATOM 2935 N N . LYS A 1 377 ? -21.561 -14.986 18.112 1.00 92.38 377 LYS A N 1
ATOM 2936 C CA . LYS A 1 377 ? -22.947 -15.051 18.593 1.00 92.38 377 LYS A CA 1
ATOM 2937 C C . LYS A 1 377 ? -23.038 -15.824 19.911 1.00 92.38 377 LYS A C 1
ATOM 2939 O O . LYS A 1 377 ? -22.463 -16.894 20.059 1.00 92.38 377 LYS A O 1
ATOM 2944 N N . GLY A 1 378 ? -23.811 -15.301 20.858 1.00 93.50 378 GLY A N 1
ATOM 2945 C CA . GLY A 1 378 ? -24.020 -15.902 22.174 1.00 93.50 378 GLY A CA 1
ATOM 2946 C C . GLY A 1 378 ? -22.895 -15.629 23.170 1.00 93.50 378 GLY A C 1
ATOM 2947 O O . GLY A 1 378 ? -23.088 -15.911 24.352 1.00 93.50 378 GLY A O 1
ATOM 2948 N N . SER A 1 379 ? -21.771 -15.057 22.722 1.00 95.75 379 SER A N 1
ATOM 2949 C CA . SER A 1 379 ? -20.700 -14.590 23.602 1.00 95.75 379 SER A CA 1
ATOM 2950 C C . SER A 1 379 ? -21.251 -13.627 24.653 1.00 95.75 379 SER A C 1
ATOM 2952 O O . SER A 1 379 ? -22.246 -12.924 24.421 1.00 95.75 379 SER A O 1
ATOM 2954 N N . ARG A 1 380 ? -20.594 -13.570 25.809 1.00 97.44 380 ARG A N 1
ATOM 2955 C CA . ARG A 1 380 ? -20.992 -12.699 26.914 1.00 97.44 380 ARG A CA 1
ATOM 2956 C C . ARG A 1 380 ? -19.789 -12.036 27.546 1.00 97.44 380 ARG A C 1
ATOM 2958 O O . ARG A 1 380 ? -18.711 -12.615 27.607 1.00 97.44 380 ARG A O 1
ATOM 2965 N N . PHE A 1 381 ? -19.993 -10.845 28.077 1.00 97.75 381 PHE A N 1
ATOM 2966 C CA . PHE A 1 381 ? -19.100 -10.310 29.093 1.00 97.75 381 PHE A CA 1
ATOM 2967 C C . PHE A 1 381 ? -19.915 -9.582 30.157 1.00 97.75 381 PHE A C 1
ATOM 2969 O O . PHE A 1 381 ? -21.065 -9.203 29.925 1.00 97.75 381 PHE A O 1
ATOM 2976 N N . SER A 1 382 ? -19.357 -9.419 31.348 1.00 97.00 382 SER A N 1
ATOM 2977 C CA . SER A 1 382 ? -19.969 -8.596 32.384 1.00 97.00 382 SER A CA 1
ATOM 2978 C C . SER A 1 382 ? -18.935 -7.877 33.223 1.00 97.00 382 SER A C 1
ATOM 2980 O O . SER A 1 382 ? -17.853 -8.407 33.459 1.00 97.00 382 SER A O 1
ATOM 2982 N N . VAL A 1 383 ? -19.310 -6.702 33.708 1.00 97.12 383 VAL A N 1
ATOM 2983 C CA . VAL A 1 383 ? -18.501 -5.844 34.577 1.00 97.12 383 VAL A CA 1
ATOM 2984 C C . VAL A 1 383 ? -19.229 -5.593 35.897 1.00 97.12 383 VAL A C 1
ATOM 2986 O O . VAL A 1 383 ? -20.464 -5.610 35.936 1.00 97.12 383 VAL A O 1
ATOM 2989 N N . THR A 1 384 ? -18.472 -5.392 36.974 1.00 96.81 384 THR A N 1
ATOM 2990 C CA . THR A 1 384 ? -18.976 -5.067 38.320 1.00 96.81 384 THR A CA 1
ATOM 2991 C C . THR A 1 384 ? -18.067 -4.051 39.006 1.00 96.81 384 THR A C 1
ATOM 2993 O O . THR A 1 384 ? -16.881 -3.957 38.677 1.00 96.81 384 THR A O 1
ATOM 2996 N N . GLY A 1 385 ? -18.621 -3.309 39.966 1.00 94.38 385 GLY A N 1
ATOM 2997 C CA . GLY A 1 385 ? -17.888 -2.312 40.741 1.00 94.38 385 GLY A CA 1
ATOM 2998 C C . GLY A 1 385 ? -17.211 -2.832 42.005 1.00 94.38 385 GLY A C 1
ATOM 2999 O O . GLY A 1 385 ? -16.550 -2.076 42.703 1.00 94.38 385 GLY A O 1
ATOM 3000 N N . LYS A 1 386 ? -17.348 -4.124 42.331 1.00 92.38 386 LYS A N 1
ATOM 3001 C CA . LYS A 1 386 ? -16.599 -4.718 43.445 1.00 92.38 386 LYS A CA 1
ATOM 3002 C C . LYS A 1 386 ? -15.293 -5.354 42.962 1.00 92.38 386 LYS A C 1
ATOM 3004 O O . LYS A 1 386 ? -15.339 -6.220 42.087 1.00 92.38 386 LYS A O 1
ATOM 3009 N N . PRO A 1 387 ? -14.143 -5.051 43.594 1.00 91.62 387 PRO A N 1
ATOM 3010 C CA . PRO A 1 387 ? -12.861 -5.667 43.247 1.00 91.62 387 PRO A CA 1
ATOM 3011 C C . PRO A 1 387 ? -12.773 -7.184 43.475 1.00 91.62 387 PRO A C 1
ATOM 3013 O O . PRO A 1 387 ? -11.857 -7.820 42.961 1.00 91.62 387 PRO A O 1
ATOM 3016 N N . ASP A 1 388 ? -13.673 -7.763 44.274 1.00 91.69 388 ASP A N 1
ATOM 3017 C CA . ASP A 1 388 ? -13.757 -9.210 44.519 1.00 91.69 388 ASP A CA 1
ATOM 3018 C C . ASP A 1 388 ? -14.632 -9.948 43.486 1.00 91.69 388 ASP A C 1
ATOM 3020 O O . ASP A 1 388 ? -14.781 -11.167 43.562 1.00 91.69 388 ASP A O 1
ATOM 3024 N N . GLY A 1 389 ? -15.212 -9.218 42.526 1.00 91.75 389 GLY A N 1
ATOM 3025 C CA . GLY A 1 389 ? -16.087 -9.761 41.490 1.00 91.75 389 GLY A CA 1
ATOM 3026 C C . GLY A 1 389 ? -17.545 -9.966 41.922 1.00 91.75 389 GLY A C 1
ATOM 3027 O O . GLY A 1 389 ? -18.390 -10.311 41.093 1.00 91.75 389 GLY A O 1
ATOM 3028 N N . SER A 1 390 ? -17.890 -9.717 43.189 1.00 92.44 390 SER A N 1
ATOM 3029 C CA . SER A 1 390 ? -19.279 -9.783 43.653 1.00 92.44 390 SER A CA 1
ATOM 3030 C C . SER A 1 390 ? -20.142 -8.686 43.019 1.00 92.44 390 SER A C 1
ATOM 3032 O O . SER A 1 390 ? -19.646 -7.705 42.475 1.00 92.44 390 SER A O 1
ATOM 3034 N N . PHE A 1 391 ? -21.467 -8.826 43.070 1.00 93.12 391 PHE A N 1
ATOM 3035 C CA . PHE A 1 391 ? -22.384 -7.884 42.407 1.00 93.12 391 PHE A CA 1
ATOM 3036 C C . PHE A 1 391 ? -22.960 -6.819 43.345 1.00 93.12 391 PHE A C 1
ATOM 3038 O O . PHE A 1 391 ? -23.924 -6.148 42.992 1.00 93.12 391 PHE A O 1
ATOM 3045 N N . GLY A 1 392 ? -22.393 -6.657 44.545 1.00 88.38 392 GLY A N 1
ATOM 3046 C CA . GLY A 1 392 ? -22.918 -5.745 45.569 1.00 88.38 392 GLY A CA 1
ATOM 3047 C C . GLY A 1 392 ? -22.811 -4.250 45.232 1.00 88.38 392 GLY A C 1
ATOM 3048 O O . GLY A 1 392 ? -23.426 -3.445 45.921 1.00 88.38 392 GLY A O 1
ATOM 3049 N N . GLN A 1 393 ? -22.043 -3.875 44.203 1.00 89.75 393 GLN A N 1
ATOM 3050 C CA . GLN A 1 393 ? -21.955 -2.506 43.660 1.00 89.75 393 GLN A CA 1
ATOM 3051 C C . GLN A 1 393 ? -22.376 -2.466 42.189 1.00 89.75 393 GLN A C 1
ATOM 3053 O O . GLN A 1 393 ? -21.769 -1.779 41.381 1.00 89.75 393 GLN A O 1
ATOM 3058 N N . GLY A 1 394 ? -23.407 -3.225 41.829 1.00 93.81 394 GLY A N 1
ATOM 3059 C CA . GLY A 1 394 ? -23.919 -3.254 40.469 1.00 93.81 394 GLY A CA 1
ATOM 3060 C C . GLY A 1 394 ? -23.227 -4.277 39.581 1.00 93.81 394 GLY A C 1
ATOM 3061 O O . GLY A 1 394 ? -22.089 -4.685 39.792 1.00 93.81 394 GLY A O 1
ATOM 3062 N N . ARG A 1 395 ? -23.955 -4.709 38.556 1.00 96.00 395 ARG A N 1
ATOM 3063 C CA . ARG A 1 395 ? -23.454 -5.558 37.481 1.00 96.00 395 ARG A CA 1
ATOM 3064 C C . ARG A 1 395 ? -24.074 -5.109 36.174 1.00 96.00 395 ARG A C 1
ATOM 3066 O O . ARG A 1 395 ? -25.301 -5.019 36.096 1.00 96.00 395 ARG A O 1
ATOM 3073 N N . THR A 1 396 ? -23.246 -4.981 35.146 1.00 97.75 396 THR A N 1
ATOM 3074 C CA . THR A 1 396 ? -23.719 -4.843 33.768 1.00 97.75 396 THR A CA 1
ATOM 3075 C C . THR A 1 396 ? -23.290 -6.049 32.963 1.00 97.75 396 THR A C 1
ATOM 3077 O O . THR A 1 396 ? -22.102 -6.317 32.803 1.00 97.75 396 THR A O 1
ATOM 3080 N N . GLY A 1 397 ? -24.273 -6.821 32.506 1.00 97.50 397 GLY A N 1
ATOM 3081 C CA . GLY A 1 397 ? -24.088 -7.960 31.620 1.00 97.50 397 GLY A CA 1
ATOM 3082 C C . GLY A 1 397 ? -24.359 -7.575 30.174 1.00 97.50 397 GLY A C 1
ATOM 3083 O O . GLY A 1 397 ? -25.315 -6.862 29.884 1.00 97.50 397 GLY A O 1
ATOM 3084 N N . VAL A 1 398 ? -23.532 -8.077 29.267 1.00 98.25 398 VAL A N 1
ATOM 3085 C CA . VAL A 1 398 ? -23.651 -7.869 27.828 1.00 98.25 398 VAL A CA 1
ATOM 3086 C C . VAL A 1 398 ? -23.697 -9.231 27.150 1.00 98.25 398 VAL A C 1
ATOM 3088 O O . VAL A 1 398 ? -22.786 -10.042 27.312 1.00 98.25 398 VAL A O 1
ATOM 3091 N N . THR A 1 399 ? -24.766 -9.496 26.401 1.00 98.19 399 THR A N 1
ATOM 3092 C CA . THR A 1 399 ? -24.945 -10.726 25.616 1.00 98.19 399 THR A CA 1
ATOM 3093 C C . THR A 1 399 ? -25.061 -10.389 24.139 1.00 98.19 399 THR A C 1
ATOM 3095 O O . THR A 1 399 ? -25.956 -9.643 23.737 1.00 98.19 399 THR A O 1
ATOM 3098 N N . PHE A 1 400 ? -24.195 -10.977 23.317 1.00 96.62 400 PHE A N 1
ATOM 3099 C CA . PHE A 1 400 ? -24.214 -10.792 21.869 1.00 96.62 400 PHE A CA 1
ATOM 3100 C C . PHE A 1 400 ? -25.267 -11.698 21.228 1.00 96.62 400 PHE A C 1
ATOM 3102 O O . PHE A 1 400 ? -25.184 -12.924 21.293 1.00 96.62 400 PHE A O 1
ATOM 3109 N N . LYS A 1 401 ? -26.285 -11.105 20.603 1.00 96.12 401 LYS A N 1
ATOM 3110 C CA . LYS A 1 401 ? -27.410 -11.826 19.981 1.00 96.12 401 LYS A CA 1
ATOM 3111 C C . LYS A 1 401 ? -27.082 -12.342 18.579 1.00 96.12 401 LYS A C 1
ATOM 3113 O O . LYS A 1 401 ? -27.710 -13.296 18.113 1.00 96.12 401 LYS A O 1
ATOM 3118 N N . ARG A 1 402 ? -26.074 -11.755 17.934 1.00 92.88 402 ARG A N 1
ATOM 3119 C CA . ARG A 1 402 ? -25.475 -12.206 16.670 1.00 92.88 402 ARG A CA 1
ATOM 3120 C C . ARG A 1 402 ? -23.958 -12.015 16.704 1.00 92.88 402 ARG A C 1
ATOM 3122 O O . ARG A 1 402 ? -23.447 -11.375 17.618 1.00 92.88 402 ARG A O 1
ATOM 3129 N N . ALA A 1 403 ? -23.259 -12.575 15.721 1.00 90.94 403 ALA A N 1
ATOM 3130 C CA . ALA A 1 403 ? -21.837 -12.319 15.552 1.00 90.94 403 ALA A CA 1
ATOM 3131 C C . ALA A 1 403 ? -21.606 -10.838 15.216 1.00 90.94 403 ALA A C 1
ATOM 3133 O O . ALA A 1 403 ? -22.254 -10.272 14.332 1.00 90.94 403 ALA A O 1
ATOM 3134 N N . ILE A 1 404 ? -20.681 -10.216 15.935 1.00 90.69 404 ILE A N 1
ATOM 3135 C CA . ILE A 1 404 ? -20.237 -8.847 15.724 1.00 90.69 404 ILE A CA 1
ATOM 3136 C C . ILE A 1 404 ? -19.064 -8.907 14.752 1.00 90.69 404 ILE A C 1
ATOM 3138 O O . ILE A 1 404 ? -17.947 -9.242 15.130 1.00 90.69 404 ILE A O 1
ATOM 3142 N N . LEU A 1 405 ? -19.354 -8.618 13.486 1.00 81.00 405 LEU A N 1
ATOM 3143 C CA . LEU A 1 405 ? -18.373 -8.498 12.392 1.00 81.00 405 LEU A CA 1
ATOM 3144 C C . LEU A 1 405 ? -18.092 -7.029 12.034 1.00 81.00 405 LEU A C 1
ATOM 3146 O O . LEU A 1 405 ? -17.244 -6.706 11.199 1.00 81.00 405 LEU A O 1
ATOM 3150 N N . LEU A 1 406 ? -18.883 -6.146 12.637 1.00 78.44 406 LEU A N 1
ATOM 3151 C CA . LEU A 1 406 ? -18.853 -4.700 12.545 1.00 78.44 406 LEU A CA 1
ATOM 3152 C C . LEU A 1 406 ? -18.756 -4.172 13.964 1.00 78.44 406 LEU A C 1
ATOM 3154 O O . LEU A 1 406 ? -19.593 -4.579 14.769 1.00 78.44 406 LEU A O 1
ATOM 3158 N N . PRO A 1 407 ? -17.810 -3.276 14.279 1.00 87.62 407 PRO A N 1
ATOM 3159 C CA . PRO A 1 407 ? -17.720 -2.788 15.632 1.00 87.62 407 PRO A CA 1
ATOM 3160 C C . PRO A 1 407 ? -19.001 -2.106 16.077 1.00 87.62 407 PRO A C 1
ATOM 3162 O O . PRO A 1 407 ? -19.576 -1.298 15.346 1.00 87.62 407 PRO A O 1
ATOM 3165 N N . ILE A 1 408 ? -19.417 -2.417 17.297 1.00 92.19 408 ILE A N 1
ATOM 3166 C CA . ILE A 1 408 ? -20.536 -1.750 17.954 1.00 92.19 408 ILE A CA 1
ATOM 3167 C C . ILE A 1 408 ? -20.051 -1.087 19.233 1.00 92.19 408 ILE A C 1
ATOM 3169 O O . ILE A 1 408 ? -19.116 -1.561 19.882 1.00 92.19 408 ILE A O 1
ATOM 3173 N N . THR A 1 409 ? -20.717 -0.005 19.609 1.00 94.56 409 THR A N 1
ATOM 3174 C CA . THR A 1 409 ? -20.418 0.715 20.842 1.00 94.56 409 THR A CA 1
ATOM 3175 C C . THR A 1 409 ? -21.457 0.375 21.898 1.00 94.56 409 THR A C 1
ATOM 3177 O O . THR A 1 409 ? -22.653 0.584 21.699 1.00 94.56 409 THR A O 1
ATOM 3180 N N . ILE A 1 410 ? -20.992 -0.097 23.051 1.00 97.19 410 ILE A N 1
ATOM 3181 C CA . ILE A 1 410 ? -21.765 -0.097 24.288 1.00 97.19 410 ILE A CA 1
ATOM 3182 C C . ILE A 1 410 ? -21.563 1.275 24.917 1.00 97.19 410 ILE A C 1
ATOM 3184 O O . ILE A 1 410 ? -20.511 1.542 25.485 1.00 97.19 410 ILE A O 1
ATOM 3188 N N . SER A 1 411 ? -22.539 2.170 24.762 1.00 95.94 411 SER A N 1
ATOM 3189 C CA . SER A 1 411 ? -22.350 3.599 25.047 1.00 95.94 411 SER A CA 1
ATOM 3190 C C . SER A 1 411 ? -22.179 3.950 26.524 1.00 95.94 411 SER A C 1
ATOM 3192 O O . SER A 1 411 ? -21.664 5.020 26.823 1.00 95.94 411 SER A O 1
ATOM 3194 N N . SER A 1 412 ? -22.666 3.102 27.425 1.00 96.69 412 SER A N 1
ATOM 3195 C CA . SER A 1 412 ? -22.613 3.276 28.877 1.00 96.69 412 SER A CA 1
ATOM 3196 C C . SER A 1 412 ? -22.913 1.930 29.536 1.00 96.69 412 SER A C 1
ATOM 3198 O O . SER A 1 412 ? -23.696 1.137 28.998 1.00 96.69 412 SER A O 1
ATOM 3200 N N . PHE A 1 413 ? -22.330 1.686 30.704 1.00 97.00 413 PHE A N 1
ATOM 3201 C CA . PHE A 1 413 ? -22.636 0.546 31.564 1.00 97.00 413 PHE A CA 1
ATOM 3202 C C . PHE A 1 413 ? -23.743 0.847 32.583 1.00 97.00 413 PHE A C 1
ATOM 3204 O O . PHE A 1 413 ? -24.113 -0.035 33.350 1.00 97.00 413 PHE A O 1
ATOM 3211 N N . ASN A 1 414 ? -24.336 2.041 32.563 1.00 95.94 414 ASN A N 1
ATOM 3212 C CA . ASN A 1 414 ? -25.414 2.446 33.471 1.00 95.94 414 ASN A CA 1
ATOM 3213 C C . ASN A 1 414 ? -26.831 2.245 32.935 1.00 95.94 414 ASN A C 1
ATOM 3215 O O . ASN A 1 414 ? -27.795 2.526 33.649 1.00 95.94 414 ASN A O 1
ATOM 3219 N N . ARG A 1 415 ? -26.998 1.783 31.692 1.00 93.19 415 ARG A N 1
ATOM 3220 C CA . ARG A 1 415 ? -28.323 1.658 31.068 1.00 93.19 415 ARG A CA 1
ATOM 3221 C C . ARG A 1 415 ? -28.540 0.282 30.462 1.00 93.19 415 ARG A C 1
ATOM 3223 O O . ARG A 1 415 ? -27.741 -0.175 29.651 1.00 93.19 415 ARG A O 1
ATOM 3230 N N . SER A 1 416 ? -29.667 -0.333 30.810 1.00 96.19 416 SER A N 1
ATOM 3231 C CA . SER A 1 416 ? -30.151 -1.523 30.117 1.00 96.19 416 SER A CA 1
ATOM 3232 C C . SER A 1 416 ? -30.758 -1.132 28.777 1.00 96.19 416 SER A C 1
ATOM 3234 O O . SER A 1 416 ? -31.520 -0.167 28.692 1.00 96.19 416 SER A O 1
ATOM 3236 N N . TYR A 1 417 ? -30.455 -1.896 27.739 1.00 97.31 417 TYR A N 1
ATOM 3237 C CA . TYR A 1 417 ? -31.110 -1.784 26.444 1.00 97.31 417 TYR A CA 1
ATOM 3238 C C . TYR A 1 417 ? -30.936 -3.079 25.665 1.00 97.31 417 TYR A C 1
ATOM 3240 O O . TYR A 1 417 ? -30.064 -3.899 25.945 1.00 97.31 417 TYR A O 1
ATOM 3248 N N . GLU A 1 418 ? -31.759 -3.251 24.645 1.00 98.19 418 GLU A N 1
ATOM 3249 C CA . GLU A 1 418 ? -31.652 -4.383 23.748 1.00 98.19 418 GLU A CA 1
ATOM 3250 C C . GLU A 1 418 ? -31.887 -3.913 22.321 1.00 98.19 418 GLU A C 1
ATOM 3252 O O . GLU A 1 418 ? -32.791 -3.127 22.044 1.00 98.19 418 GLU A O 1
ATOM 3257 N N . ASN A 1 419 ? -31.057 -4.398 21.409 1.00 96.38 419 ASN A N 1
ATOM 3258 C CA . ASN A 1 419 ? -31.253 -4.221 19.983 1.00 96.38 419 ASN A CA 1
ATOM 3259 C C . ASN A 1 419 ? -31.056 -5.570 19.274 1.00 96.38 419 ASN A C 1
ATOM 3261 O O . ASN A 1 419 ? -31.134 -6.645 19.882 1.00 96.38 419 ASN A O 1
ATOM 3265 N N . ALA A 1 420 ? -30.881 -5.540 17.958 1.00 95.69 420 ALA A N 1
ATOM 3266 C CA . ALA A 1 420 ? -30.706 -6.761 17.188 1.00 95.69 420 ALA A CA 1
ATOM 3267 C C . ALA A 1 420 ? -29.297 -7.376 17.352 1.00 95.69 420 ALA A C 1
ATOM 3269 O O . ALA A 1 420 ? -29.134 -8.575 17.131 1.00 95.69 420 ALA A O 1
ATOM 3270 N N . ASP A 1 421 ? -28.289 -6.605 17.769 1.00 95.50 421 ASP A N 1
ATOM 3271 C CA . ASP A 1 421 ? -26.904 -7.057 17.966 1.00 95.50 421 ASP A CA 1
ATOM 3272 C C . ASP A 1 421 ? -26.617 -7.534 19.385 1.00 95.50 421 ASP A C 1
ATOM 3274 O O . ASP A 1 421 ? -25.927 -8.537 19.579 1.00 95.50 421 ASP A O 1
ATOM 3278 N N . VAL A 1 422 ? -27.157 -6.837 20.381 1.00 97.50 422 VAL A N 1
ATOM 3279 C CA . VAL A 1 422 ? -26.757 -7.002 21.774 1.00 97.50 422 VAL A CA 1
ATOM 3280 C C . VAL A 1 422 ? -27.922 -6.786 22.732 1.00 97.50 422 VAL A C 1
ATOM 3282 O O . VAL A 1 422 ? -28.849 -6.018 22.466 1.00 97.50 422 VAL A O 1
ATOM 3285 N N . LYS A 1 423 ? -27.845 -7.467 23.872 1.00 98.25 423 LYS A N 1
ATOM 3286 C CA . LYS A 1 423 ? -28.642 -7.206 25.066 1.00 98.25 423 LYS A CA 1
ATOM 3287 C C . LYS A 1 423 ? -27.709 -6.745 26.183 1.00 98.25 423 LYS A C 1
ATOM 3289 O O . LYS A 1 423 ? -26.770 -7.466 26.520 1.00 98.25 423 LYS A O 1
ATOM 3294 N N . VAL A 1 424 ? -27.965 -5.564 26.731 1.00 98.00 424 VAL A N 1
ATOM 3295 C CA . VAL A 1 424 ? -27.245 -4.975 27.864 1.00 98.00 424 VAL A CA 1
ATOM 3296 C C . VAL A 1 424 ? -28.191 -4.911 29.056 1.00 98.00 424 VAL A C 1
ATOM 3298 O O . VAL A 1 424 ? -29.283 -4.354 28.959 1.00 98.00 424 VAL A O 1
ATOM 3301 N N . GLU A 1 425 ? -27.780 -5.496 30.176 1.00 97.31 425 GLU A N 1
ATOM 3302 C CA . GLU A 1 425 ? -28.596 -5.651 31.381 1.00 97.31 425 GLU A CA 1
ATOM 3303 C C . GLU A 1 425 ? -27.846 -5.138 32.605 1.00 97.31 425 GLU A C 1
ATOM 3305 O O . GLU A 1 425 ? -26.846 -5.722 33.021 1.00 97.31 425 GLU A O 1
ATOM 3310 N N . VAL A 1 426 ? -28.362 -4.067 33.201 1.00 95.69 426 VAL A N 1
ATOM 3311 C CA . VAL A 1 426 ? -27.898 -3.509 34.471 1.00 95.69 426 VAL A CA 1
ATOM 3312 C C . VAL A 1 426 ? -28.716 -4.104 35.612 1.00 95.69 426 VAL A C 1
ATOM 3314 O O . VAL A 1 426 ? -29.945 -4.144 35.563 1.00 95.69 426 VAL A O 1
ATOM 3317 N N . SER A 1 427 ? -28.034 -4.563 36.654 1.00 91.94 427 SER A N 1
ATOM 3318 C CA . SER A 1 427 ? -28.628 -5.193 37.837 1.00 91.94 427 SER A CA 1
ATOM 3319 C C . SER A 1 427 ? -27.861 -4.809 39.107 1.00 91.94 427 SER A C 1
ATOM 3321 O O . SER A 1 427 ? -26.745 -4.301 39.028 1.00 91.94 427 SER A O 1
ATOM 3323 N N . ASN A 1 428 ? -28.459 -5.042 40.281 1.00 84.38 428 ASN A N 1
ATOM 3324 C CA . ASN A 1 428 ? -27.830 -4.881 41.603 1.00 84.38 428 ASN A CA 1
ATOM 3325 C C . ASN A 1 428 ? -27.284 -3.476 41.940 1.00 84.38 428 ASN A C 1
ATOM 3327 O O . ASN A 1 428 ? -26.261 -3.361 42.604 1.00 84.38 428 ASN A O 1
ATOM 3331 N N . GLY A 1 429 ? -27.967 -2.410 41.510 1.00 71.19 429 GLY A N 1
ATOM 3332 C CA . GLY A 1 429 ? -27.685 -1.035 41.959 1.00 71.19 429 GLY A CA 1
ATOM 3333 C C . GLY A 1 429 ? -27.216 -0.059 40.876 1.00 71.19 429 GLY A C 1
ATOM 3334 O O . GLY A 1 429 ? -27.350 1.142 41.080 1.00 71.19 429 GLY A O 1
ATOM 3335 N N . GLY A 1 430 ? -26.768 -0.540 39.707 1.00 76.62 430 GLY A N 1
ATOM 3336 C CA . GLY A 1 430 ? -26.286 0.324 38.615 1.00 76.62 430 GLY A CA 1
ATOM 3337 C C . GLY A 1 430 ? -25.116 1.233 39.025 1.00 76.62 430 GLY A C 1
ATOM 3338 O O . GLY A 1 430 ? -24.453 0.967 40.019 1.00 76.62 430 GLY A O 1
ATOM 3339 N N . GLY A 1 431 ? -24.845 2.294 38.258 1.00 86.50 431 GLY A N 1
ATOM 3340 C CA . GLY A 1 431 ? -23.814 3.288 38.606 1.00 86.50 431 GLY A CA 1
ATOM 3341 C C . GLY A 1 431 ? -22.366 2.871 38.309 1.00 86.50 431 GLY A C 1
ATOM 3342 O O . GLY A 1 431 ? -21.450 3.427 38.905 1.00 86.50 431 GLY A O 1
ATOM 3343 N N . LEU A 1 432 ? -22.165 1.915 37.399 1.00 94.00 432 LEU A N 1
ATOM 3344 C CA . LEU A 1 432 ? -20.866 1.369 37.017 1.00 94.00 432 LEU A CA 1
ATOM 3345 C C . LEU A 1 432 ? -19.989 2.292 36.160 1.00 94.00 432 LEU A C 1
ATOM 3347 O O . LEU A 1 432 ? -18.783 2.078 36.128 1.00 94.00 432 LEU A O 1
ATOM 3351 N N . ASP A 1 433 ? -20.537 3.296 35.461 1.00 95.50 433 ASP A N 1
ATOM 3352 C CA . ASP A 1 433 ? -19.691 4.194 34.651 1.00 95.50 433 ASP A CA 1
ATOM 3353 C C . ASP A 1 433 ? -18.674 4.936 35.543 1.00 95.50 433 ASP A C 1
ATOM 3355 O O . ASP A 1 433 ? -19.039 5.903 36.219 1.00 95.50 433 ASP A O 1
ATOM 3359 N N . GLY A 1 434 ? -17.400 4.546 35.481 1.00 94.19 434 GLY A N 1
ATOM 3360 C CA . GLY A 1 434 ? -16.320 5.121 36.287 1.00 94.19 434 GLY A CA 1
ATOM 3361 C C . GLY A 1 434 ? -16.244 4.511 37.688 1.00 94.19 434 GLY A C 1
ATOM 3362 O O . GLY A 1 434 ? -15.876 5.179 38.646 1.00 94.19 434 GLY A O 1
ATOM 3363 N N . SER A 1 435 ? -16.697 3.267 37.845 1.00 94.88 435 SER A N 1
ATOM 3364 C CA . SER A 1 435 ? -16.569 2.515 39.098 1.00 94.88 435 SER A CA 1
ATOM 3365 C C . SER A 1 435 ? -16.373 1.016 38.869 1.00 94.88 435 SER A C 1
ATOM 3367 O O . SER A 1 435 ? -16.602 0.216 39.767 1.00 94.88 435 SER A O 1
ATOM 3369 N N . ILE A 1 436 ? -16.004 0.601 37.649 1.00 96.38 436 ILE A N 1
ATOM 3370 C CA . ILE A 1 436 ? -15.764 -0.809 37.324 1.00 96.38 436 ILE A CA 1
ATOM 3371 C C . ILE A 1 436 ? -14.436 -1.258 37.934 1.00 96.38 436 ILE A C 1
ATOM 3373 O O . ILE A 1 436 ? -13.374 -0.732 37.602 1.00 96.38 436 ILE A O 1
ATOM 3377 N N . SER A 1 437 ? -14.503 -2.321 38.733 1.00 96.12 437 SER A N 1
ATOM 3378 C CA . SER A 1 437 ? -13.346 -2.901 39.419 1.00 96.12 437 SER A CA 1
ATOM 3379 C C . SER A 1 437 ? -13.076 -4.366 39.062 1.00 96.12 437 SER A C 1
ATOM 3381 O O . SER A 1 437 ? -12.045 -4.919 39.453 1.00 96.12 437 SER A O 1
ATOM 3383 N N . TYR A 1 438 ? -13.970 -5.028 38.320 1.00 97.38 438 TYR A N 1
ATOM 3384 C CA . TYR A 1 438 ? -13.785 -6.421 37.902 1.00 97.38 438 TYR A CA 1
ATOM 3385 C C . TYR A 1 438 ? -14.556 -6.741 36.616 1.00 97.38 438 TYR A C 1
ATOM 3387 O O . TYR A 1 438 ? -15.652 -6.215 36.390 1.00 97.38 438 TYR A O 1
ATOM 3395 N N . ALA A 1 439 ? -14.012 -7.634 35.787 1.00 97.19 439 ALA A N 1
ATOM 3396 C CA . ALA A 1 439 ? -14.649 -8.077 34.550 1.00 97.19 439 ALA A CA 1
ATOM 3397 C C . ALA A 1 439 ? -14.592 -9.595 34.343 1.00 97.19 439 ALA A C 1
ATOM 3399 O O . ALA A 1 439 ? -13.648 -10.272 34.745 1.00 97.19 439 ALA A O 1
ATOM 3400 N N . TYR A 1 440 ? -15.611 -10.099 33.649 1.00 97.50 440 TYR A N 1
ATOM 3401 C CA . TYR A 1 440 ? -15.772 -11.477 33.196 1.00 97.50 440 TYR A CA 1
ATOM 3402 C C . TYR A 1 440 ? -16.004 -11.473 31.688 1.00 97.50 440 TYR A C 1
ATOM 3404 O O . TYR A 1 440 ? -16.893 -10.773 31.210 1.00 97.50 440 TYR A O 1
ATOM 3412 N N . PHE A 1 441 ? -15.269 -12.288 30.947 1.00 96.88 441 PHE A N 1
ATOM 3413 C CA . PHE A 1 441 ? -15.355 -12.441 29.501 1.00 96.88 441 PHE A CA 1
ATOM 3414 C C . PHE A 1 441 ? -15.548 -13.918 29.173 1.00 96.88 441 PHE A C 1
ATOM 3416 O O . PHE A 1 441 ? -14.781 -14.759 29.632 1.00 96.88 441 PHE A O 1
ATOM 3423 N N . GLN A 1 442 ? -16.581 -14.216 28.392 1.00 96.25 442 GLN A N 1
ATOM 3424 C CA . GLN A 1 442 ? -17.005 -15.561 28.011 1.00 96.25 442 GLN A CA 1
ATOM 3425 C C . GLN A 1 442 ? -17.305 -15.590 26.505 1.00 96.25 442 GLN A C 1
ATOM 3427 O O . GLN A 1 442 ? -18.472 -15.493 26.096 1.00 96.25 442 GLN A O 1
ATOM 3432 N N . PRO A 1 443 ? -16.273 -15.603 25.648 1.00 92.81 443 PRO A N 1
ATOM 3433 C CA . PRO A 1 443 ? -16.469 -15.630 24.211 1.00 92.81 443 PRO A CA 1
ATOM 3434 C C . PRO A 1 443 ? -16.885 -17.021 23.730 1.00 92.81 443 PRO A C 1
ATOM 3436 O O . PRO A 1 443 ? -16.455 -18.045 24.248 1.00 92.81 443 PRO A O 1
ATOM 3439 N N . LEU A 1 444 ? -17.704 -17.053 22.686 1.00 87.12 444 LEU A N 1
ATOM 3440 C CA . LEU A 1 444 ? -18.107 -18.264 21.984 1.00 87.12 444 LEU A CA 1
ATOM 3441 C C . LEU A 1 444 ? -17.710 -18.127 20.518 1.00 87.12 444 LEU A C 1
ATOM 3443 O O . LEU A 1 444 ? -18.048 -17.135 19.875 1.00 87.12 444 LEU A O 1
ATOM 3447 N N . SER A 1 445 ? -17.014 -19.125 19.978 1.00 73.56 445 SER A N 1
ATOM 3448 C CA . SER A 1 445 ? -16.906 -19.286 18.529 1.00 73.56 445 SER A CA 1
ATOM 3449 C C . SER A 1 445 ? -18.203 -19.903 18.007 1.00 73.56 445 SER A C 1
ATOM 3451 O O . SER A 1 445 ? -18.819 -20.737 18.678 1.00 73.56 445 SER A O 1
ATOM 3453 N N . GLU A 1 446 ? -18.642 -19.530 16.803 1.00 58.56 446 GLU A N 1
ATOM 3454 C CA . GLU A 1 446 ? -19.633 -20.362 16.120 1.00 58.56 446 GLU A CA 1
ATOM 3455 C C . GLU A 1 446 ? -18.951 -21.698 15.794 1.00 58.56 446 GLU A C 1
ATOM 3457 O O . GLU A 1 446 ? -18.073 -21.765 14.933 1.00 58.56 446 GLU A O 1
ATOM 3462 N N . GLN A 1 447 ? -19.305 -22.767 16.520 1.00 45.03 447 GLN A N 1
ATOM 3463 C CA . GLN A 1 447 ? -18.815 -24.107 16.203 1.00 45.03 447 GLN A CA 1
ATOM 3464 C C . GLN A 1 447 ? -19.159 -24.411 14.742 1.00 45.03 447 GLN A C 1
ATOM 3466 O O . GLN A 1 447 ? -20.335 -24.424 14.372 1.00 45.03 447 GLN A O 1
ATOM 3471 N N . LYS A 1 448 ? -18.142 -24.686 13.909 1.00 42.91 448 LYS A N 1
ATOM 3472 C CA . LYS A 1 448 ? -18.355 -25.296 12.592 1.00 42.91 448 LYS A CA 1
ATOM 3473 C C . LYS A 1 448 ? -19.222 -26.532 12.806 1.00 42.91 448 LYS A C 1
ATOM 3475 O O . LYS A 1 448 ? -18.766 -27.516 13.390 1.00 42.91 448 LYS A O 1
ATOM 3480 N N . GLY A 1 449 ? -20.456 -26.490 12.310 1.00 36.03 449 GLY A N 1
ATOM 3481 C CA . GLY A 1 449 ? -21.207 -27.705 12.055 1.00 36.03 449 GLY A CA 1
ATOM 3482 C C . GLY A 1 449 ? -20.306 -28.626 11.238 1.00 36.03 449 GLY A C 1
ATOM 3483 O O . GLY A 1 449 ? -19.793 -28.234 10.188 1.00 36.03 449 GLY A O 1
ATOM 3484 N N . LYS A 1 450 ? -20.046 -29.819 11.774 1.00 29.92 450 LYS A N 1
ATOM 3485 C CA . LYS A 1 450 ? -19.401 -30.927 11.066 1.00 29.92 450 LYS A CA 1
ATOM 3486 C C . LYS A 1 450 ? -19.999 -30.984 9.647 1.00 29.92 450 LYS A C 1
ATOM 3488 O O . LYS A 1 450 ? -21.226 -30.903 9.544 1.00 29.92 450 LYS A O 1
ATOM 3493 N N . PRO A 1 451 ? -19.201 -31.102 8.567 1.00 34.69 451 PRO A N 1
ATOM 3494 C CA . PRO A 1 451 ? -19.775 -31.307 7.243 1.00 34.69 451 PRO A CA 1
ATOM 3495 C C . PRO A 1 451 ? -20.731 -32.500 7.324 1.00 34.69 451 PRO A C 1
ATOM 3497 O O . PRO A 1 451 ? -20.391 -33.470 8.016 1.00 34.69 451 PRO A O 1
ATOM 3500 N N . PRO A 1 452 ? -21.902 -32.459 6.664 1.00 31.97 452 PRO A N 1
ATOM 3501 C CA . PRO A 1 452 ? -22.736 -33.638 6.590 1.00 31.97 452 PRO A CA 1
ATOM 3502 C C . PRO A 1 452 ? -21.870 -34.743 5.996 1.00 31.97 452 PRO A C 1
ATOM 3504 O O . PRO A 1 452 ? -21.350 -34.615 4.884 1.00 31.97 452 PRO A O 1
ATOM 3507 N N . ILE A 1 453 ? -21.666 -35.802 6.778 1.00 35.41 453 ILE A N 1
ATOM 3508 C CA . ILE A 1 453 ? -21.169 -37.063 6.258 1.00 35.41 453 ILE A CA 1
ATOM 3509 C C . ILE A 1 453 ? -22.207 -37.431 5.205 1.00 35.41 453 ILE A C 1
ATOM 3511 O O . ILE A 1 453 ? -23.347 -37.741 5.543 1.00 35.41 453 ILE A O 1
ATOM 3515 N N . LYS A 1 454 ? -21.853 -37.294 3.924 1.00 36.94 454 LYS A N 1
ATOM 3516 C CA . LYS A 1 454 ? -22.619 -37.931 2.863 1.00 36.94 454 LYS A CA 1
ATOM 3517 C C . LYS A 1 454 ? -22.518 -39.418 3.156 1.00 36.94 454 LYS A C 1
ATOM 3519 O O . LYS A 1 454 ? -21.494 -40.031 2.860 1.00 36.94 454 LYS A O 1
ATOM 3524 N N . GLU A 1 455 ? -23.543 -39.970 3.796 1.00 36.38 455 GLU A N 1
ATOM 3525 C CA . GLU A 1 455 ? -23.777 -41.401 3.763 1.00 36.38 455 GLU A CA 1
ATOM 3526 C C . GLU A 1 455 ? -23.801 -41.780 2.287 1.00 36.38 455 GLU A C 1
ATOM 3528 O O . GLU A 1 455 ? -24.615 -41.287 1.500 1.00 36.38 455 GLU A O 1
ATOM 3533 N N . GLY A 1 456 ? -22.797 -42.561 1.892 1.00 37.41 456 GLY A N 1
ATOM 3534 C CA . GLY A 1 456 ? -22.755 -43.162 0.579 1.00 37.41 456 GLY A CA 1
ATOM 3535 C C . GLY A 1 456 ? -24.026 -43.975 0.423 1.00 37.41 456 GLY A C 1
ATOM 3536 O O . GLY A 1 456 ? -24.190 -44.997 1.088 1.00 37.41 456 GLY A O 1
ATOM 3537 N N . SER A 1 457 ? -24.917 -43.489 -0.441 1.00 34.94 457 SER A N 1
ATOM 3538 C CA . SER A 1 457 ? -26.047 -44.261 -0.932 1.00 34.94 457 SER A CA 1
ATOM 3539 C C . SER A 1 457 ? -25.495 -45.573 -1.472 1.00 34.94 457 SER A C 1
ATOM 3541 O O . SER A 1 457 ? -24.763 -45.614 -2.465 1.00 34.94 457 SER A O 1
ATOM 3543 N N . THR A 1 458 ? -25.770 -46.638 -0.734 1.00 42.62 458 THR A N 1
ATOM 3544 C CA . THR A 1 458 ? -25.445 -47.996 -1.114 1.00 42.62 458 THR A CA 1
ATOM 3545 C C . THR A 1 458 ? -26.627 -48.551 -1.899 1.00 42.62 458 THR A C 1
ATOM 3547 O O . THR A 1 458 ? -27.631 -48.931 -1.309 1.00 42.62 458 THR A O 1
ATOM 3550 N N . ARG A 1 459 ? -26.395 -48.693 -3.214 1.00 35.19 459 ARG A N 1
ATOM 3551 C CA . ARG A 1 459 ? -26.933 -49.732 -4.122 1.00 35.19 459 ARG A CA 1
ATOM 3552 C C . ARG A 1 459 ? -28.397 -49.620 -4.580 1.00 35.19 459 ARG A C 1
ATOM 3554 O O . ARG A 1 459 ? -29.198 -48.970 -3.916 1.00 35.19 459 ARG A O 1
ATOM 3561 N N . PRO A 1 460 ? -28.775 -50.351 -5.653 1.00 41.62 460 PRO A N 1
ATOM 3562 C CA . PRO A 1 460 ? -27.964 -51.174 -6.575 1.00 41.62 460 PRO A CA 1
ATOM 3563 C C . PRO A 1 460 ? -27.543 -50.452 -7.854 1.00 41.62 460 PRO A C 1
ATOM 3565 O O . PRO A 1 460 ? -28.372 -49.704 -8.416 1.00 41.62 460 PRO A O 1
#

Secondary structure (DSSP, 8-state):
--S-SS--EEEEE-----HHHHHHHHHTSTTHHHHB----SS-PPPHHHHHHTS--EEEEESSTT-SEEEETTEEEEEEEHHHHEEEB-SEEESSTT-------BSSTT--TT---STTSPPPEEEEEEEESS---HHHIIIIITSHHHHHHIIIIISTGGGTSPPPSEEEETTTTSTTHHHHHHHHHH-EEEEESSGGG-TTS-EEEEEES--SS-SS---EEEESSBTTBPTT---EEEEESPPTTEEEEEESSTT--TTS-EEEEEE-SPPPTT--EEE--SSS-EE-SSEEEEEE-SS--TT---EEEEEEPPPTT--TT-EEEEESSTTS-S-EEEEEE-SS-EEEE-STTS-TT---TT---EEEE--B-TT-EEEEES-TTS-STT-EEEEEESS-B-S-EEE--SS--EE-SSEEEEEETT---TTT--EEEEE------------------

Organism: NCBI:txid86176

Sequence (460 aa):
MKKDRNAVISMLFESTLSPAELLPVLEEVPEIADYSHVSNGQSWPTVREMIDSNKRLVMLSNGSAAQKYTLAGKQAEVLWAPNTQVENSYNLGITSLVHDWQCKRRYSYMDLSLRTRDGGLPRLFVLNQFHAWGSTTLHAGNMDNNLTWLQRRVENYCGEATGWRKPNYLGIDFNQVGDALPYAAALSQGGLYFYEDNRANRAGDTSCVLPVNQGGGTSGVQYDMKLASRGCENDELRSMELEGVRAGTRIELYDNPDADKQDDFTLIDVKQSIPMGKRVRIDSFEGSADTFYYRKVASHNNGLDGKVSRIKVLNKADDNDISDASIVLYEGNGATQNIVCTVPFNADRQFKMGSGNNSYGCDNDEIRSAKILKAGKGSRFSVTGKPDGSFGQGRTGVTFKRAILLPITISSFNRSYENADVKVEVSNGGGLDGSISYAYFQPLSEQKGKPPIKEGSTRP

pLDDT: mean 89.64, std 11.81, range [29.92, 98.31]

Radius of gyration: 29.31 Å; chains: 1; bounding box: 62×72×84 Å